Protein AF-0000000082934726 (afdb_homodimer)

Secondary structure (DSSP, 8-state):
---SSS--TTSS--SEE-SS---TT-S-HHHHHHHHHHGGGGGS---TT-HHHHHHHHHHHT--GGGEEEESSHHHHHHHHHHHH--SEEEEEES--THHHHHHHTTTPEEEEEEPPGGGTT---THHHHH--TT--EEEEESS-TTT-PPPPHHHHHHHHHHHHHTT-EEEEE-TTGGGSTTPPPGGGGGGG-TTEEEEEEHHHHTT-TTT--EEEE-S-HHHHHHHHTTSPTT-S-HHHHHHHHHHHT-HHHHHHHHHHHHHHHHHHHHHHHHTT-EE---SSSEEEEE-SS-HHHHHHHTTEE-EEGGGSTT--TTEEEEE---HHHHHHHHHHHIIIIIT-/---SSS--TTSS--SEE-SS---TT-S-HHHHHHHHHHGGGGGS---TT-HHHHHHHHHHHT--GGGEEEESSHHHHHHHHHHHH--SEEEEEES--THHHHHHHTTTPEEEEEEPPGGGTT---THHHHH--TT--EEEEESS-TTT-PPPPHHHHHHHHHHHHHTT-EEEEE-TTGGGSTTPPPGGGGGGG-TTEEEEEEHHHHTT-TTT--EEEE-S-HHHHHHHHTTSPTT-S-HHHHHHHHHHHT-HHHHHHHHHHHHHHHHHHHHHHHHTT-EE---SSSEEEEE-SS-HHHHHHHTTEE-EEGGGSTT--TTEEEEE---HHHHHHHHHHHIIIIIT-

Structure (mmCIF, N/CA/C/O backbone):
data_AF-0000000082934726-model_v1
#
loop_
_entity.id
_entity.type
_entity.pdbx_description
1 polymer 'Aminotransferase class I/II-fold pyridoxal phosphate-dependent enzyme'
#
loop_
_atom_site.group_PDB
_atom_site.id
_atom_site.type_symbol
_atom_site.label_atom_id
_atom_site.label_alt_id
_atom_site.label_comp_id
_atom_site.label_asym_id
_atom_site.label_entity_id
_atom_site.label_seq_id
_atom_site.pdbx_PDB_ins_code
_atom_site.Cartn_x
_atom_site.Cartn_y
_atom_site.Cartn_z
_atom_site.occupancy
_atom_site.B_iso_or_equiv
_atom_site.auth_seq_id
_atom_site.auth_comp_id
_atom_site.auth_asym_id
_atom_site.auth_atom_id
_atom_site.pdbx_PDB_model_num
ATOM 1 N N . MET A 1 1 ? 7.469 5.402 25.594 1 45.16 1 MET A N 1
ATOM 2 C CA . MET A 1 1 ? 8.18 6.199 24.594 1 45.16 1 MET A CA 1
ATOM 3 C C . MET A 1 1 ? 7.207 6.852 23.625 1 45.16 1 MET A C 1
ATOM 5 O O . MET A 1 1 ? 6.246 6.223 23.188 1 45.16 1 MET A O 1
ATOM 9 N N . LYS A 1 2 ? 7.367 8.078 23.609 1 59.31 2 LYS A N 1
ATOM 10 C CA . LYS A 1 2 ? 6.496 8.945 22.812 1 59.31 2 LYS A CA 1
ATOM 11 C C . LYS A 1 2 ? 6.582 8.594 21.328 1 59.31 2 LYS A C 1
ATOM 13 O O . LYS A 1 2 ? 7.676 8.438 20.797 1 59.31 2 LYS A O 1
ATOM 18 N N . GLY A 1 3 ? 5.492 8.258 20.781 1 71.12 3 GLY A N 1
ATOM 19 C CA . GLY A 1 3 ? 5.461 7.84 19.391 1 71.12 3 GLY A CA 1
ATOM 20 C C . GLY A 1 3 ? 5.828 8.953 18.422 1 71.12 3 GLY A C 1
ATOM 21 O O . GLY A 1 3 ? 5.738 10.133 18.766 1 71.12 3 GLY A O 1
ATOM 22 N N . ILE A 1 4 ? 6.262 8.609 17.328 1 79.44 4 ILE A N 1
ATOM 23 C CA . ILE A 1 4 ? 6.668 9.539 16.266 1 79.44 4 ILE A CA 1
ATOM 24 C C . ILE A 1 4 ? 5.438 10.227 15.688 1 79.44 4 ILE A C 1
ATOM 26 O O . ILE A 1 4 ? 5.5 11.398 15.297 1 79.44 4 ILE A O 1
ATOM 30 N N . HIS A 1 5 ? 4.34 9.508 15.742 1 83.75 5 HIS A N 1
ATOM 31 C CA . HIS A 1 5 ? 3.105 10.039 15.172 1 83.75 5 HIS A CA 1
ATOM 32 C C . HIS A 1 5 ? 1.991 10.086 16.219 1 83.75 5 HIS A C 1
ATOM 34 O O . HIS A 1 5 ? 2.113 9.484 17.281 1 83.75 5 HIS A O 1
ATOM 40 N N . GLY A 1 6 ? 0.987 10.836 15.906 1 81.19 6 GLY A N 1
ATOM 41 C CA . GLY A 1 6 ? -0.242 10.766 16.688 1 81.19 6 GLY A CA 1
ATOM 42 C C . GLY A 1 6 ? -1.067 9.531 16.375 1 81.19 6 GLY A C 1
ATOM 43 O O . GLY A 1 6 ? -0.723 8.75 15.492 1 81.19 6 GLY A O 1
ATOM 44 N N . GLY A 1 7 ? -2.059 9.305 17.219 1 78.38 7 GLY A N 1
ATOM 45 C CA . GLY A 1 7 ? -3.033 8.273 16.906 1 78.38 7 GLY A CA 1
ATOM 46 C C . GLY A 1 7 ? -2.701 6.93 17.547 1 78.38 7 GLY A C 1
ATOM 47 O O . GLY A 1 7 ? -3.271 5.902 17.172 1 78.38 7 GLY A O 1
ATOM 48 N N . ASP A 1 8 ? -1.789 6.984 18.406 1 77.69 8 ASP A N 1
ATOM 49 C CA . ASP A 1 8 ? -1.444 5.703 19 1 77.69 8 ASP A CA 1
ATOM 50 C C . ASP A 1 8 ? -2.447 5.316 20.094 1 77.69 8 ASP A C 1
ATOM 52 O O . ASP A 1 8 ? -2.102 5.262 21.266 1 77.69 8 ASP A O 1
ATOM 56 N N . VAL A 1 9 ? -3.623 4.965 19.672 1 79.31 9 VAL A N 1
ATOM 57 C CA . VAL A 1 9 ? -4.703 4.559 20.562 1 79.31 9 VAL A CA 1
ATOM 58 C C . VAL A 1 9 ? -4.562 3.078 20.906 1 79.31 9 VAL A C 1
ATOM 60 O O . VAL A 1 9 ? -5.32 2.549 21.719 1 79.31 9 VAL A O 1
ATOM 63 N N . TYR A 1 10 ? -3.67 2.436 20.344 1 78.94 10 TYR A N 1
ATOM 64 C CA . TYR A 1 10 ? -3.502 0.997 20.5 1 78.94 10 TYR A CA 1
ATOM 65 C C . TYR A 1 10 ? -2.635 0.684 21.719 1 78.94 10 TYR A C 1
ATOM 67 O O . TYR A 1 10 ? -2.684 -0.425 22.25 1 78.94 10 TYR A O 1
ATOM 75 N N . ARG A 1 11 ? -1.867 1.609 22.25 1 83.88 11 ARG A N 1
ATOM 76 C CA . ARG A 1 11 ? -0.968 1.387 23.391 1 83.88 11 ARG A CA 1
ATOM 77 C C . ARG A 1 11 ? -1.325 2.295 24.562 1 83.88 11 ARG A C 1
ATOM 79 O O . ARG A 1 11 ? -0.567 2.395 25.531 1 83.88 11 ARG A O 1
ATOM 86 N N . ASN A 1 12 ? -2.465 3.076 24.359 1 80.31 12 ASN A N 1
ATOM 87 C CA . ASN A 1 12 ? -2.924 3.99 25.391 1 80.31 12 ASN A CA 1
ATOM 88 C C . ASN A 1 12 ? -4.41 3.809 25.688 1 80.31 12 ASN A C 1
ATOM 90 O O . ASN A 1 12 ? -5.172 3.402 24.812 1 80.31 12 ASN A O 1
ATOM 94 N N . SER A 1 13 ? -4.793 3.979 26.938 1 84.81 13 SER A N 1
ATOM 95 C CA . SER A 1 13 ? -6.211 4.043 27.281 1 84.81 13 SER A CA 1
ATOM 96 C C . SER A 1 13 ? -6.801 5.406 26.938 1 84.81 13 SER A C 1
ATOM 98 O O . SER A 1 13 ? -6.684 6.352 27.719 1 84.81 13 SER A O 1
ATOM 100 N N . VAL A 1 14 ? -7.328 5.531 25.781 1 88.56 14 VAL A N 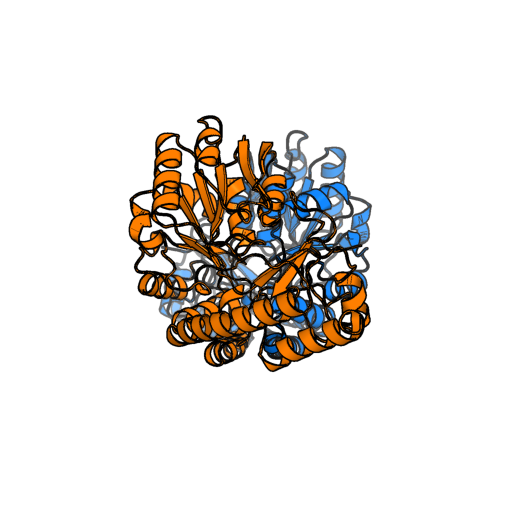1
ATOM 101 C CA . VAL A 1 14 ? -7.75 6.816 25.25 1 88.56 14 VAL A CA 1
ATOM 102 C C . VAL A 1 14 ? -9.266 6.816 25.031 1 88.56 14 VAL A C 1
ATOM 104 O O . VAL A 1 14 ? -9.812 5.867 24.469 1 88.56 14 VAL A O 1
ATOM 107 N N . ASN A 1 15 ? -9.852 7.828 25.594 1 91.56 15 ASN A N 1
ATOM 108 C CA . ASN A 1 15 ? -11.281 7.977 25.328 1 91.56 15 ASN A CA 1
ATOM 109 C C . ASN A 1 15 ? -11.547 9.094 24.312 1 91.56 15 ASN A C 1
ATOM 111 O O . ASN A 1 15 ? -12.609 9.125 23.688 1 91.56 15 ASN A O 1
ATOM 115 N N . MET A 1 16 ? -10.633 10.086 24.203 1 95.25 16 MET A N 1
ATOM 116 C CA . MET A 1 16 ? -10.688 11.156 23.203 1 95.25 16 MET A CA 1
ATOM 117 C C . MET A 1 16 ? -9.32 11.367 22.562 1 95.25 16 MET A C 1
ATOM 119 O O . MET A 1 16 ? -8.32 11.547 23.266 1 95.25 16 MET A O 1
ATOM 123 N N . ASP A 1 17 ? -9.273 11.336 21.266 1 95.62 17 ASP A N 1
ATOM 124 C CA . ASP A 1 17 ? -7.996 11.453 20.562 1 95.62 17 ASP A CA 1
ATOM 125 C C . ASP A 1 17 ? -7.926 12.75 19.766 1 95.62 17 ASP A C 1
ATOM 127 O O . ASP A 1 17 ? -8.422 12.82 18.641 1 95.62 17 ASP A O 1
ATOM 131 N N . PHE A 1 18 ? -7.23 13.75 20.328 1 97.69 18 PHE A N 1
ATOM 132 C CA . PHE A 1 18 ? -7.004 15.023 19.656 1 97.69 18 PHE A CA 1
ATOM 133 C C . PHE A 1 18 ? -5.66 15.031 18.938 1 97.69 18 PHE A C 1
ATOM 135 O O . PHE A 1 18 ? -5.219 16.062 18.453 1 97.69 18 PHE A O 1
ATOM 142 N N . SER A 1 19 ? -4.98 13.859 18.906 1 96.19 19 SER A N 1
ATOM 143 C CA . SER A 1 19 ? -3.621 13.812 18.375 1 96.19 19 SER A CA 1
ATOM 144 C C . SER A 1 19 ? -3.629 13.617 16.859 1 96.19 19 SER A C 1
ATOM 146 O O . SER A 1 19 ? -2.607 13.82 16.203 1 96.19 19 SER A O 1
ATOM 148 N N . ILE A 1 20 ? -4.746 13.227 16.266 1 94.69 20 ILE A N 1
ATOM 149 C CA . ILE A 1 20 ? -4.816 13.008 14.828 1 94.69 20 ILE A CA 1
ATOM 150 C C . ILE A 1 20 ? -5.707 14.07 14.188 1 94.69 20 ILE A C 1
ATOM 152 O O . ILE A 1 20 ? -6.723 14.469 14.758 1 94.69 20 ILE A O 1
ATOM 156 N N . ASN A 1 21 ? -5.301 14.523 13.086 1 96.56 21 ASN A N 1
ATOM 157 C CA . ASN A 1 21 ? -5.945 15.633 12.391 1 96.56 21 ASN A CA 1
ATOM 158 C C . ASN A 1 21 ? -6.961 15.141 11.359 1 96.56 21 ASN A C 1
ATOM 160 O O . ASN A 1 21 ? -6.809 15.391 10.164 1 96.56 21 ASN A O 1
ATOM 164 N N . ILE A 1 22 ? -8 14.547 11.852 1 96.5 22 ILE A N 1
ATOM 165 C CA . ILE A 1 22 ? -9.031 13.969 10.992 1 96.5 22 ILE A CA 1
ATOM 166 C C . ILE A 1 22 ? -10.289 14.836 11.047 1 96.5 22 ILE A C 1
ATOM 168 O O . ILE A 1 22 ? -10.523 15.539 12.031 1 96.5 22 ILE A O 1
ATOM 172 N N . ASN A 1 23 ? -11.086 14.812 10.039 1 98.19 23 ASN A N 1
ATOM 173 C CA . ASN A 1 23 ? -12.312 15.594 9.953 1 98.19 23 ASN A CA 1
ATOM 174 C C . ASN A 1 23 ? -13.25 15.305 11.125 1 98.19 23 ASN A C 1
ATOM 176 O O . ASN A 1 23 ? -13.648 14.164 11.336 1 98.19 23 ASN A O 1
ATOM 180 N N . PRO A 1 24 ? -13.641 16.297 11.867 1 97.69 24 PRO A N 1
ATOM 181 C CA . PRO A 1 24 ? -14.484 16.078 13.047 1 97.69 24 PRO A CA 1
ATOM 182 C C . PRO A 1 24 ? -15.906 15.648 12.68 1 97.69 24 PRO A C 1
ATOM 184 O O . PRO A 1 24 ? -16.641 15.141 13.523 1 97.69 24 PRO A O 1
ATOM 187 N N . LEU A 1 25 ? -16.266 15.883 11.461 1 97.5 25 LEU A N 1
ATOM 188 C CA . LEU A 1 25 ? -17.609 15.516 11.039 1 97.5 25 LEU A CA 1
ATOM 189 C C . LEU A 1 25 ? -17.703 14.023 10.75 1 97.5 25 LEU A C 1
ATOM 191 O O . LEU A 1 25 ? -18.797 13.492 10.578 1 97.5 25 LEU A O 1
ATOM 195 N N . GLY A 1 26 ? -16.609 13.398 10.703 1 96.94 26 GLY A N 1
ATOM 196 C CA . GLY A 1 26 ? -16.594 11.953 10.492 1 96.94 26 GLY A CA 1
ATOM 197 C C . GLY A 1 26 ? -16.734 11.562 9.039 1 96.94 26 GLY A C 1
ATOM 198 O O . GLY A 1 26 ? -16.656 12.406 8.148 1 96.94 26 GLY A O 1
ATOM 199 N N . MET A 1 27 ? -16.828 10.305 8.859 1 97.25 27 MET A N 1
ATOM 200 C CA . MET A 1 27 ? -16.969 9.719 7.523 1 97.25 27 MET A CA 1
ATOM 201 C C . MET A 1 27 ? -18.359 9.992 6.949 1 97.25 27 MET A C 1
ATOM 203 O O . MET A 1 27 ? -19.359 9.766 7.617 1 97.25 27 MET A O 1
ATOM 207 N N . PRO A 1 28 ? -18.406 10.492 5.688 1 97.19 28 PRO A N 1
ATOM 208 C CA . PRO A 1 28 ? -19.719 10.656 5.066 1 97.19 28 PRO A CA 1
ATOM 209 C C . PRO A 1 28 ? -20.5 9.344 4.973 1 97.19 28 PRO A C 1
ATOM 211 O O . PRO A 1 28 ? -19.906 8.289 4.719 1 97.19 28 PRO A O 1
ATOM 214 N N . GLU A 1 29 ? -21.812 9.43 5.113 1 96.88 29 GLU A N 1
ATOM 215 C CA . GLU A 1 29 ? -22.672 8.25 5.094 1 96.88 29 GLU A CA 1
ATOM 216 C C . GLU A 1 29 ? -22.547 7.492 3.777 1 96.88 29 GLU A C 1
ATOM 218 O O . GLU A 1 29 ? -22.547 6.258 3.76 1 96.88 29 GLU A O 1
ATOM 223 N N . GLU A 1 30 ? -22.438 8.25 2.682 1 97.56 30 GLU A N 1
ATOM 224 C CA . GLU A 1 30 ? -22.328 7.633 1.363 1 97.56 30 GLU A CA 1
ATOM 225 C C . GLU A 1 30 ? -21.031 6.832 1.234 1 97.56 30 GLU A C 1
ATOM 227 O O . GLU A 1 30 ? -21 5.801 0.561 1 97.56 30 GLU A O 1
ATOM 232 N N . VAL A 1 31 ? -20 7.301 1.862 1 97.88 31 VAL A N 1
ATOM 233 C CA . VAL A 1 31 ? -18.719 6.621 1.832 1 97.88 31 VAL A CA 1
ATOM 234 C C . VAL A 1 31 ? -18.781 5.348 2.674 1 97.88 31 VAL A C 1
ATOM 236 O O . VAL A 1 31 ? -18.297 4.293 2.256 1 97.88 31 VAL A O 1
ATOM 239 N N . GLU A 1 32 ? -19.391 5.465 3.855 1 98 32 GLU A N 1
ATOM 240 C CA . GLU A 1 32 ? -19.578 4.285 4.691 1 98 32 GLU A CA 1
ATOM 241 C C . GLU A 1 32 ? -20.359 3.203 3.949 1 98 32 GLU A C 1
ATOM 243 O O . GLU A 1 32 ? -20 2.027 3.986 1 98 32 GLU A O 1
ATOM 248 N N . ALA A 1 33 ? -21.438 3.574 3.273 1 98.06 33 ALA A N 1
ATOM 249 C CA . ALA A 1 33 ? -22.25 2.639 2.498 1 98.06 33 ALA A CA 1
ATOM 250 C C . ALA A 1 33 ? -21.422 1.982 1.394 1 98.06 33 ALA A C 1
ATOM 252 O O . ALA A 1 33 ? -21.531 0.778 1.155 1 98.06 33 ALA A O 1
ATOM 253 N N . ALA A 1 34 ? -20.625 2.779 0.719 1 98.06 34 ALA A N 1
ATOM 254 C CA . ALA A 1 34 ? -19.781 2.27 -0.349 1 98.06 34 ALA A CA 1
ATOM 255 C C . ALA A 1 34 ? -18.781 1.238 0.186 1 98.06 34 ALA A C 1
ATOM 257 O O . ALA A 1 34 ? -18.5 0.243 -0.481 1 98.06 34 ALA A O 1
ATOM 258 N N . LEU A 1 35 ? -18.281 1.489 1.375 1 98.5 35 LEU A N 1
ATOM 259 C CA . LEU A 1 35 ? -17.312 0.574 1.986 1 98.5 35 LEU A CA 1
ATOM 260 C C . LEU A 1 35 ? -17.984 -0.751 2.342 1 98.5 35 LEU A C 1
ATOM 262 O O . LEU A 1 35 ? -17.406 -1.818 2.137 1 98.5 35 LEU A O 1
ATOM 266 N N . HIS A 1 36 ? -19.156 -0.687 2.879 1 98.5 36 HIS A N 1
ATOM 267 C CA . HIS A 1 36 ? -19.891 -1.916 3.162 1 98.5 36 HIS A CA 1
ATOM 268 C C . HIS A 1 36 ? -20.156 -2.711 1.887 1 98.5 36 HIS A C 1
ATOM 270 O O . HIS A 1 36 ? -20 -3.934 1.87 1 98.5 36 HIS A O 1
ATOM 276 N N . LYS A 1 37 ? -20.5 -2.027 0.846 1 97.62 37 LYS A N 1
ATOM 277 C CA . LYS A 1 37 ? -20.75 -2.682 -0.434 1 97.62 37 LYS A CA 1
ATOM 278 C C . LYS A 1 37 ? -19.469 -3.287 -1.005 1 97.62 37 LYS A C 1
ATOM 280 O O . LYS A 1 37 ? -19.516 -4.34 -1.643 1 97.62 37 LYS A O 1
ATOM 285 N N . ALA A 1 38 ? -18.375 -2.654 -0.777 1 97.88 38 ALA A N 1
ATOM 286 C CA . ALA A 1 38 ? -17.078 -3.068 -1.323 1 97.88 38 ALA A CA 1
ATOM 287 C C . ALA A 1 38 ? -16.656 -4.414 -0.753 1 97.88 38 ALA A C 1
ATOM 289 O O . ALA A 1 38 ? -15.82 -5.109 -1.346 1 97.88 38 ALA A O 1
ATOM 290 N N . VAL A 1 39 ? -17.172 -4.793 0.414 1 97.81 39 VAL A N 1
ATOM 291 C CA . VAL A 1 39 ? -16.812 -6.059 1.046 1 97.81 39 VAL A CA 1
ATOM 292 C C . VAL A 1 39 ? -17.094 -7.215 0.083 1 97.81 39 VAL A C 1
ATOM 294 O O . VAL A 1 39 ? -16.281 -8.148 -0.021 1 97.81 39 VAL A O 1
ATOM 297 N N . LYS A 1 40 ? -18.094 -7.145 -0.683 1 93.44 40 LYS A N 1
ATOM 298 C CA . LYS A 1 40 ? -18.484 -8.211 -1.602 1 93.44 40 LYS A CA 1
ATOM 299 C C . LYS A 1 40 ? -17.547 -8.258 -2.811 1 93.44 40 LYS A C 1
ATOM 301 O O . LYS A 1 40 ? -17.391 -9.312 -3.432 1 93.44 40 LYS A O 1
ATOM 306 N N . SER A 1 41 ? -16.938 -7.156 -3.082 1 93.19 41 SER A N 1
ATOM 307 C CA . SER A 1 41 ? -16.109 -7.047 -4.277 1 93.19 41 SER A CA 1
ATOM 308 C C . SER A 1 41 ? -14.656 -7.398 -3.979 1 93.19 41 SER A C 1
ATOM 310 O O . SER A 1 41 ? -13.836 -7.492 -4.891 1 93.19 41 SER A O 1
ATOM 312 N N . CYS A 1 42 ? -14.344 -7.602 -2.725 1 94.69 42 CYS A N 1
ATOM 313 C CA . CYS A 1 42 ? -12.945 -7.766 -2.363 1 94.69 42 CYS A CA 1
ATOM 314 C C . CYS A 1 42 ? -12.422 -9.125 -2.812 1 94.69 42 CYS A C 1
ATOM 316 O O . CYS A 1 42 ? -11.211 -9.367 -2.803 1 94.69 42 CYS A O 1
ATOM 318 N N . SER A 1 43 ? -13.266 -10.016 -3.316 1 93.5 43 SER A N 1
ATOM 319 C CA . SER A 1 43 ? -12.852 -11.305 -3.861 1 93.5 43 SER A CA 1
ATOM 320 C C . SER A 1 43 ? -12.297 -11.156 -5.273 1 93.5 43 SER A C 1
ATOM 322 O O . SER A 1 43 ? -11.805 -12.125 -5.863 1 93.5 43 SER A O 1
ATOM 324 N N . GLN A 1 44 ? -12.344 -10.008 -5.773 1 91.38 44 GLN A N 1
ATOM 325 C CA . GLN A 1 44 ? -11.734 -9.672 -7.055 1 91.38 44 GLN A CA 1
ATOM 326 C C . GLN A 1 44 ? -10.531 -8.758 -6.867 1 91.38 44 GLN A C 1
ATOM 328 O O . GLN A 1 44 ? -10.477 -7.977 -5.914 1 91.38 44 GLN A O 1
ATOM 333 N N . TYR A 1 45 ? -9.586 -8.906 -7.801 1 93.38 45 TYR A N 1
ATOM 334 C CA . TYR A 1 45 ? -8.492 -7.941 -7.801 1 93.38 45 TYR A CA 1
ATOM 335 C C . TYR A 1 45 ? -9.008 -6.539 -8.102 1 93.38 45 TYR A C 1
ATOM 337 O O . TYR A 1 45 ? -9.914 -6.367 -8.922 1 93.38 45 TYR A O 1
ATOM 345 N N . PRO A 1 46 ? -8.414 -5.555 -7.434 1 96.12 46 PRO A N 1
ATOM 346 C CA . PRO A 1 46 ? -8.766 -4.184 -7.809 1 96.12 46 PRO A CA 1
ATOM 347 C C . PRO A 1 46 ? -8.414 -3.865 -9.266 1 96.12 46 PRO A C 1
ATOM 349 O O . PRO A 1 46 ? -7.59 -4.551 -9.867 1 96.12 46 PRO A O 1
ATOM 352 N N . ASP A 1 47 ? -9.125 -2.926 -9.812 1 95.5 47 ASP A N 1
ATOM 353 C CA . ASP A 1 47 ? -8.703 -2.418 -11.109 1 95.5 47 ASP A CA 1
ATOM 354 C C . ASP A 1 47 ? -7.293 -1.831 -11.039 1 95.5 47 ASP A C 1
ATOM 356 O O . ASP A 1 47 ? -7.078 -0.8 -10.398 1 95.5 47 ASP A O 1
ATOM 360 N N . ILE A 1 48 ? -6.41 -2.463 -11.672 1 93.94 48 ILE A N 1
ATOM 361 C CA . ILE A 1 48 ? -5.004 -2.088 -11.586 1 93.94 48 ILE A CA 1
ATOM 362 C C . ILE A 1 48 ? -4.82 -0.657 -12.086 1 93.94 48 ILE A C 1
ATOM 364 O O . ILE A 1 48 ? -3.879 0.033 -11.688 1 93.94 48 ILE A O 1
ATOM 368 N N . LYS A 1 49 ? -5.762 -0.128 -12.898 1 94.38 49 LYS A N 1
ATOM 369 C CA . LYS A 1 49 ? -5.668 1.217 -13.461 1 94.38 49 LYS A CA 1
ATOM 370 C C . LYS A 1 49 ? -6.562 2.193 -12.695 1 94.38 49 LYS A C 1
ATOM 372 O O . LYS A 1 49 ? -6.523 3.4 -12.945 1 94.38 49 LYS A O 1
ATOM 377 N N . ALA A 1 50 ? -7.379 1.697 -11.805 1 96.81 50 ALA A N 1
ATOM 378 C CA . ALA A 1 50 ? -8.344 2.512 -11.07 1 96.81 50 ALA A CA 1
ATOM 379 C C . ALA A 1 50 ? -9.07 3.475 -12.008 1 96.81 50 ALA A C 1
ATOM 381 O O . ALA A 1 50 ? -9.188 4.668 -11.711 1 96.81 50 ALA A O 1
ATOM 382 N N . GLU A 1 51 ? -9.523 2.955 -13.07 1 97 51 GLU A N 1
ATOM 383 C CA . GLU A 1 51 ? -10.008 3.787 -14.164 1 97 51 GLU A CA 1
ATOM 384 C C . GLU A 1 51 ? -11.211 4.617 -13.734 1 97 51 GLU A C 1
ATOM 386 O O . GLU A 1 51 ? -11.273 5.82 -14.008 1 97 51 GLU A O 1
ATOM 391 N N . LYS A 1 52 ? -12.227 3.975 -13.102 1 97.38 52 LYS A N 1
ATOM 392 C CA . LYS A 1 52 ? -13.43 4.684 -12.695 1 97.38 52 LYS A CA 1
ATOM 393 C C . LYS A 1 52 ? -13.102 5.82 -11.734 1 97.38 52 LYS A C 1
ATOM 395 O O . LYS A 1 52 ? -13.602 6.938 -11.883 1 97.38 52 LYS A O 1
ATOM 400 N N . LEU A 1 53 ? -12.289 5.559 -10.789 1 98.19 53 LEU A N 1
ATOM 401 C CA . LEU A 1 53 ? -11.891 6.566 -9.812 1 98.19 53 LEU A CA 1
ATOM 402 C C . LEU A 1 53 ? -11.094 7.684 -10.484 1 98.19 53 LEU A C 1
ATOM 404 O O . LEU A 1 53 ? -11.312 8.859 -10.195 1 98.19 53 LEU A O 1
ATOM 408 N N . LYS A 1 54 ? -10.156 7.301 -11.336 1 98.38 54 LYS A N 1
ATOM 409 C CA . LYS A 1 54 ? -9.328 8.266 -12.039 1 98.38 54 LYS A CA 1
ATOM 410 C C . LYS A 1 54 ? -10.18 9.234 -12.859 1 98.38 54 LYS A C 1
ATOM 412 O O . LYS A 1 54 ? -9.969 10.445 -12.812 1 98.38 54 LYS A O 1
ATOM 417 N N . LYS A 1 55 ? -11.133 8.703 -13.586 1 98.25 55 LYS A N 1
ATOM 418 C CA . LYS A 1 55 ? -12.023 9.523 -14.398 1 98.25 55 LYS A CA 1
ATOM 419 C C . LYS A 1 55 ? -12.852 10.469 -13.531 1 98.25 55 LYS A C 1
ATOM 421 O O . LYS A 1 55 ? -12.984 11.648 -13.852 1 98.25 55 LYS A O 1
ATOM 426 N N . ALA A 1 56 ? -13.398 9.945 -12.484 1 98.12 56 ALA A N 1
ATOM 427 C CA . ALA A 1 56 ? -14.234 10.75 -11.594 1 98.12 56 ALA A CA 1
ATOM 428 C C . ALA A 1 56 ? -13.43 11.883 -10.969 1 98.12 56 ALA A C 1
ATOM 430 O O . ALA A 1 56 ? -13.875 13.031 -10.953 1 98.12 56 ALA A O 1
ATOM 431 N N . LEU A 1 57 ? -12.242 11.578 -10.477 1 97.94 57 LEU A N 1
ATOM 432 C CA . LEU A 1 57 ? -11.422 12.586 -9.812 1 97.94 57 LEU A CA 1
ATOM 433 C C . LEU A 1 57 ? -10.93 13.625 -10.812 1 97.94 57 LEU A C 1
ATOM 435 O O . LEU A 1 57 ? -10.898 14.82 -10.508 1 97.94 57 LEU A O 1
ATOM 439 N N . SER A 1 58 ? -10.492 13.133 -11.953 1 98.06 58 SER A N 1
ATOM 440 C CA . SER A 1 58 ? -10.07 14.039 -13.023 1 98.06 58 SER A CA 1
ATOM 441 C C . SER A 1 58 ? -11.156 15.07 -13.32 1 98.06 58 SER A C 1
ATOM 443 O O . SER A 1 58 ? -10.859 16.266 -13.469 1 98.06 58 SER A O 1
ATOM 445 N N . SER A 1 59 ? -12.367 14.641 -13.398 1 97.12 59 SER A N 1
ATOM 446 C CA . SER A 1 59 ? -13.492 15.516 -13.703 1 97.12 59 SER A CA 1
ATOM 447 C C . SER A 1 59 ? -13.695 16.562 -12.609 1 97.12 59 SER A C 1
ATOM 449 O O . SER A 1 59 ? -13.891 17.734 -12.906 1 97.12 59 SER A O 1
ATOM 451 N N . VAL A 1 60 ? -13.586 16.188 -11.438 1 94.75 60 VAL A N 1
ATOM 452 C CA . VAL A 1 60 ? -13.844 17.078 -10.305 1 94.75 60 VAL A CA 1
ATOM 453 C C . VAL A 1 60 ? -12.711 18.094 -10.164 1 94.75 60 VAL A C 1
ATOM 455 O O . VAL A 1 60 ? -12.953 19.266 -9.891 1 94.75 60 VAL A O 1
ATOM 458 N N . LEU A 1 61 ? -11.477 17.641 -10.344 1 95 61 LEU A N 1
ATOM 459 C CA . LEU A 1 61 ? -10.312 18.5 -10.18 1 95 61 LEU A CA 1
ATOM 460 C C . LEU A 1 61 ? -10.078 19.328 -11.438 1 95 61 LEU A C 1
ATOM 462 O O . LEU A 1 61 ? -9.312 20.297 -11.422 1 95 61 LEU A O 1
ATOM 466 N N . LYS A 1 62 ? -10.727 18.938 -12.508 1 94.88 62 LYS A N 1
ATOM 467 C CA . LYS A 1 62 ? -10.539 19.562 -13.812 1 94.88 62 LYS A CA 1
ATOM 468 C C . LYS A 1 62 ? -9.086 19.469 -14.266 1 94.88 62 LYS A C 1
ATOM 470 O O . LYS A 1 62 ? -8.484 20.469 -14.664 1 94.88 62 LYS A O 1
ATOM 475 N N . VAL A 1 63 ? -8.5 18.281 -14.125 1 96.75 63 VAL A N 1
ATOM 476 C CA . VAL A 1 63 ? -7.168 17.969 -14.625 1 96.75 63 VAL A CA 1
ATOM 477 C C . VAL A 1 63 ? -7.223 16.734 -15.516 1 96.75 63 VAL A C 1
ATOM 479 O O . VAL A 1 63 ? -8.18 15.961 -15.453 1 96.75 63 VAL A O 1
ATOM 482 N N . GLN A 1 64 ? -6.23 16.562 -16.375 1 97.69 64 GLN A N 1
ATOM 483 C CA . GLN A 1 64 ? -6.172 15.383 -17.234 1 97.69 64 GLN A CA 1
ATOM 484 C C . GLN A 1 64 ? -6.035 14.109 -16.406 1 97.69 64 GLN A C 1
ATOM 486 O O . GLN A 1 64 ? -5.309 14.078 -15.414 1 97.69 64 GLN A O 1
ATOM 491 N N . GLU A 1 65 ? -6.715 13.078 -16.844 1 98.12 65 GLU A N 1
ATOM 492 C CA . GLU A 1 65 ? -6.594 11.773 -16.203 1 98.12 65 GLU A CA 1
ATOM 493 C C . GLU A 1 65 ? -5.137 11.328 -16.109 1 98.12 65 GLU A C 1
ATOM 495 O O . GLU A 1 65 ? -4.715 10.742 -15.117 1 98.12 65 GLU A O 1
ATOM 500 N N . ALA A 1 66 ? -4.41 11.633 -17.141 1 97.88 66 ALA A N 1
ATOM 501 C CA . ALA A 1 66 ? -3.023 11.188 -17.281 1 97.88 66 ALA A CA 1
ATOM 502 C C . ALA A 1 66 ? -2.137 11.844 -16.219 1 97.88 66 ALA A C 1
ATOM 504 O O . ALA A 1 66 ? -1.01 11.406 -15.984 1 97.88 66 ALA A O 1
ATOM 505 N N . TYR A 1 67 ? -2.625 12.922 -15.523 1 98.5 67 TYR A N 1
ATOM 506 C CA . TYR A 1 67 ? -1.85 13.641 -14.523 1 98.5 67 TYR A CA 1
ATOM 507 C C . TYR A 1 67 ? -1.964 12.977 -13.156 1 98.5 67 TYR A C 1
ATOM 509 O O . TYR A 1 67 ? -1.243 13.336 -12.219 1 98.5 67 TYR A O 1
ATOM 517 N N . LEU A 1 68 ? -2.828 11.961 -13.109 1 98.69 68 LEU A N 1
ATOM 518 C CA . LEU A 1 68 ? -3.203 11.445 -11.797 1 98.69 68 LEU A CA 1
ATOM 519 C C . LEU A 1 68 ? -2.512 10.117 -11.516 1 98.69 68 LEU A C 1
ATOM 521 O O . LEU A 1 68 ? -2.439 9.25 -12.391 1 98.69 68 LEU A O 1
ATOM 525 N N . LEU A 1 69 ? -1.98 9.945 -10.328 1 98.56 69 LEU A N 1
ATOM 526 C CA . LEU A 1 69 ? -1.518 8.688 -9.75 1 98.56 69 LEU A CA 1
ATOM 527 C C . LEU A 1 69 ? -2.074 8.492 -8.344 1 98.56 69 LEU A C 1
ATOM 529 O O . LEU A 1 69 ? -2.121 9.438 -7.559 1 98.56 69 LEU A O 1
ATOM 533 N N . PHE A 1 70 ? -2.537 7.32 -8.078 1 98.75 70 PHE A N 1
ATOM 534 C CA . PHE A 1 70 ? -3.082 7.031 -6.758 1 98.75 70 PHE A CA 1
ATOM 535 C C . PHE A 1 70 ? -2.074 6.262 -5.91 1 98.75 70 PHE A C 1
ATOM 537 O O . PHE A 1 70 ? -1.229 5.539 -6.449 1 98.75 70 PHE A O 1
ATOM 544 N N . GLY A 1 71 ? -2.137 6.465 -4.613 1 98.69 71 GLY A N 1
ATOM 545 C CA . GLY A 1 71 ? -1.271 5.762 -3.68 1 98.69 71 GLY A CA 1
ATOM 546 C C . GLY A 1 71 ? -2.012 5.219 -2.473 1 98.69 71 GLY A C 1
ATOM 547 O O . GLY A 1 71 ? -3.053 5.754 -2.084 1 98.69 71 GLY A O 1
ATOM 548 N N . ASN A 1 72 ? -1.478 4.102 -1.912 1 98.5 72 ASN A N 1
ATOM 549 C CA . ASN A 1 72 ? -1.915 3.605 -0.612 1 98.5 72 ASN A CA 1
ATOM 550 C C . ASN A 1 72 ? -1.615 4.605 0.5 1 98.5 72 ASN A C 1
ATOM 552 O O . ASN A 1 72 ? -0.807 4.332 1.389 1 98.5 72 ASN A O 1
ATOM 556 N N . GLY A 1 73 ? -2.363 5.719 0.469 1 97.56 73 GLY A N 1
ATOM 557 C CA . GLY A 1 73 ? -2.053 6.91 1.246 1 97.56 73 GLY A CA 1
ATOM 558 C C . GLY A 1 73 ? -1.021 7.801 0.584 1 97.56 73 GLY A C 1
ATOM 559 O O . GLY A 1 73 ? -0.325 7.375 -0.339 1 97.56 73 GLY A O 1
ATOM 560 N N . ALA A 1 74 ? -0.981 9.055 1.075 1 98 74 ALA A N 1
ATOM 561 C CA . ALA A 1 74 ? 0.049 9.969 0.593 1 98 74 ALA A CA 1
ATOM 562 C C . ALA A 1 74 ? 1.445 9.438 0.9 1 98 74 ALA A C 1
ATOM 564 O O . ALA A 1 74 ? 2.387 9.664 0.137 1 98 74 ALA A O 1
ATOM 565 N N . SER A 1 75 ? 1.571 8.688 1.969 1 97.69 75 SER A N 1
ATOM 566 C CA . SER A 1 75 ? 2.852 8.148 2.418 1 97.69 75 SER A CA 1
ATOM 567 C C . SER A 1 75 ? 3.51 7.305 1.333 1 97.69 75 SER A C 1
ATOM 569 O O . SER A 1 75 ? 4.727 7.371 1.139 1 97.69 75 SER A O 1
ATOM 571 N N . GLU A 1 76 ? 2.707 6.504 0.644 1 98.69 76 GLU A N 1
ATOM 572 C CA . GLU A 1 76 ? 3.271 5.68 -0.419 1 98.69 76 GLU A CA 1
ATOM 573 C C . GLU A 1 76 ? 3.781 6.539 -1.573 1 98.69 76 GLU A C 1
ATOM 575 O O . GLU A 1 76 ? 4.789 6.211 -2.201 1 98.69 76 GLU A O 1
ATOM 580 N N . LEU A 1 77 ? 3.072 7.605 -1.85 1 98.88 77 LEU A N 1
ATOM 581 C CA . LEU A 1 77 ? 3.449 8.492 -2.943 1 98.88 77 LEU A CA 1
ATOM 582 C C . LEU A 1 77 ? 4.766 9.203 -2.641 1 98.88 77 LEU A C 1
ATOM 584 O O . LEU A 1 77 ? 5.605 9.359 -3.527 1 98.88 77 LEU A O 1
ATOM 588 N N . PHE A 1 78 ? 4.992 9.656 -1.374 1 98.81 78 PHE A N 1
ATOM 589 C CA . PHE A 1 78 ? 6.262 10.273 -0.997 1 98.81 78 PHE A CA 1
ATOM 590 C C . PHE A 1 78 ? 7.422 9.32 -1.257 1 98.81 78 PHE A C 1
ATOM 592 O O . PHE A 1 78 ? 8.445 9.719 -1.811 1 98.81 78 PHE A O 1
ATOM 599 N N . LEU A 1 79 ? 7.227 8.094 -0.881 1 98.69 79 LEU A N 1
ATOM 600 C CA . LEU A 1 79 ? 8.266 7.09 -1.096 1 98.69 79 LEU A CA 1
ATOM 601 C C . LEU A 1 79 ? 8.508 6.867 -2.586 1 98.69 79 LEU A C 1
ATOM 603 O O . LEU A 1 79 ? 9.656 6.801 -3.029 1 98.69 79 LEU A O 1
ATOM 607 N N . GLY A 1 80 ? 7.414 6.688 -3.346 1 98.81 80 GLY A N 1
ATOM 608 C CA . GLY A 1 80 ? 7.543 6.547 -4.789 1 98.81 80 GLY A CA 1
ATOM 609 C C . GLY A 1 80 ? 8.289 7.699 -5.434 1 98.81 80 GLY A C 1
ATOM 610 O O . GLY A 1 80 ? 9.109 7.492 -6.332 1 98.81 80 GLY A O 1
ATOM 611 N N . ILE A 1 81 ? 8.008 8.914 -4.961 1 98.94 81 ILE A N 1
ATOM 612 C CA . ILE A 1 81 ? 8.609 10.125 -5.508 1 98.94 81 ILE A CA 1
ATOM 613 C C . ILE A 1 81 ? 10.117 10.102 -5.277 1 98.94 81 ILE A C 1
ATOM 615 O O . ILE A 1 81 ? 10.898 10.336 -6.207 1 98.94 81 ILE A O 1
ATOM 619 N N . VAL A 1 82 ? 10.555 9.812 -4.078 1 98.81 82 VAL A N 1
ATOM 620 C CA . VAL A 1 82 ? 11.977 9.914 -3.773 1 98.81 82 VAL A CA 1
ATOM 621 C C . VAL A 1 82 ? 12.742 8.805 -4.488 1 98.81 82 VAL A C 1
ATOM 623 O O . VAL A 1 82 ? 13.891 9 -4.902 1 98.81 82 VAL A O 1
ATOM 626 N N . HIS A 1 83 ? 12.156 7.637 -4.684 1 98.75 83 HIS A N 1
ATOM 627 C CA . HIS A 1 83 ? 12.812 6.559 -5.418 1 98.75 83 HIS A CA 1
ATOM 628 C C . HIS A 1 83 ? 12.914 6.887 -6.902 1 98.75 83 HIS A C 1
ATOM 630 O O . HIS A 1 83 ? 13.852 6.449 -7.578 1 98.75 83 HIS A O 1
ATOM 636 N N . ALA A 1 84 ? 11.93 7.602 -7.391 1 98.56 84 ALA A N 1
ATOM 637 C CA . ALA A 1 84 ? 11.938 7.969 -8.805 1 98.56 84 ALA A CA 1
ATOM 638 C C . ALA A 1 84 ? 12.969 9.062 -9.086 1 98.56 84 ALA A C 1
ATOM 640 O O . ALA A 1 84 ? 13.711 8.984 -10.062 1 98.56 84 ALA A O 1
ATOM 641 N N . ILE A 1 85 ? 12.977 10.086 -8.188 1 98.5 85 ILE A N 1
ATOM 642 C CA . ILE A 1 85 ? 13.82 11.25 -8.406 1 98.5 85 ILE A CA 1
ATOM 643 C C . ILE A 1 85 ? 15.242 10.953 -7.926 1 98.5 85 ILE A C 1
ATOM 645 O O . ILE A 1 85 ? 16.219 11.406 -8.531 1 98.5 85 ILE A O 1
ATOM 649 N N . LYS A 1 86 ? 15.391 10.211 -6.82 1 97.75 86 LYS A N 1
ATOM 650 C CA . LYS A 1 86 ? 16.672 9.906 -6.184 1 97.75 86 LYS A CA 1
ATOM 651 C C . LYS A 1 86 ? 17.469 11.18 -5.918 1 97.75 86 LYS A C 1
ATOM 653 O O . LYS A 1 86 ? 18.625 11.289 -6.34 1 97.75 86 LYS A O 1
ATOM 658 N N . PRO A 1 87 ? 16.844 12.039 -5.121 1 98.69 87 PRO A N 1
ATOM 659 C CA . PRO A 1 87 ? 17.516 13.32 -4.891 1 98.69 87 PRO A CA 1
ATOM 660 C C . PRO A 1 87 ? 18.797 13.172 -4.074 1 98.69 87 PRO A C 1
ATOM 662 O O . PRO A 1 87 ? 18.828 12.43 -3.088 1 98.69 87 PRO A O 1
ATOM 665 N N . LYS A 1 88 ? 19.859 13.859 -4.523 1 98.31 88 LYS A N 1
ATOM 666 C CA . LYS A 1 88 ? 21.094 13.883 -3.75 1 98.31 88 LYS A CA 1
ATOM 667 C C . LYS A 1 88 ? 20.984 14.859 -2.58 1 98.31 88 LYS A C 1
ATOM 669 O O . LYS A 1 88 ? 21.484 14.578 -1.487 1 98.31 88 LYS A O 1
ATOM 674 N N . LYS A 1 89 ? 20.359 15.984 -2.84 1 98.75 89 LYS A N 1
ATOM 675 C CA . LYS A 1 89 ? 20.188 17.031 -1.84 1 98.75 89 LYS A CA 1
ATOM 676 C C . LYS A 1 89 ? 18.734 17.484 -1.771 1 98.75 89 LYS A C 1
ATOM 678 O O . LYS A 1 89 ? 18.156 17.906 -2.779 1 98.75 89 LYS A O 1
ATOM 683 N N . THR A 1 90 ? 18.094 17.344 -0.586 1 98.88 90 THR A N 1
ATOM 684 C CA . THR A 1 90 ? 16.703 17.703 -0.393 1 98.88 90 THR A CA 1
ATOM 685 C C . THR A 1 90 ? 16.547 18.781 0.681 1 98.88 90 THR A C 1
ATOM 687 O O . THR A 1 90 ? 17.219 18.719 1.718 1 98.88 90 THR A O 1
ATOM 690 N N . LEU A 1 91 ? 15.75 19.797 0.379 1 98.88 91 LEU A N 1
ATOM 691 C CA . LEU A 1 91 ? 15.469 20.875 1.313 1 98.88 91 LEU A CA 1
ATOM 692 C C . LEU A 1 91 ? 14.117 20.672 1.989 1 98.88 91 LEU A C 1
ATOM 694 O O . LEU A 1 91 ? 13.125 20.375 1.322 1 98.88 91 LEU A O 1
ATOM 698 N N . ILE A 1 92 ? 14.047 20.781 3.328 1 98.75 92 ILE A N 1
ATOM 699 C CA . ILE A 1 92 ? 12.82 20.688 4.117 1 98.75 92 ILE A CA 1
ATOM 700 C C . ILE A 1 92 ? 12.758 21.844 5.109 1 98.75 92 ILE A C 1
ATOM 702 O O . ILE A 1 92 ? 13.641 21.984 5.961 1 98.75 92 ILE A O 1
ATOM 706 N N . PRO A 1 93 ? 11.789 22.703 5.004 1 98.62 93 PRO A N 1
ATOM 707 C CA . PRO A 1 93 ? 11.555 23.609 6.129 1 98.62 93 PRO A CA 1
ATOM 708 C C . PRO A 1 93 ? 11.086 22.891 7.387 1 98.62 93 PRO A C 1
ATOM 710 O O . PRO A 1 93 ? 10.32 21.922 7.293 1 98.62 93 PRO A O 1
ATOM 713 N N . ILE A 1 94 ? 11.531 23.297 8.523 1 98.44 94 ILE A N 1
ATOM 714 C CA . ILE A 1 94 ? 11.117 22.656 9.766 1 98.44 94 ILE A CA 1
ATOM 715 C C . ILE A 1 94 ? 10.594 23.719 10.742 1 98.44 94 ILE A C 1
ATOM 717 O O . ILE A 1 94 ? 11.055 24.859 10.734 1 98.44 94 ILE A O 1
ATOM 721 N N . PRO A 1 95 ? 9.594 23.438 11.617 1 98.25 95 PRO A N 1
ATOM 722 C CA . PRO A 1 95 ? 9.031 22.078 11.742 1 98.25 95 PRO A CA 1
ATOM 723 C C . PRO A 1 95 ? 8.125 21.719 10.57 1 98.25 95 PRO A C 1
ATOM 725 O O . PRO A 1 95 ? 7.469 22.578 9.992 1 98.25 95 PRO A O 1
ATOM 728 N N . SER A 1 96 ? 8.133 20.453 10.18 1 97.81 96 SER A N 1
ATOM 729 C CA . SER A 1 96 ? 7.258 19.891 9.148 1 97.81 96 SER A CA 1
ATOM 730 C C . SER A 1 96 ? 6.984 18.406 9.406 1 97.81 96 SER A C 1
ATOM 732 O O . SER A 1 96 ? 7.543 17.812 10.336 1 97.81 96 SER A O 1
ATOM 734 N N . PHE A 1 97 ? 6.176 17.922 8.695 1 97.31 97 PHE A N 1
ATOM 735 C CA . PHE A 1 97 ? 5.742 16.531 8.805 1 97.31 97 PHE A CA 1
ATOM 736 C C . PHE A 1 97 ? 6.93 15.578 8.719 1 97.31 97 PHE A C 1
ATOM 738 O O . PHE A 1 97 ? 7.758 15.695 7.809 1 97.31 97 PHE A O 1
ATOM 745 N N . TYR A 1 98 ? 7.039 14.602 9.586 1 96.94 98 TYR A N 1
ATOM 746 C CA . TYR A 1 98 ? 8.156 13.672 9.711 1 96.94 98 TYR A CA 1
ATOM 747 C C . TYR A 1 98 ? 8.219 12.734 8.516 1 96.94 98 TYR A C 1
ATOM 749 O O . TYR A 1 98 ? 9.289 12.242 8.164 1 96.94 98 TYR A O 1
ATOM 757 N N . GLY A 1 99 ? 7.07 12.453 7.91 1 97.06 99 GLY A N 1
ATOM 758 C CA . GLY A 1 99 ? 6.992 11.492 6.824 1 97.06 99 GLY A CA 1
ATOM 759 C C . GLY A 1 99 ? 7.914 11.82 5.668 1 97.06 99 GLY A C 1
ATOM 760 O O . GLY A 1 99 ? 8.344 10.922 4.938 1 97.06 99 GLY A O 1
ATOM 761 N N . TYR A 1 100 ? 8.297 13.125 5.48 1 98.38 100 TYR A N 1
ATOM 762 C CA . TYR A 1 100 ? 9.234 13.508 4.43 1 98.38 100 TYR A CA 1
ATOM 763 C C . TYR A 1 100 ? 10.625 12.945 4.703 1 98.38 100 TYR A C 1
ATOM 765 O O . TYR A 1 100 ? 11.25 12.359 3.818 1 98.38 100 TYR A O 1
ATOM 773 N N . GLU A 1 101 ? 11.039 13.141 5.977 1 97.44 101 GLU A N 1
ATOM 774 C CA . GLU A 1 101 ? 12.336 12.602 6.387 1 97.44 101 GLU A CA 1
ATOM 775 C C . GLU A 1 101 ? 12.344 11.078 6.285 1 97.44 101 GLU A C 1
ATOM 777 O O . GLU A 1 101 ? 13.328 10.492 5.82 1 97.44 101 GLU A O 1
ATOM 782 N N . TYR A 1 102 ? 11.266 10.508 6.719 1 96.75 102 TYR A N 1
ATOM 783 C CA . TYR A 1 102 ? 11.141 9.055 6.645 1 96.75 102 TYR A CA 1
ATOM 784 C C . TYR A 1 102 ? 11.336 8.562 5.219 1 96.75 102 TYR A C 1
ATOM 786 O O . TYR A 1 102 ? 12.117 7.637 4.977 1 96.75 102 TYR A O 1
ATOM 794 N N . ALA A 1 103 ? 10.625 9.156 4.277 1 98.06 103 ALA A N 1
ATOM 795 C CA . ALA A 1 103 ? 10.734 8.758 2.877 1 98.06 103 ALA A CA 1
ATOM 796 C C . ALA A 1 103 ? 12.164 8.922 2.367 1 98.06 103 ALA A C 1
ATOM 798 O O . ALA A 1 103 ? 12.672 8.062 1.644 1 98.06 103 ALA A O 1
ATOM 799 N N . LEU A 1 104 ? 12.797 9.977 2.789 1 98.38 104 LEU A N 1
ATOM 800 C CA . LEU A 1 104 ? 14.125 10.297 2.277 1 98.38 104 LEU A CA 1
ATOM 801 C C . LEU A 1 104 ? 15.172 9.344 2.846 1 98.38 104 LEU A C 1
ATOM 803 O O . LEU A 1 104 ? 16.25 9.195 2.273 1 98.38 104 LEU A O 1
ATOM 807 N N . GLU A 1 105 ? 14.867 8.758 4.008 1 96.31 105 GLU A N 1
ATOM 808 C CA . GLU A 1 105 ? 15.758 7.75 4.578 1 96.31 105 GLU A CA 1
ATOM 809 C C . GLU A 1 105 ? 15.875 6.535 3.662 1 96.31 105 GLU A C 1
ATOM 811 O O . GLU A 1 105 ? 16.875 5.805 3.713 1 96.31 105 GLU A O 1
ATOM 816 N N . ALA A 1 106 ? 14.844 6.328 2.875 1 97.19 106 ALA A N 1
ATOM 817 C CA . ALA A 1 106 ? 14.82 5.172 1.979 1 97.19 106 ALA A CA 1
ATOM 818 C C . ALA A 1 106 ? 15.828 5.336 0.847 1 97.19 106 ALA A C 1
ATOM 820 O O . ALA A 1 106 ? 16.188 4.359 0.187 1 97.19 106 ALA A O 1
ATOM 821 N N . VAL A 1 107 ? 16.047 6.68 0.74 1 95.12 107 VAL A N 1
ATOM 822 C CA . VAL A 1 107 ? 17.016 6.992 -0.306 1 95.12 107 VAL A CA 1
ATOM 823 C C . VAL A 1 107 ? 18.188 7.758 0.291 1 95.12 107 VAL A C 1
ATOM 825 O O . VAL A 1 107 ? 18.109 8.25 1.418 1 95.12 107 VAL A O 1
ATOM 828 N N . ASP A 1 108 ? 19.406 7.578 0.149 1 90.44 108 ASP A N 1
ATOM 829 C CA . ASP A 1 108 ? 20.625 8.195 0.685 1 90.44 108 ASP A CA 1
ATOM 830 C C . ASP A 1 108 ? 20.703 9.672 0.294 1 90.44 108 ASP A C 1
ATOM 832 O O . ASP A 1 108 ? 21.719 10.125 -0.22 1 90.44 108 ASP A O 1
ATOM 836 N N . SER A 1 109 ? 19.531 10.414 0.543 1 97.5 109 SER A N 1
ATOM 837 C CA . SER A 1 109 ? 19.5 11.844 0.249 1 97.5 109 SER A CA 1
ATOM 838 C C . SER A 1 109 ? 20.078 12.656 1.402 1 97.5 109 SER A C 1
ATOM 840 O O . SER A 1 109 ? 19.828 12.352 2.57 1 97.5 109 SER A O 1
ATOM 842 N N . ASN A 1 110 ? 20.922 13.633 1.088 1 98.38 110 ASN A N 1
ATOM 843 C CA . ASN A 1 110 ? 21.344 14.625 2.076 1 98.38 110 ASN A CA 1
ATOM 844 C C . ASN A 1 110 ? 20.234 15.641 2.344 1 98.38 110 ASN A C 1
ATOM 846 O O . ASN A 1 110 ? 19.797 16.359 1.436 1 98.38 110 ASN A O 1
ATOM 850 N N . ILE A 1 111 ? 19.766 15.711 3.562 1 98.5 111 ILE A N 1
ATOM 851 C CA . ILE A 1 111 ? 18.656 16.594 3.891 1 98.5 111 ILE A CA 1
ATOM 852 C C . ILE A 1 111 ? 19.188 17.891 4.484 1 98.5 111 ILE A C 1
ATOM 854 O O . ILE A 1 111 ? 19.969 17.875 5.445 1 98.5 111 ILE A O 1
ATOM 858 N N . ILE A 1 112 ? 18.812 18.984 3.871 1 98.25 112 ILE A N 1
ATOM 859 C CA . ILE A 1 112 ? 19.078 20.328 4.387 1 98.25 112 ILE A CA 1
ATOM 860 C C . ILE A 1 112 ? 17.812 20.891 5.016 1 98.25 112 ILE A C 1
ATOM 862 O O . ILE A 1 112 ? 16.734 20.859 4.41 1 98.25 112 ILE A O 1
ATOM 866 N N . TYR A 1 113 ? 18.016 21.422 6.23 1 98.31 113 TYR A N 1
ATOM 867 C CA . TYR A 1 113 ? 16.859 21.953 6.949 1 98.31 113 TYR A CA 1
ATOM 868 C C . TYR A 1 113 ? 16.875 23.469 6.977 1 98.31 113 TYR A C 1
ATOM 870 O O . TYR A 1 113 ? 17.953 24.078 7.094 1 98.31 113 TYR A O 1
ATOM 878 N N . PHE A 1 114 ? 15.742 24.047 6.836 1 98.38 114 PHE A N 1
ATOM 879 C CA . PHE A 1 114 ? 15.547 25.484 7.023 1 98.38 114 PHE A CA 1
ATOM 880 C C . PHE A 1 114 ? 14.648 25.75 8.219 1 98.38 114 PHE A C 1
ATOM 882 O O . PHE A 1 114 ? 13.453 25.453 8.188 1 98.38 114 PHE A O 1
ATOM 889 N N . GLN A 1 115 ? 15.141 26.391 9.211 1 98.12 115 GLN A N 1
ATOM 890 C CA . GLN A 1 115 ? 14.406 26.625 10.453 1 98.12 115 GLN A CA 1
ATOM 891 C C . GLN A 1 11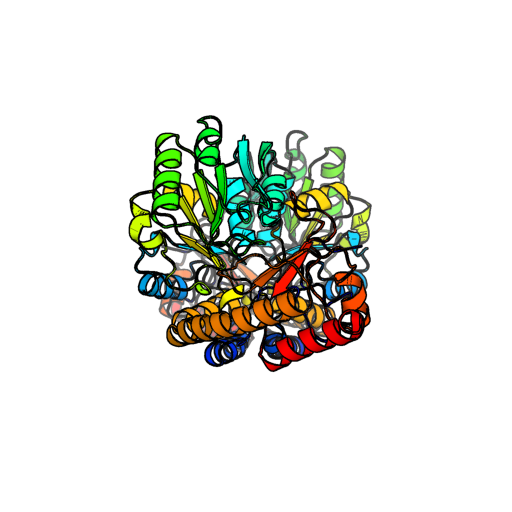5 ? 13.406 27.766 10.297 1 98.12 115 GLN A C 1
ATOM 893 O O . GLN A 1 115 ? 13.797 28.906 10.047 1 98.12 115 GLN A O 1
ATOM 898 N N . LEU A 1 116 ? 12.156 27.406 10.438 1 97.62 116 LEU A N 1
ATOM 899 C CA . LEU A 1 116 ?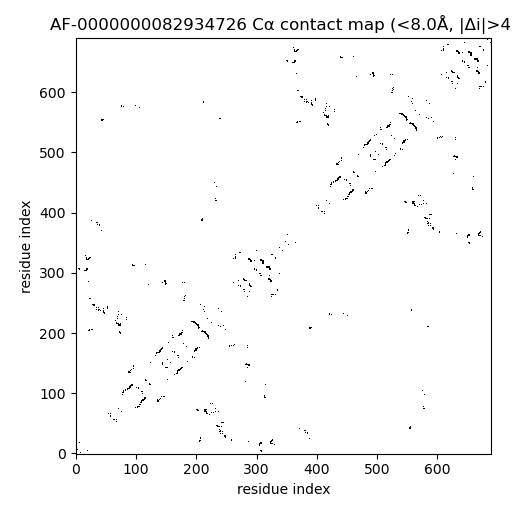 11.125 28.438 10.461 1 97.62 116 LEU A CA 1
ATOM 900 C C . LEU A 1 116 ? 11.133 29.188 11.797 1 97.62 116 LEU A C 1
ATOM 902 O O . LEU A 1 116 ? 11.398 28.578 12.836 1 97.62 116 LEU A O 1
ATOM 906 N N . LYS A 1 117 ? 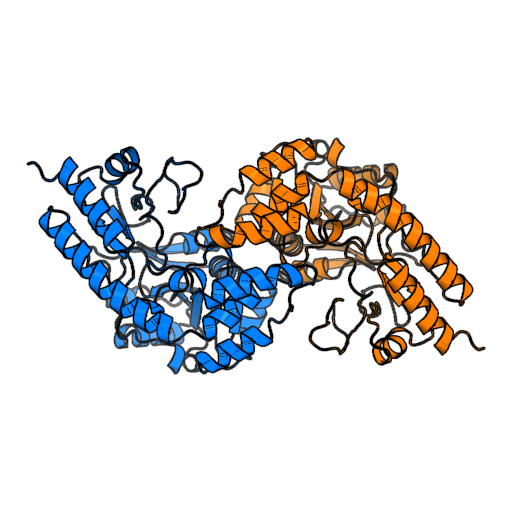10.711 30.422 11.734 1 96 117 LYS A N 1
ATOM 907 C CA . LYS A 1 117 ? 10.836 31.266 12.914 1 96 117 LYS A CA 1
ATOM 908 C C . LYS A 1 117 ? 9.5 31.375 13.648 1 96 117 LYS A C 1
ATOM 910 O O . LYS A 1 117 ? 8.469 31.641 13.039 1 96 117 LYS A O 1
ATOM 915 N N . GLU A 1 118 ? 9.57 31.188 14.938 1 95.75 118 GLU A N 1
ATOM 916 C CA . GLU A 1 118 ? 8.375 31.266 15.781 1 95.75 118 GLU A CA 1
ATOM 917 C C . GLU A 1 118 ? 7.75 32.656 15.734 1 95.75 118 GLU A C 1
ATOM 919 O O . GLU A 1 118 ? 6.527 32.781 15.711 1 95.75 118 GLU A O 1
ATOM 924 N N . ASP A 1 119 ? 8.594 33.688 15.75 1 94.44 119 ASP A N 1
ATOM 925 C CA . ASP A 1 119 ? 8.117 35.062 15.812 1 94.44 119 ASP A CA 1
ATOM 926 C C . ASP A 1 119 ? 7.418 35.438 14.508 1 94.44 119 ASP A C 1
ATOM 928 O O . ASP A 1 119 ? 6.758 36.5 14.445 1 94.44 119 ASP A O 1
ATOM 932 N N . LYS A 1 120 ? 7.555 34.625 13.555 1 94.06 120 LYS A N 1
ATOM 933 C CA . LYS A 1 120 ? 6.816 34.812 12.312 1 94.06 120 LYS A CA 1
ATOM 934 C C . LYS A 1 120 ? 5.738 33.75 12.156 1 94.06 120 LYS A C 1
ATOM 936 O O . LYS A 1 120 ? 5.359 33.406 11.031 1 94.06 120 LYS A O 1
ATOM 941 N N . SER A 1 121 ? 5.371 33.094 13.25 1 94.44 121 SER A N 1
ATOM 942 C CA . SER A 1 121 ? 4.359 32.062 13.32 1 94.44 121 SER A CA 1
ATOM 943 C C . SER A 1 121 ? 4.715 30.875 12.414 1 94.44 121 SER A C 1
ATOM 945 O O . SER A 1 121 ? 3.838 30.266 11.797 1 94.44 121 SER A O 1
ATOM 947 N N . PHE A 1 122 ? 6.016 30.734 12.18 1 96.25 122 PHE A N 1
ATOM 948 C CA . PHE A 1 122 ? 6.547 29.609 11.43 1 96.25 122 PHE A CA 1
ATOM 949 C C . PHE A 1 122 ? 6.129 29.688 9.969 1 96.25 122 PHE A C 1
ATOM 951 O O . PHE A 1 122 ? 5.902 28.656 9.328 1 96.25 122 PHE A O 1
ATOM 958 N N . LEU A 1 123 ? 5.91 30.828 9.453 1 95 123 LEU A N 1
ATOM 959 C CA . LEU A 1 123 ? 5.625 31.047 8.039 1 95 123 LEU A CA 1
ATOM 960 C C . LEU A 1 123 ? 6.91 31.281 7.258 1 95 123 LEU A C 1
ATOM 962 O O . LEU A 1 123 ? 7.801 32 7.727 1 95 123 LEU A O 1
ATOM 966 N N . LEU A 1 124 ? 6.914 30.734 6.078 1 95.19 124 LEU A N 1
ATOM 967 C CA . LEU A 1 124 ? 8.039 31 5.18 1 95.19 124 LEU A CA 1
ATOM 968 C C . LEU A 1 124 ? 8.047 32.469 4.734 1 95.19 124 LEU A C 1
ATOM 970 O O . LEU A 1 124 ? 6.996 33.031 4.492 1 95.19 124 LEU A O 1
ATOM 974 N N . ASP A 1 125 ? 9.195 33 4.672 1 94.25 125 ASP A N 1
ATOM 975 C CA . ASP A 1 125 ? 9.336 34.375 4.176 1 94.25 125 ASP A CA 1
ATOM 976 C C . ASP A 1 125 ? 10.383 34.438 3.074 1 94.25 125 ASP A C 1
ATOM 978 O O . ASP A 1 125 ? 10.805 33.438 2.529 1 94.25 125 ASP A O 1
ATOM 982 N N . GLU A 1 126 ? 10.789 35.625 2.688 1 95.19 126 GLU A N 1
ATOM 983 C CA . GLU A 1 126 ? 11.625 35.844 1.51 1 95.19 126 GLU A CA 1
ATOM 984 C C . GLU A 1 126 ? 13.023 35.281 1.713 1 95.19 126 GLU A C 1
ATOM 986 O O . GLU A 1 126 ? 13.711 34.938 0.744 1 95.19 126 GLU A O 1
ATOM 991 N N . SER A 1 127 ? 13.422 35.156 2.914 1 96 127 SER A N 1
ATOM 992 C CA . SER A 1 127 ? 14.742 34.594 3.178 1 96 127 SER A CA 1
ATOM 993 C C . SER A 1 127 ? 14.852 33.156 2.68 1 96 127 SER A C 1
ATOM 995 O O . SER A 1 127 ? 15.945 32.656 2.412 1 96 127 SER A O 1
ATOM 997 N N . PHE A 1 128 ? 13.742 32.531 2.58 1 97.56 128 PHE A N 1
ATOM 998 C CA . PHE A 1 128 ? 13.711 31.156 2.111 1 97.56 128 PHE A CA 1
ATOM 999 C C . PHE A 1 128 ? 14.156 31.062 0.659 1 97.56 128 PHE A C 1
ATOM 1001 O O . PHE A 1 128 ? 14.75 30.062 0.249 1 97.56 128 PHE A O 1
ATOM 1008 N N . PHE A 1 129 ? 13.914 32.125 -0.142 1 97.69 129 PHE A N 1
ATOM 1009 C CA . PHE A 1 129 ? 14.281 32.125 -1.552 1 97.69 129 PHE A CA 1
ATOM 1010 C C . PHE A 1 129 ? 15.797 32.031 -1.715 1 97.69 129 PHE A C 1
ATOM 1012 O O . PHE A 1 129 ? 16.281 31.5 -2.705 1 97.69 129 PHE A O 1
ATOM 1019 N N . GLU A 1 130 ? 16.469 32.5 -0.694 1 96.62 130 GLU A N 1
ATOM 1020 C CA . GLU A 1 130 ? 17.938 32.562 -0.757 1 96.62 130 GLU A CA 1
ATOM 1021 C C . GLU A 1 130 ? 18.547 31.172 -0.602 1 96.62 130 GLU A C 1
ATOM 1023 O O . GLU A 1 130 ? 19.656 30.922 -1.069 1 96.62 130 GLU A O 1
ATOM 1028 N N . ILE A 1 131 ? 17.859 30.281 0 1 96.94 131 ILE A N 1
ATOM 1029 C CA . ILE A 1 131 ? 18.406 28.969 0.283 1 96.94 131 ILE A CA 1
ATOM 1030 C C . ILE A 1 131 ? 18.078 28.016 -0.864 1 96.94 131 ILE A C 1
ATOM 1032 O O . ILE A 1 131 ? 18.641 26.922 -0.957 1 96.94 131 ILE A O 1
ATOM 1036 N N . LEU A 1 132 ? 17.219 28.438 -1.742 1 98.19 132 LEU A N 1
ATOM 1037 C CA . LEU A 1 132 ? 16.875 27.641 -2.924 1 98.19 132 LEU A CA 1
ATOM 1038 C C . LEU A 1 132 ? 17.969 27.766 -3.984 1 98.19 132 LEU A C 1
ATOM 1040 O O . LEU A 1 132 ? 17.781 28.453 -4.988 1 98.19 132 LEU A O 1
ATOM 1044 N N . THR A 1 133 ? 19 27.016 -3.824 1 97.81 133 THR A N 1
ATOM 1045 C CA . THR A 1 133 ? 20.125 27.047 -4.75 1 97.81 133 THR A CA 1
ATOM 1046 C C . THR A 1 133 ? 20.031 25.922 -5.766 1 97.81 133 THR A C 1
ATOM 1048 O O . THR A 1 133 ? 19.266 24.969 -5.574 1 97.81 133 THR A O 1
ATOM 1051 N N . GLU A 1 134 ? 20.828 25.953 -6.816 1 97.25 134 GLU A N 1
ATOM 1052 C CA . GLU A 1 134 ? 20.734 25.016 -7.941 1 97.25 134 GLU A CA 1
ATOM 1053 C C . GLU A 1 134 ? 21.203 23.625 -7.547 1 97.25 134 GLU A C 1
ATOM 1055 O O . GLU A 1 134 ? 20.938 22.656 -8.258 1 97.25 134 GLU A O 1
ATOM 1060 N N . ASP A 1 135 ? 21.875 23.547 -6.461 1 97.88 135 ASP A N 1
ATOM 1061 C CA . ASP A 1 135 ? 22.375 22.234 -6.043 1 97.88 135 ASP A CA 1
ATOM 1062 C C . ASP A 1 135 ? 21.297 21.453 -5.281 1 97.88 135 ASP A C 1
ATOM 1064 O O . ASP A 1 135 ? 21.484 20.281 -4.961 1 97.88 135 ASP A O 1
ATOM 1068 N N . ILE A 1 136 ? 20.172 22.094 -4.98 1 98.69 136 ILE A N 1
ATOM 1069 C CA . ILE A 1 136 ? 19.031 21.406 -4.375 1 98.69 136 ILE A CA 1
ATOM 1070 C C . ILE A 1 136 ? 18.25 20.656 -5.449 1 98.69 136 ILE A C 1
ATOM 1072 O O . ILE A 1 136 ? 17.859 21.234 -6.461 1 98.69 136 ILE A O 1
ATOM 1076 N N . ASP A 1 137 ? 18.031 19.328 -5.207 1 98.81 137 ASP A N 1
ATOM 1077 C CA . ASP A 1 137 ? 17.328 18.516 -6.18 1 98.81 137 ASP A CA 1
ATOM 1078 C C . ASP A 1 137 ? 15.82 18.5 -5.91 1 98.81 137 ASP A C 1
ATOM 1080 O O . ASP A 1 137 ? 15.016 18.391 -6.836 1 98.81 137 ASP A O 1
ATOM 1084 N N . LEU A 1 138 ? 15.469 18.562 -4.648 1 98.94 138 LEU A N 1
ATOM 1085 C CA . LEU A 1 138 ? 14.086 18.344 -4.246 1 98.94 138 LEU A CA 1
ATOM 1086 C C . LEU A 1 138 ? 13.727 19.203 -3.039 1 98.94 138 LEU A C 1
ATOM 1088 O O . LEU A 1 138 ? 14.531 19.359 -2.113 1 98.94 138 LEU A O 1
ATOM 1092 N N . LEU A 1 139 ? 12.602 19.859 -3.076 1 98.94 139 LEU A N 1
ATOM 1093 C CA . LEU A 1 139 ? 12 20.594 -1.973 1 98.94 139 LEU A CA 1
ATOM 1094 C C . LEU A 1 139 ? 10.695 19.938 -1.527 1 98.94 139 LEU A C 1
ATOM 1096 O O . LEU A 1 139 ? 9.789 19.734 -2.34 1 98.94 139 LEU A O 1
ATOM 1100 N N . PHE A 1 140 ? 10.578 19.531 -0.24 1 98.88 140 PHE A N 1
ATOM 1101 C CA . PHE A 1 140 ? 9.297 19.156 0.356 1 98.88 140 PHE A CA 1
ATOM 1102 C C . PHE A 1 140 ? 8.664 20.359 1.049 1 98.88 140 PHE A C 1
ATOM 1104 O O . PHE A 1 140 ? 9.312 21.031 1.851 1 98.88 140 PHE A O 1
ATOM 1111 N N . LEU A 1 141 ? 7.438 20.594 0.708 1 97.62 141 LEU A N 1
ATOM 1112 C CA . LEU A 1 141 ? 6.691 21.703 1.287 1 97.62 141 LEU A CA 1
ATOM 1113 C C . LEU A 1 141 ? 5.238 21.312 1.53 1 97.62 141 LEU A C 1
ATOM 1115 O O . LEU A 1 141 ? 4.609 20.672 0.677 1 97.62 141 LEU A O 1
ATOM 1119 N N . ALA A 1 142 ? 4.777 21.625 2.68 1 97.25 142 ALA A N 1
ATOM 1120 C CA . ALA A 1 142 ? 3.355 21.406 2.947 1 97.25 142 ALA A CA 1
ATOM 1121 C C . ALA A 1 142 ? 2.6 22.734 3 1 97.25 142 ALA A C 1
ATOM 1123 O O . ALA A 1 142 ? 3.107 23.719 3.531 1 97.25 142 ALA A O 1
ATOM 1124 N N . ASN A 1 143 ? 1.446 22.766 2.457 1 95.94 143 ASN A N 1
ATOM 1125 C CA . ASN A 1 143 ? 0.572 23.938 2.459 1 95.94 143 ASN A CA 1
ATOM 1126 C C . ASN A 1 143 ? -0.896 23.531 2.588 1 95.94 143 ASN A C 1
ATOM 1128 O O . ASN A 1 143 ? -1.526 23.141 1.604 1 95.94 143 ASN A O 1
ATOM 1132 N N . PRO A 1 144 ? -1.566 23.656 3.77 1 96.25 144 PRO A N 1
ATOM 1133 C CA . PRO A 1 144 ? -0.975 24.219 4.984 1 96.25 144 PRO A CA 1
ATOM 1134 C C . PRO A 1 144 ? 0.056 23.297 5.625 1 96.25 144 PRO A C 1
ATOM 1136 O O . PRO A 1 144 ? 0.053 22.094 5.367 1 96.25 144 PRO A O 1
ATOM 1139 N N . ASN A 1 145 ? 0.909 23.922 6.398 1 97.44 145 ASN A N 1
ATOM 1140 C CA . ASN A 1 145 ? 2.018 23.188 6.996 1 97.44 145 ASN A CA 1
ATOM 1141 C C . ASN A 1 145 ? 1.567 22.391 8.227 1 97.44 145 ASN A C 1
ATOM 1143 O O . ASN A 1 145 ? 0.785 22.891 9.031 1 97.44 145 ASN A O 1
ATOM 1147 N N . ASN A 1 146 ? 1.901 21.172 8.367 1 97.25 146 ASN A N 1
ATOM 1148 C CA . ASN A 1 146 ? 1.815 20.375 9.586 1 97.25 146 ASN A CA 1
ATOM 1149 C C . ASN A 1 146 ? 3.15 20.344 10.32 1 97.25 146 ASN A C 1
ATOM 1151 O O . ASN A 1 146 ? 4.148 19.844 9.789 1 97.25 146 ASN A O 1
ATOM 1155 N N . PRO A 1 147 ? 3.232 20.953 11.438 1 97.94 147 PRO A N 1
ATOM 1156 C CA . PRO A 1 147 ? 2.15 21.016 12.422 1 97.94 147 PRO A CA 1
ATOM 1157 C C . PRO A 1 147 ? 1.634 22.438 12.625 1 97.94 147 PRO A C 1
ATOM 1159 O O . PRO A 1 147 ? 0.844 22.688 13.539 1 97.94 147 PRO A O 1
ATOM 1162 N N . THR A 1 148 ? 2.021 23.391 11.82 1 97.81 148 THR A N 1
ATOM 1163 C CA . THR A 1 148 ? 1.822 24.781 12.195 1 97.81 148 THR A CA 1
ATOM 1164 C C . THR A 1 148 ? 0.45 25.281 11.742 1 97.81 148 THR A C 1
ATOM 1166 O O . THR A 1 148 ? -0.052 26.281 12.25 1 97.81 148 THR A O 1
ATOM 1169 N N . GLY A 1 149 ? -0.069 24.594 10.758 1 96.75 149 GLY A N 1
ATOM 1170 C CA . GLY A 1 149 ? -1.402 24.922 10.281 1 96.75 149 GLY A CA 1
ATOM 1171 C C . GLY A 1 149 ? -1.434 26.156 9.398 1 96.75 149 GLY A C 1
ATOM 1172 O O . GLY A 1 149 ? -2.508 26.625 9.023 1 96.75 149 GLY A O 1
ATOM 1173 N N . LYS A 1 150 ? -0.31 26.641 8.984 1 94.56 150 LYS A N 1
ATOM 1174 C CA . LYS A 1 150 ? -0.239 27.906 8.258 1 94.56 150 LYS A CA 1
ATOM 1175 C C . LYS A 1 150 ? -0.334 27.672 6.75 1 94.56 150 LYS A C 1
ATOM 1177 O O . LYS A 1 150 ? 0.308 26.766 6.215 1 94.56 150 LYS A O 1
ATOM 1182 N N . LEU A 1 151 ? -1.104 28.5 6.141 1 94 151 LEU A N 1
ATOM 1183 C CA . LEU A 1 151 ? -1.277 28.531 4.695 1 94 151 LEU A CA 1
ATOM 1184 C C . LEU A 1 151 ? -0.416 29.625 4.07 1 94 151 LEU A C 1
ATOM 1186 O O . LEU A 1 151 ? -0.335 30.734 4.598 1 94 151 LEU A O 1
ATOM 1190 N N . MET A 1 152 ? 0.257 29.312 3.002 1 93 152 MET A N 1
ATOM 1191 C CA . MET A 1 152 ? 1.041 30.312 2.279 1 93 152 MET A CA 1
ATOM 1192 C C . MET A 1 152 ? 0.154 31.125 1.348 1 93 152 MET A C 1
ATOM 1194 O O . MET A 1 152 ? -0.84 30.625 0.825 1 93 152 MET A O 1
ATOM 1198 N N . ALA A 1 153 ? 0.562 32.375 1.136 1 92.44 153 ALA A N 1
ATOM 1199 C CA . ALA A 1 153 ? -0.152 33.219 0.19 1 92.44 153 ALA A CA 1
ATOM 1200 C C . ALA A 1 153 ? 0.071 32.781 -1.246 1 92.44 153 ALA A C 1
ATOM 1202 O O . ALA A 1 153 ? 1.132 32.219 -1.573 1 92.44 153 ALA A O 1
ATOM 1203 N N . ARG A 1 154 ? -0.923 33.062 -2.049 1 93.06 154 ARG A N 1
ATOM 1204 C CA . ARG A 1 154 ? -0.871 32.656 -3.457 1 93.06 154 ARG A CA 1
ATOM 1205 C C . ARG A 1 154 ? 0.376 33.219 -4.133 1 93.06 154 ARG A C 1
ATOM 1207 O O . ARG A 1 154 ? 1.1 32.5 -4.816 1 93.06 154 ARG A O 1
ATOM 1214 N N . GLU A 1 155 ? 0.596 34.469 -3.91 1 94.5 155 GLU A N 1
ATOM 1215 C CA . GLU A 1 155 ? 1.718 35.125 -4.559 1 94.5 155 GLU A CA 1
ATOM 1216 C C . GLU A 1 155 ? 3.051 34.531 -4.105 1 94.5 155 GLU A C 1
ATOM 1218 O O . GLU A 1 155 ? 3.986 34.438 -4.902 1 94.5 155 GLU A O 1
ATOM 1223 N N . TYR A 1 156 ? 3.1 34.219 -2.902 1 95.62 156 TYR A N 1
ATOM 1224 C CA . TYR A 1 156 ? 4.328 33.625 -2.375 1 95.62 156 TYR A CA 1
ATOM 1225 C C . TYR A 1 156 ? 4.609 32.281 -3.01 1 95.62 156 TYR A C 1
ATOM 1227 O O . TYR A 1 156 ? 5.73 32 -3.443 1 95.62 156 TYR A O 1
ATOM 1235 N N . ILE A 1 157 ? 3.639 31.422 -3.068 1 95.56 157 ILE A N 1
ATOM 1236 C CA . ILE A 1 157 ? 3.787 30.078 -3.635 1 95.56 157 ILE A CA 1
ATOM 1237 C C . ILE A 1 157 ? 4.188 30.188 -5.105 1 95.56 157 ILE A C 1
ATOM 1239 O O . ILE A 1 157 ? 5.051 29.438 -5.574 1 95.56 157 ILE A O 1
ATOM 1243 N N . LYS A 1 158 ? 3.545 31.062 -5.82 1 96.44 158 LYS A N 1
ATOM 1244 C CA . LYS A 1 158 ? 3.846 31.234 -7.238 1 96.44 158 LYS A CA 1
ATOM 1245 C C . LYS A 1 158 ? 5.297 31.656 -7.445 1 96.44 158 LYS A C 1
ATOM 1247 O O . LYS A 1 158 ? 5.992 31.109 -8.305 1 96.44 158 LYS A O 1
ATOM 1252 N N . LYS A 1 159 ? 5.68 32.656 -6.648 1 97.81 159 LYS A N 1
ATOM 1253 C CA . LYS A 1 159 ? 7.066 33.094 -6.727 1 97.81 159 LYS A CA 1
ATOM 1254 C C . LYS A 1 159 ? 8.031 31.953 -6.391 1 97.81 159 LYS A C 1
ATOM 1256 O O . LYS A 1 159 ? 9.047 31.766 -7.07 1 97.81 159 LYS A O 1
ATOM 1261 N N . LEU A 1 160 ? 7.734 31.219 -5.375 1 98.19 160 LEU A N 1
ATOM 1262 C CA . LEU A 1 160 ? 8.539 30.078 -4.957 1 98.19 160 LEU A CA 1
ATOM 1263 C C . LEU A 1 160 ? 8.656 29.062 -6.078 1 98.19 160 LEU A C 1
ATOM 1265 O O . LEU A 1 160 ? 9.758 28.594 -6.383 1 98.19 160 LEU A O 1
ATOM 1269 N N . LEU A 1 161 ? 7.539 28.688 -6.691 1 98.12 161 LEU A N 1
ATOM 1270 C CA . LEU A 1 161 ? 7.512 27.688 -7.754 1 98.12 161 LEU A CA 1
ATOM 1271 C C . LEU A 1 161 ? 8.273 28.188 -8.977 1 98.12 161 LEU A C 1
ATOM 1273 O O . LEU A 1 161 ? 8.938 27.391 -9.656 1 98.12 161 LEU A O 1
ATOM 1277 N N . ASP A 1 162 ? 8.133 29.484 -9.273 1 98.44 162 ASP A N 1
ATOM 1278 C CA . ASP A 1 162 ? 8.875 30.062 -10.391 1 98.44 162 ASP A CA 1
ATOM 1279 C C . ASP A 1 162 ? 10.383 29.953 -10.164 1 98.44 162 ASP A C 1
ATOM 1281 O O . ASP A 1 162 ? 11.125 29.594 -11.07 1 98.44 162 ASP A O 1
ATOM 1285 N N . ILE A 1 163 ? 10.828 30.266 -8.969 1 98.69 163 ILE A N 1
ATOM 1286 C CA . ILE A 1 163 ? 12.234 30.172 -8.617 1 98.69 163 ILE A CA 1
ATOM 1287 C C . ILE A 1 163 ? 12.711 28.719 -8.758 1 98.69 163 ILE A C 1
ATOM 1289 O O . ILE A 1 163 ? 13.758 28.453 -9.344 1 98.69 163 ILE A O 1
ATOM 1293 N N . CYS A 1 164 ? 11.945 27.781 -8.242 1 98.75 164 CYS A N 1
ATOM 1294 C CA . CYS A 1 164 ? 12.305 26.375 -8.297 1 98.75 164 CYS A CA 1
ATOM 1295 C C . CYS A 1 164 ? 12.344 25.875 -9.742 1 98.75 164 CYS A C 1
ATOM 1297 O O . CYS A 1 164 ? 13.219 25.094 -10.109 1 98.75 164 CYS A O 1
ATOM 1299 N N . LYS A 1 165 ? 11.352 26.328 -10.531 1 98.5 165 LYS A N 1
ATOM 1300 C CA . LYS A 1 165 ? 11.328 25.984 -11.945 1 98.5 165 LYS A CA 1
ATOM 1301 C C . LYS A 1 165 ? 12.594 26.453 -12.648 1 98.5 165 LYS A C 1
ATOM 1303 O O . LYS A 1 165 ? 13.234 25.688 -13.367 1 98.5 165 LYS A O 1
ATOM 1308 N N . ASP A 1 166 ? 12.945 27.672 -12.422 1 98.25 166 ASP A N 1
ATOM 1309 C CA . ASP A 1 166 ? 14.125 28.266 -13.047 1 98.25 166 ASP A CA 1
ATOM 1310 C C . ASP A 1 166 ? 15.398 27.516 -12.641 1 98.25 166 ASP A C 1
ATOM 1312 O O . ASP A 1 166 ? 16.312 27.375 -13.445 1 98.25 166 ASP A O 1
ATOM 1316 N N . ARG A 1 167 ? 15.398 27.047 -11.477 1 98.5 167 ARG A N 1
ATOM 1317 C CA . ARG A 1 167 ? 16.609 26.438 -10.938 1 98.5 167 ARG A CA 1
ATOM 1318 C C . ARG A 1 167 ? 16.531 24.922 -11.016 1 98.5 167 ARG A C 1
ATOM 1320 O O . ARG A 1 167 ? 17.391 24.219 -10.477 1 98.5 167 ARG A O 1
ATOM 1327 N N . LYS A 1 168 ? 15.484 24.375 -11.609 1 98.19 168 LYS A N 1
ATOM 1328 C CA . LYS A 1 168 ? 15.281 22.969 -11.883 1 98.19 168 LYS A CA 1
ATOM 1329 C C . LYS A 1 168 ? 15.195 22.156 -10.586 1 98.19 168 LYS A C 1
ATOM 1331 O O . LYS A 1 168 ? 15.781 21.078 -10.477 1 98.19 168 LYS A O 1
ATOM 1336 N N . ILE A 1 169 ? 14.617 22.75 -9.562 1 98.88 169 ILE A N 1
ATOM 1337 C CA . ILE A 1 169 ? 14.344 22.094 -8.297 1 98.88 169 ILE A CA 1
ATOM 1338 C C . ILE A 1 169 ? 12.969 21.422 -8.344 1 98.88 169 ILE A C 1
ATOM 1340 O O . ILE A 1 169 ? 11.969 22.078 -8.648 1 98.88 169 ILE A O 1
ATOM 1344 N N . TRP A 1 170 ? 12.906 20.094 -8.148 1 98.94 170 TRP A N 1
ATOM 1345 C CA . TRP A 1 170 ? 11.617 19.438 -7.973 1 98.94 170 TRP A CA 1
ATOM 1346 C C . TRP A 1 170 ? 10.922 19.922 -6.703 1 98.94 170 TRP A C 1
ATOM 1348 O O . TRP A 1 170 ? 11.578 20.141 -5.676 1 98.94 170 TRP A O 1
ATOM 1358 N N . VAL A 1 171 ? 9.633 20.141 -6.75 1 98.94 171 VAL A N 1
ATOM 1359 C CA . VAL A 1 171 ? 8.867 20.562 -5.586 1 98.94 171 VAL A CA 1
ATOM 1360 C C . VAL A 1 171 ? 7.762 19.547 -5.301 1 98.94 171 VAL A C 1
ATOM 1362 O O . VAL A 1 171 ? 6.906 19.297 -6.152 1 98.94 171 VAL A O 1
ATOM 1365 N N . VAL A 1 172 ? 7.824 18.906 -4.184 1 98.94 172 VAL A N 1
ATOM 1366 C CA . VAL A 1 172 ? 6.66 18.203 -3.66 1 98.94 172 VAL A CA 1
ATOM 1367 C C . VAL A 1 172 ? 5.824 19.141 -2.795 1 98.94 172 VAL A C 1
ATOM 1369 O O . VAL A 1 172 ? 6.273 19.578 -1.733 1 98.94 172 VAL A O 1
ATOM 1372 N N . LEU A 1 173 ? 4.727 19.469 -3.25 1 98.5 173 LEU A N 1
ATOM 1373 C CA . LEU A 1 173 ? 3.789 20.281 -2.488 1 98.5 173 LEU A CA 1
ATOM 1374 C C . LEU A 1 173 ? 2.699 19.422 -1.862 1 98.5 173 LEU A C 1
ATOM 1376 O O . LEU A 1 173 ? 1.812 18.922 -2.562 1 98.5 173 LEU A O 1
ATOM 1380 N N . ASP A 1 174 ? 2.803 19.219 -0.571 1 98.19 174 ASP A N 1
ATOM 1381 C CA . ASP A 1 174 ? 1.851 18.438 0.214 1 98.19 174 ASP A CA 1
ATOM 1382 C C . ASP A 1 174 ? 0.633 19.266 0.595 1 98.19 174 ASP A C 1
ATOM 1384 O O . ASP A 1 174 ? 0.715 20.125 1.476 1 98.19 174 ASP A O 1
ATOM 1388 N N . GLU A 1 175 ? -0.477 18.969 -0.041 1 97.44 175 GLU A N 1
ATOM 1389 C CA . GLU A 1 175 ? -1.724 19.688 0.2 1 97.44 175 GLU A CA 1
ATOM 1390 C C . GLU A 1 175 ? -2.764 18.781 0.855 1 97.44 175 GLU A C 1
ATOM 1392 O O . GLU A 1 175 ? -3.961 18.906 0.585 1 97.44 175 GLU A O 1
ATOM 1397 N N . CYS A 1 176 ? -2.316 17.891 1.713 1 97.06 176 CYS A N 1
ATOM 1398 C CA . CYS A 1 176 ? -3.201 16.891 2.318 1 97.06 176 CYS A CA 1
ATOM 1399 C C . CYS A 1 176 ? -4.246 17.562 3.199 1 97.06 176 CYS A C 1
ATOM 1401 O O . CYS A 1 176 ? -5.281 16.969 3.506 1 97.06 176 CYS A O 1
ATOM 1403 N N . PHE A 1 177 ? -4.016 18.844 3.617 1 97.19 177 PHE A N 1
ATOM 1404 C CA . PHE A 1 177 ? -4.957 19.5 4.512 1 97.19 177 PHE A CA 1
ATOM 1405 C C . PHE A 1 177 ? -5.586 20.719 3.826 1 97.19 177 PHE A C 1
ATOM 1407 O O . PHE A 1 177 ? -6.297 21.5 4.461 1 97.19 177 PHE A O 1
ATOM 1414 N N . ILE A 1 178 ? -5.383 20.875 2.543 1 95.88 178 ILE A N 1
ATOM 1415 C CA . ILE A 1 178 ? -5.738 22.094 1.84 1 95.88 178 ILE A CA 1
ATOM 1416 C C . ILE A 1 178 ? -7.258 22.266 1.839 1 95.88 178 ILE A C 1
ATOM 1418 O O . ILE A 1 178 ? -7.762 23.391 1.889 1 95.88 178 ILE A O 1
ATOM 1422 N N . GLU A 1 179 ? -7.973 21.172 1.854 1 94.56 179 GLU A N 1
ATOM 1423 C CA . GLU A 1 179 ? -9.43 21.219 1.721 1 94.56 179 GLU A CA 1
ATOM 1424 C C . GLU A 1 179 ? -10.086 21.703 3.01 1 94.56 179 GLU A C 1
ATOM 1426 O O . GLU A 1 179 ? -11.266 22.062 3.018 1 94.56 179 GLU A O 1
ATOM 1431 N N . PHE A 1 180 ? -9.344 21.75 4.086 1 96.69 180 PHE A N 1
ATOM 1432 C CA . PHE A 1 180 ? -9.859 22.266 5.348 1 96.69 180 PHE A CA 1
ATOM 1433 C C . PHE A 1 180 ? -9.836 23.781 5.371 1 96.69 180 PHE A C 1
ATOM 1435 O O . PHE A 1 180 ? -10.461 24.406 6.23 1 96.69 180 PHE A O 1
ATOM 1442 N N . CYS A 1 181 ? -9.008 24.375 4.52 1 94.75 181 CYS A N 1
ATOM 1443 C CA . CYS A 1 181 ? -8.703 25.797 4.598 1 94.75 181 CYS A CA 1
ATOM 1444 C C . CYS A 1 181 ? -9.75 26.625 3.869 1 94.75 181 CYS A C 1
ATOM 1446 O O . CYS A 1 181 ? -10.203 26.25 2.789 1 94.75 181 CYS A O 1
ATOM 1448 N N . GLU A 1 182 ? -9.984 27.734 4.539 1 87.5 182 GLU A N 1
ATOM 1449 C CA . GLU A 1 182 ? -10.891 28.688 3.904 1 87.5 182 GLU A CA 1
ATOM 1450 C C . GLU A 1 182 ? -10.234 29.344 2.697 1 87.5 182 GLU A C 1
ATOM 1452 O O . GLU A 1 182 ? -9.055 29.719 2.748 1 87.5 182 GLU A O 1
ATOM 1457 N N . ASN A 1 183 ? -10.938 29.594 1.614 1 75.94 183 ASN A N 1
ATOM 1458 C CA . ASN A 1 183 ? -10.508 30.359 0.442 1 75.94 1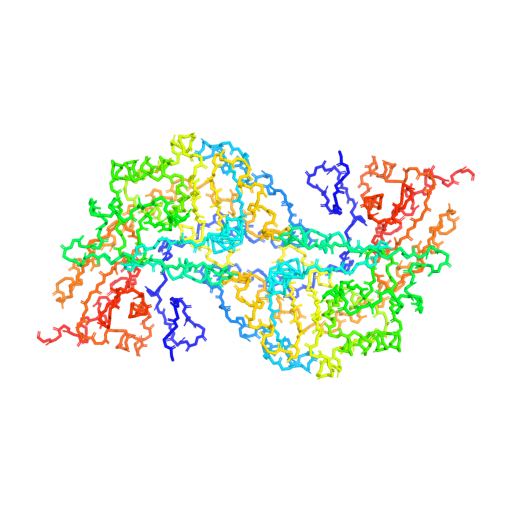83 ASN A CA 1
ATOM 1459 C C . ASN A 1 183 ? -9.141 29.875 -0.056 1 75.94 183 ASN A C 1
ATOM 1461 O O . ASN A 1 183 ? -8.297 30.688 -0.439 1 75.94 183 ASN A O 1
ATOM 1465 N N . ALA A 1 184 ? -8.922 28.672 0.174 1 74.19 184 ALA A N 1
ATOM 1466 C CA . ALA A 1 184 ? -7.602 28.172 -0.203 1 74.19 184 ALA A CA 1
ATOM 1467 C C . ALA A 1 184 ? -7.402 28.234 -1.715 1 74.19 184 ALA A C 1
ATOM 1469 O O . ALA A 1 184 ? -8.305 27.891 -2.48 1 74.19 184 ALA A O 1
ATOM 1470 N N . PHE A 1 185 ? -6.34 28.938 -2.002 1 77.31 185 PHE A N 1
ATOM 1471 C CA . PHE A 1 185 ? -5.855 28.875 -3.375 1 77.31 185 PHE A CA 1
ATOM 1472 C C . PHE A 1 185 ? -5.074 27.594 -3.619 1 77.31 185 PHE A C 1
ATOM 1474 O O . PHE A 1 185 ? -4.188 27.25 -2.836 1 77.31 185 PHE A O 1
ATOM 1481 N N . SER A 1 186 ? -5.633 26.859 -4.629 1 83.88 186 SER A N 1
ATOM 1482 C CA . SER A 1 186 ? -4.844 25.688 -5.004 1 83.88 186 SER A CA 1
ATOM 1483 C C . SER A 1 186 ? -4.098 25.922 -6.312 1 83.88 186 SER A C 1
ATOM 1485 O O . SER A 1 186 ? -4.676 26.422 -7.281 1 83.88 186 SER A O 1
ATOM 1487 N N . ILE A 1 187 ? -2.834 25.609 -6.32 1 90.56 187 ILE A N 1
ATOM 1488 C CA . ILE A 1 187 ? -1.959 25.75 -7.477 1 90.56 187 ILE A CA 1
ATOM 1489 C C . ILE A 1 187 ? -2.373 24.766 -8.562 1 90.56 187 ILE A C 1
ATOM 1491 O O . ILE A 1 187 ? -1.869 24.828 -9.688 1 90.56 187 ILE A O 1
ATOM 1495 N N . LEU A 1 188 ? -3.355 23.953 -8.242 1 91.5 188 LEU A N 1
ATOM 1496 C CA . LEU A 1 188 ? -3.846 22.938 -9.164 1 91.5 188 LEU A CA 1
ATOM 1497 C C . LEU A 1 188 ? -4.309 23.562 -10.477 1 91.5 188 LEU A C 1
ATOM 1499 O O . LEU A 1 188 ? -4.156 22.969 -11.547 1 91.5 188 LEU A O 1
ATOM 1503 N N . THR A 1 189 ? -4.824 24.766 -10.438 1 90.06 189 THR A N 1
ATOM 1504 C CA . THR A 1 189 ? -5.359 25.453 -11.609 1 90.06 189 THR A CA 1
ATOM 1505 C C . THR A 1 189 ? -4.234 25.844 -12.562 1 90.06 189 THR A C 1
ATOM 1507 O O . THR A 1 189 ? -4.48 26.141 -13.734 1 90.06 189 THR A O 1
ATOM 1510 N N . GLU A 1 190 ? -3.023 25.812 -12.039 1 94.5 190 GLU A N 1
ATOM 1511 C CA . GLU A 1 190 ? -1.872 26.203 -12.852 1 94.5 190 GLU A CA 1
ATOM 1512 C C . GLU A 1 190 ? -0.877 25.062 -12.984 1 94.5 190 GLU A C 1
ATOM 1514 O O . GLU A 1 190 ? 0.312 25.281 -13.211 1 94.5 190 GLU A O 1
ATOM 1519 N N . ILE A 1 191 ? -1.332 23.922 -12.836 1 96.81 191 ILE A N 1
ATOM 1520 C CA . ILE A 1 191 ? -0.471 22.734 -12.766 1 96.81 191 ILE A CA 1
ATOM 1521 C C . ILE A 1 191 ? 0.358 22.641 -14.047 1 96.81 191 ILE A C 1
ATOM 1523 O O . ILE A 1 191 ? 1.512 22.203 -14.008 1 96.81 191 ILE A O 1
ATOM 1527 N N . ASP A 1 192 ? -0.117 23.062 -15.227 1 97.38 192 ASP A N 1
ATOM 1528 C CA . ASP A 1 192 ? 0.543 22.922 -16.516 1 97.38 192 ASP A CA 1
ATOM 1529 C C . ASP A 1 192 ? 1.721 23.891 -16.641 1 97.38 192 ASP A C 1
ATOM 1531 O O . ASP A 1 192 ? 2.57 23.734 -17.516 1 97.38 192 ASP A O 1
ATOM 1535 N N . SER A 1 193 ? 1.772 24.875 -15.75 1 97.12 193 SER A N 1
ATOM 1536 C CA . SER A 1 193 ? 2.848 25.859 -15.797 1 97.12 193 SER A CA 1
ATOM 1537 C C . SER A 1 193 ? 4.094 25.344 -15.086 1 97.12 193 SER A C 1
ATOM 1539 O O . SER A 1 193 ? 5.172 25.938 -15.211 1 97.12 193 SER A O 1
ATOM 1541 N N . TYR A 1 194 ? 3.99 24.234 -14.398 1 98.19 194 TYR A N 1
ATOM 1542 C CA . TYR A 1 194 ? 5.082 23.781 -13.547 1 98.19 194 TYR A CA 1
ATOM 1543 C C . TYR A 1 194 ? 5.336 22.297 -13.742 1 98.19 194 TYR A C 1
ATOM 1545 O O . TYR A 1 194 ? 4.855 21.469 -12.953 1 98.19 194 TYR A O 1
ATOM 1553 N N . GLU A 1 195 ? 6.191 21.906 -14.602 1 98 195 GLU A N 1
ATOM 1554 C CA . GLU A 1 195 ? 6.508 20.516 -14.906 1 98 195 GLU A CA 1
ATOM 1555 C C . GLU A 1 195 ? 7.316 19.875 -13.789 1 98 195 GLU A C 1
ATOM 1557 O O . GLU A 1 195 ? 7.434 18.656 -13.719 1 98 195 GLU A O 1
ATOM 1562 N N . ASN A 1 196 ? 7.91 20.719 -12.906 1 98.62 196 ASN A N 1
ATOM 1563 C CA . ASN A 1 196 ? 8.734 20.234 -11.805 1 98.62 196 ASN A CA 1
ATOM 1564 C C . ASN A 1 196 ? 7.934 20.141 -10.508 1 98.62 196 ASN A C 1
ATOM 1566 O O . ASN A 1 196 ? 8.508 19.953 -9.438 1 98.62 196 ASN A O 1
ATOM 1570 N N . LEU A 1 197 ? 6.582 20.297 -10.586 1 98.75 197 LEU A N 1
ATOM 1571 C CA . LEU A 1 197 ? 5.723 20.297 -9.406 1 98.75 197 LEU A CA 1
ATOM 1572 C C . LEU A 1 197 ? 5.004 18.969 -9.242 1 98.75 197 LEU A C 1
ATOM 1574 O O . LEU A 1 197 ? 4.371 18.484 -10.188 1 98.75 197 LEU A O 1
ATOM 1578 N N . LEU A 1 198 ? 5.121 18.359 -8.109 1 98.88 198 LEU A N 1
ATOM 1579 C CA . LEU A 1 198 ? 4.375 17.188 -7.66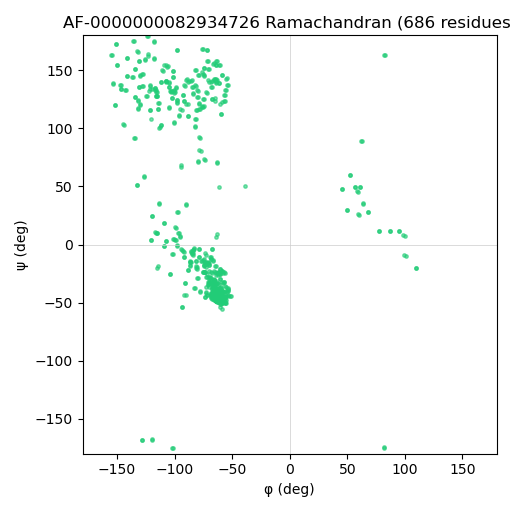8 1 98.88 198 LEU A CA 1
ATOM 1580 C C . LEU A 1 198 ? 3.424 17.531 -6.531 1 98.88 198 LEU A C 1
ATOM 1582 O O . LEU A 1 198 ? 3.855 17.719 -5.391 1 98.88 198 LEU A O 1
ATOM 1586 N N . LEU A 1 199 ? 2.152 17.656 -6.867 1 98.62 199 LEU A N 1
ATOM 1587 C CA . LEU A 1 199 ? 1.135 18.016 -5.879 1 98.62 199 LEU A CA 1
ATOM 1588 C C . LEU A 1 199 ? 0.52 16.75 -5.266 1 98.62 199 LEU A C 1
ATOM 1590 O O . LEU A 1 199 ? 0.008 15.891 -5.984 1 98.62 199 LEU A O 1
ATOM 1594 N N . VAL A 1 200 ? 0.571 16.609 -3.951 1 98.62 200 VAL A N 1
ATOM 1595 C CA . VAL A 1 200 ? 0.073 15.414 -3.277 1 98.62 200 VAL A CA 1
ATOM 1596 C C . VAL A 1 200 ? -1.108 15.781 -2.381 1 98.62 200 VAL A C 1
ATOM 1598 O O . VAL A 1 200 ? -1.04 16.75 -1.619 1 98.62 200 VAL A O 1
ATOM 1601 N N . ARG A 1 201 ? -2.191 15.055 -2.479 1 97.81 201 ARG A N 1
ATOM 1602 C CA . ARG A 1 201 ? -3.371 15.203 -1.635 1 97.81 201 ARG A CA 1
ATOM 1603 C C . ARG A 1 201 ? -3.834 13.852 -1.094 1 97.81 201 ARG A C 1
ATOM 1605 O O . ARG A 1 201 ? -3.285 12.812 -1.459 1 97.81 201 ARG A O 1
ATOM 1612 N N . ALA A 1 202 ? -4.672 13.883 -0.129 1 96 202 ALA A N 1
ATOM 1613 C CA . ALA A 1 202 ? -5.137 12.648 0.503 1 96 202 ALA A CA 1
ATOM 1614 C C . ALA A 1 202 ? -6.648 12.688 0.723 1 96 202 ALA A C 1
ATOM 1616 O O . ALA A 1 202 ? -7.207 13.734 1.062 1 96 202 ALA A O 1
ATOM 1617 N N . PHE A 1 203 ? -7.289 11.531 0.577 1 96.31 203 PHE A N 1
ATOM 1618 C CA . PHE A 1 203 ? -8.695 11.359 0.924 1 96.31 203 PHE A CA 1
ATOM 1619 C C . PHE A 1 203 ? -8.859 11.141 2.424 1 96.31 203 PHE A C 1
ATOM 1621 O O . PHE A 1 203 ? -9.938 11.367 2.975 1 96.31 203 PHE A O 1
ATOM 1628 N N . THR A 1 204 ? -7.805 10.75 3.088 1 93.56 204 THR A N 1
ATOM 1629 C CA . THR A 1 204 ? -7.816 10.117 4.402 1 93.56 204 THR A CA 1
ATOM 1630 C C . THR A 1 204 ? -8.18 11.125 5.484 1 93.56 204 THR A C 1
ATOM 1632 O O . THR A 1 204 ? -8.773 10.766 6.504 1 93.56 204 THR A O 1
ATOM 1635 N N . LYS A 1 205 ? -7.867 12.438 5.234 1 96.31 205 LYS A N 1
ATOM 1636 C CA . LYS A 1 205 ? -8.062 13.438 6.277 1 96.31 205 LYS A CA 1
ATOM 1637 C C . LYS A 1 205 ? -9.422 14.109 6.152 1 96.31 205 LYS A C 1
ATOM 1639 O O . LYS A 1 205 ? -10.242 14.047 7.074 1 96.31 205 LYS A O 1
ATOM 1644 N N . ILE A 1 206 ? -9.68 14.609 5.004 1 97.31 206 ILE A N 1
ATOM 1645 C CA . ILE A 1 206 ? -10.859 15.438 4.777 1 97.31 206 ILE A CA 1
ATOM 1646 C C . ILE A 1 206 ? -12.117 14.578 4.863 1 97.31 206 ILE A C 1
ATOM 1648 O O . ILE A 1 206 ? -13.18 15.055 5.285 1 97.31 206 ILE A O 1
ATOM 1652 N N . TYR A 1 207 ? -12.023 13.281 4.543 1 98 207 TYR A N 1
ATOM 1653 C CA . TYR A 1 207 ? -13.203 12.422 4.555 1 98 207 TYR A CA 1
ATOM 1654 C C . TYR A 1 207 ? -13.172 11.469 5.742 1 98 207 TYR A C 1
ATOM 1656 O O . TYR A 1 207 ? -14 10.562 5.84 1 98 207 TYR A O 1
ATOM 1664 N N . ALA A 1 208 ? -12.188 11.578 6.57 1 97.81 208 ALA A N 1
ATOM 1665 C CA . ALA A 1 208 ? -12.07 10.844 7.828 1 97.81 208 ALA A CA 1
ATOM 1666 C C . ALA A 1 208 ? -12.031 9.336 7.582 1 97.81 208 ALA A C 1
ATOM 1668 O O . ALA A 1 208 ? -12.75 8.578 8.234 1 97.81 208 ALA A O 1
ATOM 1669 N N . ILE A 1 209 ? -11.172 8.938 6.664 1 98 209 ILE A N 1
ATOM 1670 C CA . ILE A 1 209 ? -11.039 7.516 6.375 1 98 209 ILE A CA 1
ATOM 1671 C C . ILE A 1 209 ? -9.562 7.125 6.34 1 98 209 ILE A C 1
ATOM 1673 O O . ILE A 1 209 ? -9.109 6.48 5.395 1 98 209 ILE A O 1
ATOM 1677 N N . PRO A 1 210 ? -8.797 7.48 7.387 1 97.31 210 PRO A N 1
ATOM 1678 C CA . PRO A 1 210 ? -7.367 7.168 7.363 1 97.31 210 PRO A CA 1
ATOM 1679 C C . PRO A 1 210 ? -7.094 5.668 7.262 1 97.31 210 PRO A C 1
ATOM 1681 O O . PRO A 1 210 ? -6.051 5.258 6.746 1 97.31 210 PRO A O 1
ATOM 1684 N N . GLY A 1 211 ? -7.992 4.816 7.699 1 97.75 211 GLY A N 1
ATOM 1685 C CA . GLY A 1 211 ? -7.816 3.375 7.688 1 97.75 211 GLY A CA 1
ATOM 1686 C C . GLY A 1 211 ? -7.949 2.768 6.305 1 97.75 211 GLY A C 1
ATOM 1687 O O . GLY A 1 211 ? -7.574 1.613 6.09 1 97.75 211 GLY A O 1
ATOM 1688 N N . VAL A 1 212 ? -8.523 3.459 5.355 1 98.38 212 VAL A N 1
ATOM 1689 C CA . VAL A 1 212 ? -8.758 2.973 4 1 98.38 212 VAL A CA 1
ATOM 1690 C C . VAL A 1 212 ? -7.477 3.088 3.182 1 98.38 212 VAL A C 1
ATOM 1692 O O . VAL A 1 212 ? -7.227 2.27 2.293 1 98.38 212 VAL A O 1
ATOM 1695 N N . ARG A 1 213 ? -6.621 4.098 3.549 1 98.19 213 ARG A N 1
ATOM 1696 C CA . ARG A 1 213 ? -5.34 4.387 2.916 1 98.19 213 ARG A CA 1
ATOM 1697 C C . ARG A 1 213 ? -5.527 4.781 1.454 1 98.19 213 ARG A C 1
ATOM 1699 O O . ARG A 1 213 ? -5.391 3.943 0.559 1 98.19 213 ARG A O 1
ATOM 1706 N N . LEU A 1 214 ? -5.719 6.031 1.177 1 98.69 214 LEU A N 1
ATOM 1707 C CA . LEU A 1 214 ? -5.906 6.492 -0.194 1 98.69 214 LEU A CA 1
ATOM 1708 C C . LEU A 1 214 ? -5.43 7.934 -0.353 1 98.69 214 LEU A C 1
ATOM 1710 O O . LEU A 1 214 ? -5.863 8.82 0.386 1 98.69 214 LEU A O 1
ATOM 1714 N N . GLY A 1 215 ? -4.5 8.172 -1.192 1 98.56 215 GLY A N 1
ATOM 1715 C CA . GLY A 1 215 ? -4.02 9.477 -1.609 1 98.56 215 GLY A CA 1
ATOM 1716 C C . GLY A 1 215 ? -3.799 9.586 -3.107 1 98.56 215 GLY A C 1
ATOM 1717 O O . GLY A 1 215 ? -4.012 8.617 -3.84 1 98.56 215 GLY A O 1
ATOM 1718 N N . TYR A 1 216 ? -3.465 10.781 -3.568 1 98.69 216 TYR A N 1
ATOM 1719 C CA . TYR A 1 216 ? -3.195 10.922 -4.996 1 98.69 216 TYR A CA 1
ATOM 1720 C C . TYR A 1 216 ? -2.174 12.023 -5.246 1 98.69 216 TYR A C 1
ATOM 1722 O O . TYR A 1 216 ? -1.962 12.891 -4.395 1 98.69 216 TYR A O 1
ATOM 1730 N N . LEU A 1 217 ? -1.517 11.891 -6.332 1 98.69 217 LEU A N 1
ATOM 1731 C CA . LEU A 1 217 ? -0.512 12.805 -6.859 1 98.69 217 LEU A CA 1
ATOM 1732 C C . LEU A 1 217 ? -0.967 13.406 -8.18 1 98.69 217 LEU A C 1
ATOM 1734 O O . LEU A 1 217 ? -1.522 12.711 -9.031 1 98.69 217 LEU A O 1
ATOM 1738 N N . VAL A 1 218 ? -0.849 14.727 -8.375 1 98.75 218 VAL A N 1
ATOM 1739 C CA . VAL A 1 218 ? -1.114 15.406 -9.641 1 98.75 218 VAL A CA 1
ATOM 1740 C C . VAL A 1 218 ? 0.175 16.031 -10.172 1 98.75 218 VAL A C 1
ATOM 1742 O O . VAL A 1 218 ? 0.866 16.75 -9.453 1 98.75 218 VAL A O 1
ATOM 1745 N N . CYS A 1 219 ? 0.512 15.773 -11.328 1 98.75 219 CYS A N 1
ATOM 1746 C CA . CYS A 1 219 ? 1.694 16.312 -11.992 1 98.75 219 CYS A CA 1
ATOM 1747 C C . CYS A 1 219 ? 1.495 16.359 -13.5 1 98.75 219 CYS A C 1
ATOM 1749 O O . CYS A 1 219 ? 0.93 15.438 -14.094 1 98.75 219 CYS A O 1
ATOM 1751 N N . SER A 1 220 ? 1.921 17.422 -14.133 1 98.56 220 SER A N 1
ATOM 1752 C CA . SER A 1 220 ? 1.738 17.562 -15.57 1 98.56 220 SER A CA 1
ATOM 1753 C C . SER A 1 220 ? 2.867 16.891 -16.344 1 98.56 220 SER A C 1
ATOM 1755 O O . SER A 1 220 ? 2.77 16.719 -17.562 1 98.56 220 SER A O 1
ATOM 1757 N N . ASN A 1 221 ? 3.973 16.562 -15.68 1 98.62 221 ASN A N 1
ATOM 1758 C CA . ASN A 1 221 ? 5.121 15.914 -16.312 1 98.62 221 ASN A CA 1
ATOM 1759 C C . ASN A 1 221 ? 4.922 14.406 -16.422 1 98.62 221 ASN A C 1
ATOM 1761 O O . ASN A 1 221 ? 5.164 13.664 -15.469 1 98.62 221 ASN A O 1
ATOM 1765 N N . LYS A 1 222 ? 4.582 13.914 -17.578 1 97.75 222 LYS A N 1
ATOM 1766 C CA . LYS A 1 222 ? 4.254 12.508 -17.812 1 97.75 222 LYS A CA 1
ATOM 1767 C C . LYS A 1 222 ? 5.469 11.617 -17.578 1 97.75 222 LYS A C 1
ATOM 1769 O O . LYS A 1 222 ? 5.332 10.484 -17.109 1 97.75 222 LYS A O 1
ATOM 1774 N N . GLY A 1 223 ? 6.629 12.086 -17.938 1 98.25 223 GLY A N 1
ATOM 1775 C CA . GLY A 1 223 ? 7.852 11.32 -17.75 1 98.25 223 GLY A CA 1
ATOM 1776 C C . GLY A 1 223 ? 8.109 10.953 -16.312 1 98.25 223 GLY A C 1
ATOM 1777 O O . GLY A 1 223 ? 8.367 9.789 -15.992 1 98.25 223 GLY A O 1
ATOM 1778 N N . ILE A 1 224 ? 8.031 11.984 -15.398 1 98.62 224 ILE A N 1
ATOM 1779 C CA . ILE A 1 224 ? 8.281 11.719 -13.984 1 98.62 224 ILE A CA 1
ATOM 1780 C C . ILE A 1 224 ? 7.152 10.859 -13.414 1 98.62 224 ILE A C 1
ATOM 1782 O O . ILE A 1 224 ? 7.387 10.016 -12.539 1 98.62 224 ILE A O 1
ATOM 1786 N N . LEU A 1 225 ? 5.918 11.031 -13.898 1 98.62 225 LEU A N 1
ATOM 1787 C CA . LEU A 1 225 ? 4.797 10.227 -13.43 1 98.62 225 LEU A CA 1
ATOM 1788 C C . LEU A 1 225 ? 5.016 8.75 -13.742 1 98.62 225 LEU A C 1
ATOM 1790 O O . LEU A 1 225 ? 4.742 7.887 -12.906 1 98.62 225 LEU A O 1
ATOM 1794 N N . GLU A 1 226 ? 5.477 8.484 -14.93 1 98.12 226 GLU A N 1
ATOM 1795 C CA . GLU A 1 226 ? 5.766 7.102 -15.305 1 98.12 226 GLU A CA 1
ATOM 1796 C C . GLU A 1 226 ? 6.863 6.508 -14.43 1 98.12 226 GLU A C 1
ATOM 1798 O O . GLU A 1 226 ? 6.793 5.34 -14.039 1 98.12 226 GLU A O 1
ATOM 1803 N N . LYS A 1 227 ? 7.855 7.312 -14.156 1 98.38 227 LYS A N 1
ATOM 1804 C CA . LYS A 1 227 ? 8.938 6.855 -13.281 1 98.38 227 LYS A CA 1
ATOM 1805 C C . LYS A 1 227 ? 8.422 6.566 -11.875 1 98.38 227 LYS A C 1
ATOM 1807 O O . LYS A 1 227 ? 8.812 5.578 -11.25 1 98.38 227 LYS A O 1
ATOM 1812 N N . ILE A 1 228 ? 7.543 7.438 -11.375 1 98.81 228 ILE A N 1
ATOM 1813 C CA . ILE A 1 228 ? 6.977 7.238 -10.047 1 98.81 228 ILE A CA 1
ATOM 1814 C C . ILE A 1 228 ? 6.086 6 -10.039 1 98.81 228 ILE A C 1
ATOM 1816 O O . ILE A 1 228 ? 6.137 5.195 -9.109 1 98.81 228 ILE A O 1
ATOM 1820 N N . LYS A 1 229 ? 5.273 5.852 -11.039 1 98.31 229 LYS A N 1
ATOM 1821 C CA . LYS A 1 229 ? 4.391 4.699 -11.164 1 98.31 229 LYS A CA 1
ATOM 1822 C C . LYS A 1 229 ? 5.172 3.393 -11.062 1 98.31 229 LYS A C 1
ATOM 1824 O O . LYS A 1 229 ? 4.719 2.438 -10.422 1 98.31 229 LYS A O 1
ATOM 1829 N N . LYS A 1 230 ? 6.328 3.34 -11.641 1 97.5 230 LYS A N 1
ATOM 1830 C CA . LYS A 1 230 ? 7.168 2.148 -11.641 1 97.5 230 LYS A CA 1
ATOM 1831 C C . LYS A 1 230 ? 7.711 1.856 -10.242 1 97.5 230 LYS A C 1
ATOM 1833 O O . LYS A 1 230 ? 8.234 0.77 -9.984 1 97.5 230 LYS A O 1
ATOM 1838 N N . GLN A 1 231 ? 7.562 2.82 -9.336 1 98.62 231 GLN A N 1
ATOM 1839 C CA . GLN A 1 231 ? 8.023 2.64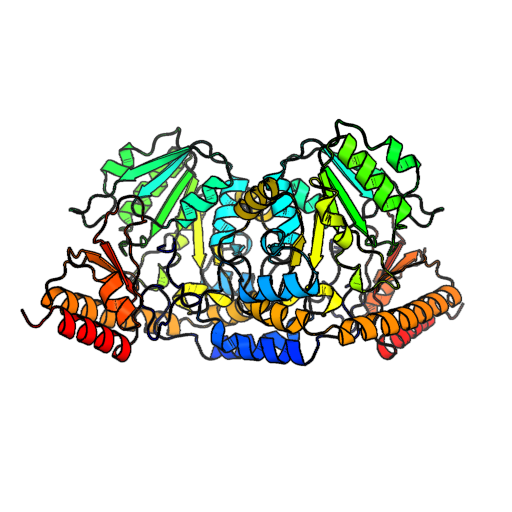5 -7.965 1 98.62 231 GLN A CA 1
ATOM 1840 C C . GLN A 1 231 ? 6.867 2.24 -7.051 1 98.62 231 GLN A C 1
ATOM 1842 O O . GLN A 1 231 ? 7.047 2.115 -5.836 1 98.62 231 GLN A O 1
ATOM 1847 N N . LEU A 1 232 ? 5.68 2.125 -7.562 1 98.5 232 LEU A N 1
ATOM 1848 C CA . LEU A 1 232 ? 4.512 1.666 -6.816 1 98.5 232 LEU A CA 1
ATOM 1849 C C . LEU A 1 232 ? 4.207 0.205 -7.129 1 98.5 232 LEU A C 1
ATOM 1851 O O . LEU A 1 232 ? 4.418 -0.251 -8.258 1 98.5 232 LEU A O 1
ATOM 1855 N N . PRO A 1 233 ? 3.754 -0.509 -6.09 1 97.62 233 PRO A N 1
ATOM 1856 C CA . PRO A 1 233 ? 3.406 -1.906 -6.355 1 97.62 233 PRO A CA 1
ATOM 1857 C C . PRO A 1 233 ? 2.242 -2.047 -7.336 1 97.62 233 PRO A C 1
ATOM 1859 O O . PRO A 1 233 ? 1.427 -1.129 -7.465 1 97.62 233 PRO A O 1
ATOM 1862 N N . GLU A 1 234 ? 2.268 -3.221 -7.98 1 94.19 234 GLU A N 1
ATOM 1863 C CA . GLU A 1 234 ? 1.064 -3.568 -8.734 1 94.19 234 GLU A CA 1
ATOM 1864 C C . GLU A 1 234 ? -0.148 -3.682 -7.812 1 94.19 234 GLU A C 1
ATOM 1866 O O . GLU A 1 234 ? -0.037 -4.176 -6.688 1 94.19 234 GLU A O 1
ATOM 1871 N N . TRP A 1 235 ? -1.323 -3.193 -8.203 1 95.81 235 TRP A N 1
ATOM 1872 C CA . TRP A 1 235 ? -2.547 -3.209 -7.406 1 95.81 235 TRP A CA 1
ATOM 1873 C C . TRP A 1 235 ? -2.334 -2.504 -6.07 1 95.81 235 TRP A C 1
ATOM 1875 O O . TRP A 1 235 ? -2.676 -3.045 -5.016 1 95.81 235 TRP A O 1
ATOM 1885 N N . ASN A 1 236 ? -1.778 -1.307 -6.176 1 97.56 236 ASN A N 1
ATOM 1886 C CA . ASN A 1 236 ? -1.337 -0.651 -4.949 1 97.56 236 ASN A CA 1
ATOM 1887 C C . ASN A 1 236 ? -2.514 -0.07 -4.168 1 97.56 236 ASN A C 1
ATOM 1889 O O . ASN A 1 236 ? -2.375 0.27 -2.992 1 97.56 236 ASN A O 1
ATOM 1893 N N . ILE A 1 237 ? -3.688 0.055 -4.758 1 97.88 237 ILE A N 1
ATOM 1894 C CA . ILE A 1 237 ? -4.836 0.546 -4.008 1 97.88 237 ILE A CA 1
ATOM 1895 C C . ILE A 1 237 ? -5.91 -0.535 -3.943 1 97.88 237 ILE A C 1
ATOM 1897 O O . ILE A 1 237 ? -6.23 -1.162 -4.957 1 97.88 237 ILE A O 1
ATOM 1901 N N . SER A 1 238 ? -6.453 -0.74 -2.814 1 98.25 238 SER A N 1
ATOM 1902 C CA . SER A 1 238 ? -7.406 -1.812 -2.543 1 98.25 238 SER A CA 1
ATOM 1903 C C . SER A 1 238 ? -8.75 -1.533 -3.205 1 98.25 238 SER A C 1
ATOM 1905 O O . SER A 1 238 ? -9 -0.424 -3.684 1 98.25 238 SER A O 1
ATOM 1907 N N . THR A 1 239 ? -9.594 -2.561 -3.236 1 98 239 THR A N 1
ATOM 1908 C CA . THR A 1 239 ? -10.969 -2.389 -3.695 1 98 239 THR A CA 1
ATOM 1909 C C . THR A 1 239 ? -11.703 -1.377 -2.824 1 98 239 THR A C 1
ATOM 1911 O O . THR A 1 239 ? -12.492 -0.575 -3.328 1 98 239 THR A O 1
ATOM 1914 N N . PHE A 1 240 ? -11.422 -1.379 -1.504 1 98.5 240 PHE A N 1
ATOM 1915 C CA . PHE A 1 240 ? -12.031 -0.436 -0.576 1 98.5 240 PHE A CA 1
ATOM 1916 C C . PHE A 1 240 ? -11.625 0.995 -0.911 1 98.5 240 PHE A C 1
ATOM 1918 O O . PHE A 1 240 ? -12.469 1.896 -0.927 1 98.5 240 PHE A O 1
ATOM 1925 N N . ALA A 1 241 ? -10.352 1.187 -1.151 1 98.56 241 ALA A N 1
ATOM 1926 C CA . ALA A 1 241 ? -9.844 2.514 -1.484 1 98.56 241 ALA A CA 1
ATOM 1927 C C . ALA A 1 241 ? -10.5 3.055 -2.748 1 98.56 241 ALA A C 1
ATOM 1929 O O . ALA A 1 241 ? -10.898 4.223 -2.795 1 98.56 241 ALA A O 1
ATOM 1930 N N . GLN A 1 242 ? -10.617 2.211 -3.754 1 98.31 242 GLN A N 1
ATOM 1931 C CA . GLN A 1 242 ? -11.195 2.652 -5.016 1 98.31 242 GLN A CA 1
ATOM 1932 C C . GLN A 1 242 ? -12.672 3.002 -4.855 1 98.31 242 GLN A C 1
ATOM 1934 O O . GLN A 1 242 ? -13.117 4.055 -5.312 1 98.31 242 GLN A O 1
ATOM 1939 N N . GLU A 1 243 ? -13.445 2.15 -4.16 1 98.06 243 GLU A N 1
ATOM 1940 C CA . GLU A 1 243 ? -14.867 2.389 -3.963 1 98.06 243 GLU A CA 1
ATOM 1941 C C . GLU A 1 243 ? -15.109 3.592 -3.053 1 98.06 243 GLU A C 1
ATOM 1943 O O . GLU A 1 243 ? -16 4.398 -3.305 1 98.06 243 GLU A O 1
ATOM 1948 N N . ALA A 1 244 ? -14.32 3.689 -1.992 1 98.31 244 ALA A N 1
ATOM 1949 C CA . ALA A 1 244 ? -14.422 4.852 -1.111 1 98.31 244 ALA A CA 1
ATOM 1950 C C . ALA A 1 244 ? -14.086 6.137 -1.859 1 98.31 244 ALA A C 1
ATOM 1952 O O . ALA A 1 244 ? -14.789 7.141 -1.724 1 98.31 244 ALA A O 1
ATOM 1953 N N . GLY A 1 245 ? -12.977 6.086 -2.619 1 98.38 245 GLY A N 1
ATOM 1954 C CA . GLY A 1 245 ? -12.586 7.254 -3.396 1 98.38 245 GLY A CA 1
ATOM 1955 C C . GLY A 1 245 ? -13.68 7.738 -4.328 1 98.38 245 GLY A C 1
ATOM 1956 O O . GLY A 1 245 ? -13.938 8.938 -4.422 1 98.38 245 GLY A O 1
ATOM 1957 N N . LEU A 1 246 ? -14.32 6.828 -5.016 1 98 246 LEU A N 1
ATOM 1958 C CA . LEU A 1 246 ? -15.406 7.16 -5.938 1 98 246 LEU A CA 1
ATOM 1959 C C . LEU A 1 246 ? -16.547 7.848 -5.203 1 98 246 LEU A C 1
ATOM 1961 O O . LEU A 1 246 ? -17.125 8.812 -5.707 1 98 246 LEU A O 1
ATOM 1965 N N . ALA A 1 247 ? -16.875 7.316 -4.023 1 98 247 ALA A N 1
ATOM 1966 C CA . ALA A 1 247 ? -17.938 7.914 -3.221 1 98 247 ALA A CA 1
ATOM 1967 C C . ALA A 1 247 ? -17.531 9.297 -2.713 1 98 247 ALA A C 1
ATOM 1969 O O . ALA A 1 247 ? -18.344 10.211 -2.664 1 98 247 ALA A O 1
ATOM 1970 N N . CYS A 1 248 ? -16.281 9.469 -2.346 1 97.75 248 CYS A N 1
ATOM 1971 C CA . CYS A 1 248 ? -15.758 10.711 -1.801 1 97.75 248 CYS A CA 1
ATOM 1972 C C . CYS A 1 248 ? -15.805 11.828 -2.84 1 97.75 248 CYS A C 1
ATOM 1974 O O . CYS A 1 248 ? -16.203 12.953 -2.529 1 97.75 248 CYS A O 1
ATOM 1976 N N . VAL A 1 249 ? -15.414 11.531 -4.055 1 95.75 249 VAL A N 1
ATOM 1977 C CA . VAL A 1 249 ? -15.297 12.523 -5.117 1 95.75 249 VAL A CA 1
ATOM 1978 C C . VAL A 1 249 ? -16.656 13.18 -5.355 1 95.75 249 VAL A C 1
ATOM 1980 O O . VAL A 1 249 ? -16.734 14.336 -5.762 1 95.75 249 VAL A O 1
ATOM 1983 N N . ASN A 1 250 ? -17.703 12.562 -5.012 1 90.12 250 ASN A N 1
ATOM 1984 C CA . ASN A 1 250 ? -19.062 13.039 -5.258 1 90.12 250 ASN A CA 1
ATOM 1985 C C . ASN A 1 250 ? -19.641 13.734 -4.031 1 90.12 250 ASN A C 1
ATOM 1987 O O . ASN A 1 250 ? -20.859 13.766 -3.85 1 90.12 250 ASN A O 1
ATOM 1991 N N . GLN A 1 251 ? -18.75 14.352 -3.152 1 91.06 251 GLN A N 1
ATOM 1992 C CA . GLN A 1 251 ? -19.234 14.961 -1.918 1 91.06 251 GLN A CA 1
ATOM 1993 C C . GLN A 1 251 ? -18.781 16.406 -1.796 1 91.06 251 GLN A C 1
ATOM 1995 O O . GLN A 1 251 ? -18.203 16.797 -0.777 1 91.06 251 GLN A O 1
ATOM 2000 N N . PRO A 1 252 ? -19.109 17.281 -2.729 1 88.31 252 PRO A N 1
ATOM 2001 C CA . PRO A 1 252 ? -18.656 18.672 -2.605 1 88.31 252 PRO A CA 1
ATOM 2002 C C . PRO A 1 252 ? -19.297 19.406 -1.432 1 88.31 252 PRO A C 1
ATOM 2004 O O . PRO A 1 252 ? -18.656 20.234 -0.788 1 88.31 252 PRO A O 1
ATOM 2007 N N . SER A 1 253 ? -20.531 19.141 -1.141 1 94.56 253 SER A N 1
ATOM 2008 C CA . SER A 1 253 ? -21.219 19.812 -0.042 1 94.56 253 SER A CA 1
ATOM 2009 C C . SER A 1 253 ? -20.609 19.438 1.303 1 94.56 253 SER A C 1
ATOM 2011 O O . SER A 1 253 ? -20.594 20.25 2.229 1 94.56 253 SER A O 1
ATOM 2013 N N . PHE A 1 254 ? -20.125 18.25 1.388 1 96.31 254 PHE A N 1
ATOM 2014 C CA . PHE A 1 254 ? -19.484 17.797 2.621 1 96.31 254 PHE A CA 1
ATOM 2015 C C . PHE A 1 254 ? -18.25 18.625 2.928 1 96.31 254 PHE A C 1
ATOM 2017 O O . PHE A 1 254 ? -18.016 19 4.078 1 96.31 254 PHE A O 1
ATOM 2024 N N . ILE A 1 255 ? -17.453 18.953 1.934 1 94.81 255 ILE A N 1
ATOM 2025 C CA . ILE A 1 255 ? -16.234 19.734 2.098 1 94.81 255 ILE A CA 1
ATOM 2026 C C . ILE A 1 255 ? -16.594 21.141 2.568 1 94.81 255 ILE A C 1
ATOM 2028 O O . ILE A 1 255 ? -15.984 21.656 3.514 1 94.81 255 ILE A O 1
ATOM 2032 N N . ALA A 1 256 ? -17.578 21.719 1.926 1 94.75 256 ALA A N 1
ATOM 2033 C CA . ALA A 1 256 ? -17.984 23.062 2.299 1 94.75 256 ALA A CA 1
ATOM 2034 C C . ALA A 1 256 ? -18.453 23.109 3.752 1 94.75 256 ALA A C 1
ATOM 2036 O O . ALA A 1 256 ? -18.109 24.031 4.492 1 94.75 256 ALA A O 1
ATOM 2037 N N . LYS A 1 257 ? -19.234 22.125 4.133 1 97.19 257 LYS A N 1
ATOM 2038 C CA . LYS A 1 257 ? -19.703 22.031 5.516 1 97.19 257 LYS A CA 1
ATOM 2039 C C . LYS A 1 257 ? -18.531 21.875 6.48 1 97.19 257 LYS A C 1
ATOM 2041 O O . LYS A 1 257 ? -18.547 22.453 7.57 1 97.19 257 LYS A O 1
ATOM 2046 N N . THR A 1 258 ? -17.594 21.078 6.066 1 97.56 258 THR A N 1
ATOM 2047 C CA . THR A 1 258 ? -16.406 20.844 6.887 1 97.56 258 THR A CA 1
ATOM 2048 C C . THR A 1 258 ? -15.648 22.141 7.117 1 97.56 258 THR A C 1
ATOM 2050 O O . THR A 1 258 ? -15.258 22.453 8.25 1 97.56 258 THR A O 1
ATOM 2053 N N . VAL A 1 259 ? -15.422 22.922 6.062 1 96.88 259 VAL A N 1
ATOM 2054 C CA . VAL A 1 259 ? -14.656 24.172 6.148 1 96.88 259 VAL A CA 1
ATOM 2055 C C . VAL A 1 259 ? -15.328 25.109 7.141 1 96.88 259 VAL A C 1
ATOM 2057 O O . VAL A 1 259 ? -14.664 25.672 8.016 1 96.88 259 VAL A O 1
ATOM 2060 N N . ASP A 1 260 ? -16.594 25.266 7.031 1 97.38 260 ASP A N 1
ATOM 2061 C CA . ASP A 1 260 ? -17.359 26.156 7.906 1 97.38 260 ASP A CA 1
ATOM 2062 C C . ASP A 1 260 ? -17.297 25.672 9.359 1 97.38 260 ASP A C 1
ATOM 2064 O O . ASP A 1 260 ? -17.078 26.469 10.273 1 97.38 260 ASP A O 1
ATOM 2068 N N . TYR A 1 261 ? -17.516 24.391 9.523 1 98.44 261 TYR A N 1
ATOM 2069 C CA . TYR A 1 261 ? -17.531 23.812 10.859 1 98.44 261 TYR A CA 1
ATOM 2070 C C . TYR A 1 261 ? -16.172 23.938 11.531 1 98.44 261 TYR A C 1
ATOM 2072 O O . TYR A 1 261 ? -16.078 24.359 12.688 1 98.44 261 TYR A O 1
ATOM 2080 N N . VAL A 1 262 ? -15.125 23.594 10.805 1 98.31 262 VAL A N 1
ATOM 2081 C CA . VAL A 1 262 ? -13.766 23.594 11.328 1 98.31 262 VAL A CA 1
ATOM 2082 C C . VAL A 1 262 ? -13.352 25.031 11.672 1 98.31 262 VAL A C 1
ATOM 2084 O O . VAL A 1 262 ? -12.711 25.266 12.695 1 98.31 262 VAL A O 1
ATOM 2087 N N . LYS A 1 263 ? -13.719 25.938 10.805 1 97.38 263 LYS A N 1
ATOM 2088 C CA . LYS A 1 263 ? -13.422 27.344 11.07 1 97.38 263 LYS A CA 1
ATOM 2089 C C . LYS A 1 263 ? -14 27.781 12.414 1 97.38 263 LYS A C 1
ATOM 2091 O O . LYS A 1 263 ? -13.289 28.359 13.242 1 97.38 263 LYS A O 1
ATOM 2096 N N . LYS A 1 264 ? -15.203 27.5 12.617 1 98.19 264 LYS A N 1
ATOM 2097 C CA . LYS A 1 264 ? -15.914 27.906 13.828 1 98.19 264 LYS A CA 1
ATOM 2098 C C . LYS A 1 264 ? -15.312 27.25 15.062 1 98.19 264 LYS A C 1
ATOM 2100 O O . LYS A 1 264 ? -15.047 27.906 16.062 1 98.19 264 LYS A O 1
ATOM 2105 N N . GLU A 1 265 ? -15.109 25.938 14.992 1 98.56 265 GLU A N 1
ATOM 2106 C CA . GLU A 1 265 ? -14.609 25.188 16.141 1 98.56 265 GLU A CA 1
ATOM 2107 C C . GLU A 1 265 ? -13.148 25.516 16.422 1 98.56 265 GLU A C 1
ATOM 2109 O O . GLU A 1 265 ? -12.719 25.516 17.578 1 98.56 265 GLU A O 1
ATOM 2114 N N . ARG A 1 266 ? -12.375 25.766 15.383 1 98.44 266 ARG A N 1
ATOM 2115 C CA . ARG A 1 266 ? -10.992 26.188 15.555 1 98.44 266 ARG A CA 1
ATOM 2116 C C . ARG A 1 266 ? -10.914 27.5 16.312 1 98.44 266 ARG A C 1
ATOM 2118 O O . ARG A 1 266 ? -10.117 27.641 17.25 1 98.44 266 ARG A O 1
ATOM 2125 N N . GLN A 1 267 ? -11.742 28.438 15.945 1 97.94 267 GLN A N 1
ATOM 2126 C CA . GLN A 1 267 ? -11.789 29.734 16.609 1 97.94 267 GLN A CA 1
ATOM 2127 C C . GLN A 1 267 ? -12.203 29.578 18.062 1 97.94 267 GLN A C 1
ATOM 2129 O O . GLN A 1 267 ? -11.641 30.234 18.953 1 97.94 267 GLN A O 1
ATOM 2134 N N . PHE A 1 268 ? -13.172 28.75 18.297 1 98.56 268 PHE A N 1
ATOM 2135 C CA . PHE A 1 268 ? -13.617 28.469 19.656 1 98.56 268 PHE A CA 1
ATOM 2136 C C . PHE A 1 268 ? -12.461 27.953 20.516 1 98.56 268 PHE A C 1
ATOM 2138 O O . PHE A 1 268 ? -12.227 28.438 21.625 1 98.56 268 PHE A O 1
ATOM 2145 N N . LEU A 1 269 ? -11.727 26.953 20 1 98.62 269 LEU A N 1
ATOM 2146 C CA . LEU A 1 269 ? -10.625 26.344 20.734 1 98.62 269 LEU A CA 1
ATOM 2147 C C . LEU A 1 269 ? -9.516 27.359 20.984 1 98.62 269 LEU A C 1
ATOM 2149 O O . LEU A 1 269 ? -8.984 27.438 22.094 1 98.62 269 LEU A O 1
ATOM 2153 N N . ILE A 1 270 ? -9.164 28.125 19.922 1 98.31 270 ILE A N 1
ATOM 2154 C CA . ILE A 1 270 ? -8.117 29.125 20.062 1 98.31 270 ILE A CA 1
ATOM 2155 C C . ILE A 1 270 ? -8.492 30.125 21.156 1 98.31 270 ILE A C 1
ATOM 2157 O O . ILE A 1 270 ? -7.68 30.438 22.016 1 98.31 270 ILE A O 1
ATOM 2161 N N . TYR A 1 271 ? -9.711 30.562 21.094 1 98 271 TYR A N 1
ATOM 2162 C CA . TYR A 1 271 ? -10.203 31.516 22.078 1 98 271 TYR A CA 1
ATOM 2163 C C . TYR A 1 271 ? -10.109 30.938 23.484 1 98 271 TYR A C 1
ATOM 2165 O O . TYR A 1 271 ? -9.57 31.578 24.391 1 98 271 TYR A O 1
ATOM 2173 N N . GLN A 1 272 ? -10.633 29.75 23.672 1 97.62 272 GLN A N 1
ATOM 2174 C CA . GLN A 1 272 ? -10.672 29.125 24.984 1 97.62 272 GLN A CA 1
ATOM 2175 C C . GLN A 1 272 ? -9.266 28.844 25.516 1 97.62 272 GLN A C 1
ATOM 2177 O O . GLN A 1 272 ? -8.977 29.078 26.688 1 97.62 272 GLN A O 1
ATOM 2182 N N . LEU A 1 273 ? -8.383 28.375 24.688 1 97.06 273 LEU A N 1
ATOM 2183 C CA . LEU A 1 273 ? -7.02 28.062 25.078 1 97.06 273 LEU A CA 1
ATOM 2184 C C . LEU A 1 273 ? -6.266 29.328 25.469 1 97.06 273 LEU A C 1
ATOM 2186 O O . LEU A 1 273 ? -5.508 29.328 26.438 1 97.06 273 LEU A O 1
ATOM 2190 N N . ASN A 1 274 ? -6.465 30.375 24.672 1 96.62 274 ASN A N 1
ATOM 2191 C CA . ASN A 1 274 ? -5.863 31.656 25.016 1 96.62 274 ASN A CA 1
ATOM 2192 C C . ASN A 1 274 ? -6.359 32.188 26.359 1 96.62 274 ASN A C 1
ATOM 2194 O O . ASN A 1 274 ? -5.574 32.719 27.156 1 96.62 274 ASN A O 1
ATOM 2198 N N . GLN A 1 275 ? -7.617 32 26.594 1 95.5 275 GLN A N 1
ATOM 2199 C CA . GLN A 1 275 ? -8.195 32.438 27.875 1 95.5 275 GLN A CA 1
ATOM 2200 C C . GLN A 1 275 ? -7.586 31.672 29.047 1 95.5 275 GLN A C 1
ATOM 2202 O O . GLN A 1 275 ? -7.449 32.219 30.141 1 95.5 275 GLN A O 1
ATOM 2207 N N . LEU A 1 276 ? -7.246 30.5 28.781 1 94.19 276 LEU A N 1
ATOM 2208 C CA . LEU A 1 276 ? -6.66 29.656 29.812 1 94.19 276 LEU A CA 1
ATOM 2209 C C . LEU A 1 276 ? -5.168 29.922 29.953 1 94.19 276 LEU A C 1
ATOM 2211 O O . LEU A 1 276 ? -4.492 29.297 30.781 1 94.19 276 LEU A O 1
ATOM 2215 N N . GLY A 1 277 ? -4.633 30.781 29.094 1 92.81 277 GLY A N 1
ATOM 2216 C CA . GLY A 1 277 ? -3.264 31.234 29.25 1 92.81 277 GLY A CA 1
ATOM 2217 C C . GLY A 1 277 ? -2.281 30.516 28.344 1 92.81 277 GLY A C 1
ATOM 2218 O O . GLY A 1 277 ? -1.066 30.672 28.484 1 92.81 277 GLY A O 1
ATOM 2219 N N . PHE A 1 278 ? -2.738 29.734 27.469 1 95.56 278 PHE A N 1
ATOM 2220 C CA . PHE A 1 278 ? -1.854 29.031 26.547 1 95.56 278 PHE A CA 1
ATOM 2221 C C . PHE A 1 278 ? -1.577 29.875 25.312 1 95.56 278 PHE A C 1
ATOM 2223 O O . PHE A 1 278 ? -2.469 30.562 24.812 1 95.56 278 PHE A O 1
ATOM 2230 N N . LYS A 1 279 ? -0.37 29.812 24.891 1 96.81 279 LYS A N 1
ATOM 2231 C CA . LYS A 1 279 ? -0.014 30.469 23.641 1 96.81 279 LYS A CA 1
ATOM 2232 C C . LYS A 1 279 ? -0.395 29.609 22.438 1 96.81 279 LYS A C 1
ATOM 2234 O O . LYS A 1 279 ? 0.129 28.516 22.266 1 96.81 279 LYS A O 1
ATOM 2239 N N . THR A 1 280 ? -1.283 30.094 21.672 1 97.81 280 THR A N 1
ATOM 2240 C CA . THR A 1 280 ? -1.667 29.391 20.438 1 97.81 280 THR A CA 1
ATOM 2241 C C . THR A 1 280 ? -1.1 30.094 19.219 1 97.81 280 THR A C 1
ATOM 2243 O O . THR A 1 280 ? -0.801 31.297 19.266 1 97.81 280 THR A O 1
ATOM 2246 N N . PHE A 1 281 ? -0.875 29.391 18.156 1 97.44 281 PHE A N 1
ATOM 2247 C CA . PHE A 1 281 ? -0.462 29.938 16.875 1 97.44 281 PHE A CA 1
ATOM 2248 C C . PHE A 1 281 ? -1.62 29.938 15.883 1 97.44 281 PHE A C 1
ATOM 2250 O O . PHE A 1 281 ? -2.445 29.016 15.898 1 97.44 281 PHE A O 1
ATOM 2257 N N . PRO A 1 282 ? -1.733 31.016 15.109 1 95.12 282 PRO A N 1
ATOM 2258 C CA . PRO A 1 282 ? -2.797 31.016 14.102 1 95.12 282 PRO A CA 1
ATOM 2259 C C . PRO A 1 282 ? -2.729 29.797 13.172 1 95.12 282 PRO A C 1
ATOM 2261 O O . PRO A 1 282 ? -1.637 29.375 12.789 1 95.12 282 PRO A O 1
ATOM 2264 N N . SER A 1 283 ? -3.887 29.297 12.812 1 96.44 283 SER A N 1
ATOM 2265 C CA . SER A 1 283 ? -3.975 28.125 11.953 1 96.44 283 SER A CA 1
ATOM 2266 C C . SER A 1 283 ? -5.113 28.25 10.945 1 96.44 283 SER A C 1
ATOM 2268 O O . SER A 1 283 ? -6.121 28.906 11.227 1 96.44 283 SER A O 1
ATOM 2270 N N . GLU A 1 284 ? -4.883 27.719 9.766 1 95.69 284 GLU A N 1
ATOM 2271 C CA . GLU A 1 284 ? -5.938 27.641 8.758 1 95.69 284 GLU A CA 1
ATOM 2272 C C . GLU A 1 284 ? -6.398 26.188 8.555 1 95.69 284 GLU A C 1
ATOM 2274 O O . GLU A 1 284 ? -7.309 25.938 7.766 1 95.69 284 GLU A O 1
ATOM 2279 N N . ALA A 1 285 ? -5.832 25.234 9.219 1 96.88 285 ALA A N 1
ATOM 2280 C CA . ALA A 1 285 ? -6.121 23.812 9.086 1 96.88 285 ALA A CA 1
ATOM 2281 C C . ALA A 1 285 ? -7.016 23.328 10.227 1 96.88 285 ALA A C 1
ATOM 2283 O O . ALA A 1 285 ? -7.543 24.125 11 1 96.88 285 ALA A O 1
ATOM 2284 N N . ASN A 1 286 ? -7.289 22.062 10.305 1 98.38 286 ASN A N 1
ATOM 2285 C CA . ASN A 1 286 ? -8.148 21.5 11.336 1 98.38 286 ASN A CA 1
ATOM 2286 C C . ASN A 1 286 ? -7.352 21.094 12.57 1 98.38 286 ASN A C 1
ATOM 2288 O O . ASN A 1 286 ? -7.66 20.094 13.211 1 98.38 286 ASN A O 1
ATOM 2292 N N . PHE A 1 287 ? -6.336 21.844 12.867 1 98.62 287 PHE A N 1
ATOM 2293 C CA . PHE A 1 287 ? -5.535 21.641 14.07 1 98.62 287 PHE A CA 1
ATOM 2294 C C . PHE A 1 287 ? -4.848 22.938 14.484 1 98.62 287 PHE A C 1
ATOM 2296 O O . PHE A 1 287 ? -4.746 23.875 13.695 1 98.62 287 PHE A O 1
ATOM 2303 N N . ILE A 1 288 ? -4.41 22.938 15.727 1 98.44 288 ILE A N 1
ATOM 2304 C CA . ILE A 1 288 ? -3.824 24.125 16.328 1 98.44 288 ILE A CA 1
ATOM 2305 C C . ILE A 1 288 ? -2.514 23.766 17.016 1 98.44 288 ILE A C 1
ATOM 2307 O O . ILE A 1 288 ? -2.475 22.844 17.844 1 98.44 288 ILE A O 1
ATOM 2311 N N . LEU A 1 289 ? -1.458 24.453 16.625 1 98.62 289 LEU A N 1
ATOM 2312 C CA . LEU A 1 289 ? -0.208 24.359 17.375 1 98.62 289 LEU A CA 1
ATOM 2313 C C . LEU A 1 289 ? -0.236 25.297 18.578 1 98.62 289 LEU A C 1
ATOM 2315 O O . LEU A 1 289 ? -0.695 26.438 18.484 1 98.62 289 LEU A O 1
ATOM 2319 N N . LEU A 1 290 ? 0.242 24.828 19.734 1 98.06 290 LEU A N 1
ATOM 2320 C CA . LEU A 1 290 ? 0.303 25.656 20.922 1 98.06 290 LEU A CA 1
ATOM 2321 C C . LEU A 1 290 ? 1.574 25.391 21.719 1 98.06 290 LEU A C 1
ATOM 2323 O O . LEU A 1 290 ? 2.262 24.391 21.484 1 98.06 290 LEU A O 1
ATOM 2327 N N . TYR A 1 291 ? 1.906 26.281 22.516 1 97.31 291 TYR A N 1
ATOM 2328 C CA . TYR A 1 291 ? 3.051 26.141 23.422 1 97.31 291 TYR A CA 1
ATOM 2329 C C . TYR A 1 291 ? 2.623 26.281 24.875 1 97.31 291 TYR A C 1
ATOM 2331 O O . TYR A 1 291 ? 1.769 27.109 25.203 1 97.31 291 TYR A O 1
ATOM 2339 N N . SER A 1 292 ? 3.137 25.453 25.656 1 95.94 292 SER A N 1
ATOM 2340 C CA . SER A 1 292 ? 2.943 25.531 27.094 1 95.94 292 SER A CA 1
ATOM 2341 C C . SER A 1 292 ? 4.172 25.031 27.859 1 95.94 292 SER A C 1
ATOM 2343 O O . SER A 1 292 ? 4.766 24.016 27.484 1 95.94 292 SER A O 1
ATOM 2345 N N . GLU A 1 293 ? 4.551 25.719 28.875 1 94.25 293 GLU A N 1
ATOM 2346 C CA . GLU A 1 293 ? 5.594 25.219 29.781 1 94.25 293 GLU A CA 1
ATOM 2347 C C . GLU A 1 293 ? 5.07 24.078 30.656 1 94.25 293 GLU A C 1
ATOM 2349 O O . GLU A 1 293 ? 5.855 23.312 31.203 1 94.25 293 GLU A O 1
ATOM 2354 N N . LYS A 1 294 ? 3.793 24 30.75 1 92.75 294 LYS A N 1
ATOM 2355 C CA . LYS A 1 294 ? 3.16 22.953 31.547 1 92.75 294 LYS A CA 1
ATOM 2356 C C . LYS A 1 294 ? 3.115 21.625 30.781 1 92.75 294 LYS A C 1
ATOM 2358 O O . LYS A 1 294 ? 2.977 21.625 29.562 1 92.75 294 LYS A O 1
ATOM 2363 N N . PRO A 1 295 ? 3.248 20.547 31.531 1 94.75 295 PRO A N 1
ATOM 2364 C CA . PRO A 1 295 ? 3.215 19.234 30.875 1 94.75 295 PRO A CA 1
ATOM 2365 C C . PRO A 1 295 ? 1.811 18.828 30.422 1 94.75 295 PRO A C 1
ATOM 2367 O O . PRO A 1 295 ? 1.242 17.875 30.969 1 94.75 295 PRO A O 1
ATOM 2370 N N . LEU A 1 296 ? 1.33 19.406 29.453 1 95.69 296 LEU A N 1
ATOM 2371 C CA . LEU A 1 296 ? -0.044 19.266 28.984 1 95.69 296 LEU A CA 1
ATOM 2372 C C . LEU A 1 296 ? -0.307 17.844 28.5 1 95.69 296 LEU A C 1
ATOM 2374 O O . LEU A 1 296 ? -1.361 17.266 28.781 1 95.69 296 LEU A O 1
ATOM 2378 N N . TYR A 1 297 ? 0.644 17.25 27.75 1 95.69 297 TYR A N 1
ATOM 2379 C CA . TYR A 1 297 ? 0.482 15.922 27.156 1 95.69 297 TYR A CA 1
ATOM 2380 C C . TYR A 1 297 ? 0.266 14.875 28.25 1 95.69 297 TYR A C 1
ATOM 2382 O O . TYR A 1 297 ? -0.729 14.148 28.219 1 95.69 297 TYR A O 1
ATOM 2390 N N . GLU A 1 298 ? 1.165 14.812 29.219 1 95.06 298 GLU A N 1
ATOM 2391 C CA . GLU A 1 298 ? 1.089 13.828 30.281 1 95.06 298 GLU A CA 1
ATOM 2392 C C . GLU A 1 298 ? -0.175 14.016 31.125 1 95.06 298 GLU A C 1
ATOM 2394 O O . GLU A 1 298 ? -0.828 13.039 31.5 1 95.06 298 GLU A O 1
ATOM 2399 N N . THR A 1 299 ? -0.476 15.234 31.375 1 95.12 299 THR A N 1
ATOM 2400 C CA . THR A 1 299 ? -1.626 15.57 32.219 1 95.12 299 THR A CA 1
ATOM 2401 C C . THR A 1 299 ? -2.922 15.102 31.547 1 95.12 299 THR A C 1
ATOM 2403 O O . THR A 1 299 ? -3.77 14.492 32.188 1 95.12 299 THR A O 1
ATOM 2406 N N . LEU A 1 300 ? -3.068 15.422 30.328 1 96.44 300 LEU A N 1
ATOM 2407 C CA . LEU A 1 300 ? -4.289 15.07 29.609 1 96.44 300 LEU A CA 1
ATOM 2408 C C . LEU A 1 300 ? -4.363 13.57 29.359 1 96.44 300 LEU A C 1
ATOM 2410 O O . LEU A 1 300 ? -5.445 12.977 29.406 1 96.44 300 LEU A O 1
ATOM 2414 N N . LEU A 1 301 ? -3.219 12.945 29.094 1 95.69 301 LEU A N 1
ATOM 2415 C CA . LEU A 1 301 ? -3.188 11.5 28.859 1 95.69 301 LEU A CA 1
ATOM 2416 C C . LEU A 1 301 ? -3.697 10.75 30.094 1 95.69 301 LEU A C 1
ATOM 2418 O O . LEU A 1 301 ? -4.402 9.75 29.953 1 95.69 301 LEU A O 1
ATOM 2422 N N . LYS A 1 302 ? -3.332 11.18 31.266 1 95.12 302 LYS A N 1
ATOM 2423 C CA . LYS A 1 302 ? -3.791 10.586 32.5 1 95.12 302 LYS A CA 1
ATOM 2424 C C . LYS A 1 302 ? -5.312 10.617 32.625 1 95.12 302 LYS A C 1
ATOM 2426 O O . LYS A 1 302 ? -5.91 9.789 33.312 1 95.12 302 LYS A O 1
ATOM 2431 N N . ARG A 1 303 ? -5.879 11.539 31.906 1 95.19 303 ARG A N 1
ATOM 2432 C CA . ARG A 1 303 ? -7.332 11.688 31.922 1 95.19 303 ARG A CA 1
ATOM 2433 C C . ARG A 1 303 ? -7.961 11.016 30.703 1 95.19 303 ARG A C 1
ATOM 2435 O O . ARG A 1 303 ? -9.133 11.234 30.406 1 95.19 303 ARG A O 1
ATOM 2442 N N . GLY A 1 304 ? -7.152 10.367 29.891 1 95.56 304 GLY A N 1
ATOM 2443 C CA . GLY A 1 304 ? -7.641 9.633 28.734 1 95.56 304 GLY A CA 1
ATOM 2444 C C . GLY A 1 304 ? -7.777 10.492 27.5 1 95.56 304 GLY A C 1
ATOM 2445 O O . GLY A 1 304 ? -8.445 10.109 26.531 1 95.56 304 GLY A O 1
ATOM 2446 N N . ILE A 1 305 ? -7.234 11.688 27.562 1 97.19 305 ILE A N 1
ATOM 2447 C CA . ILE A 1 305 ? -7.266 12.586 26.406 1 97.19 305 ILE A CA 1
ATOM 2448 C C . ILE A 1 305 ? -5.891 12.625 25.75 1 97.19 305 ILE A C 1
ATOM 2450 O O . ILE A 1 305 ? -4.914 13.062 26.359 1 97.19 305 ILE A O 1
ATOM 2454 N N . LEU A 1 306 ? -5.848 12.195 24.5 1 96 306 LEU A N 1
ATOM 2455 C CA . LEU A 1 306 ? -4.59 12.141 23.766 1 96 306 LEU A CA 1
ATOM 2456 C C . LEU A 1 306 ? -4.426 13.375 22.875 1 96 306 LEU A C 1
ATOM 2458 O O . LEU A 1 306 ? -5.316 13.703 22.094 1 96 306 LEU A O 1
ATOM 2462 N N . ILE A 1 307 ? -3.387 14.109 23.062 1 97.31 307 ILE A N 1
ATOM 2463 C CA . ILE A 1 307 ? -3.002 15.188 22.156 1 97.31 307 ILE A CA 1
ATOM 2464 C C . ILE A 1 307 ? -1.636 14.883 21.547 1 97.31 307 ILE A C 1
ATOM 2466 O O . ILE A 1 307 ? -1.003 13.883 21.891 1 97.31 307 ILE A O 1
ATOM 2470 N N . ARG A 1 308 ? -1.187 15.68 20.656 1 97.69 308 ARG A N 1
ATOM 2471 C CA . ARG A 1 308 ? 0.1 15.43 20.016 1 97.69 308 ARG A CA 1
ATOM 2472 C C . ARG A 1 308 ? 1.216 16.203 20.719 1 97.69 308 ARG A C 1
ATOM 2474 O O . ARG A 1 308 ? 1.177 17.438 20.781 1 97.69 308 ARG A O 1
ATOM 2481 N N . ASP A 1 309 ? 2.131 15.484 21.281 1 97.38 309 ASP A N 1
ATOM 2482 C CA . ASP A 1 309 ? 3.383 16.078 21.734 1 97.38 309 ASP A CA 1
ATOM 2483 C C . ASP A 1 309 ? 4.32 16.359 20.562 1 97.38 309 ASP A C 1
ATOM 2485 O O . ASP A 1 309 ? 4.762 15.43 19.891 1 97.38 309 ASP A O 1
ATOM 2489 N N . CYS A 1 310 ? 4.641 17.594 20.359 1 97.69 310 CYS A N 1
ATOM 2490 C CA . CYS A 1 310 ? 5.359 17.969 19.141 1 97.69 310 CYS A CA 1
ATOM 2491 C C . CYS A 1 310 ? 6.852 18.109 19.422 1 97.69 310 CYS A C 1
ATOM 2493 O O . CYS A 1 310 ? 7.59 18.656 18.594 1 97.69 310 CYS A O 1
ATOM 2495 N N . GLU A 1 311 ? 7.293 17.609 20.547 1 95.88 311 GLU A N 1
ATOM 2496 C CA . GLU A 1 311 ? 8.703 17.719 20.906 1 95.88 311 GLU A CA 1
ATOM 2497 C C . GLU A 1 311 ? 9.594 17 19.891 1 95.88 311 GLU A C 1
ATOM 2499 O O . GLU A 1 311 ? 10.734 17.406 19.672 1 95.88 311 GLU A O 1
ATOM 2504 N N . ASN A 1 312 ? 9.031 16.062 19.219 1 93.81 312 ASN A N 1
ATOM 2505 C CA . ASN A 1 312 ? 9.852 15.25 18.328 1 93.81 312 ASN A CA 1
ATOM 2506 C C . ASN A 1 312 ? 9.828 15.805 16.906 1 93.81 312 ASN A C 1
ATOM 2508 O O . ASN A 1 312 ? 10.492 15.266 16.016 1 93.81 312 ASN A O 1
ATOM 2512 N N . PHE A 1 313 ? 9.047 16.812 16.656 1 96.44 313 PHE A N 1
ATOM 2513 C CA . PHE A 1 313 ? 9.195 17.516 15.391 1 96.44 313 PHE A CA 1
ATOM 2514 C C . PHE A 1 313 ? 10.523 18.266 15.336 1 96.44 313 PHE A C 1
ATOM 2516 O O . PHE A 1 313 ? 10.828 19.062 16.234 1 96.44 313 PHE A O 1
ATOM 2523 N N . ARG A 1 314 ? 11.281 18 14.32 1 96.38 314 ARG A N 1
ATOM 2524 C CA . ARG A 1 314 ? 12.492 18.797 14.141 1 96.38 314 ARG A CA 1
ATOM 2525 C C . ARG A 1 314 ? 12.172 20.281 14.062 1 96.38 314 ARG A C 1
ATOM 2527 O O . ARG A 1 314 ? 11.25 20.688 13.344 1 96.38 314 ARG A O 1
ATOM 2534 N N . GLY A 1 315 ? 12.844 21.094 14.852 1 96.56 315 GLY A N 1
ATOM 2535 C CA . GLY A 1 315 ? 12.602 22.531 14.852 1 96.56 315 GLY A CA 1
ATOM 2536 C C . GLY A 1 315 ? 11.711 22.984 15.992 1 96.56 315 GLY A C 1
ATOM 2537 O O . GLY A 1 315 ? 11.555 24.188 16.219 1 96.56 315 GLY A O 1
ATOM 2538 N N . LEU A 1 316 ? 11.148 22 16.688 1 97.62 316 LEU A N 1
ATOM 2539 C CA . LEU A 1 316 ? 10.367 22.312 17.891 1 97.62 316 LEU A CA 1
ATOM 2540 C C . LEU A 1 316 ? 10.992 21.688 19.125 1 97.62 316 LEU A C 1
ATOM 2542 O O . LEU A 1 316 ? 11.875 20.828 19.016 1 97.62 316 LEU A O 1
ATOM 2546 N N . SER A 1 317 ? 10.672 22.156 20.281 1 96.12 317 SER A N 1
ATOM 2547 C CA . SER A 1 317 ? 11.211 21.688 21.547 1 96.12 317 SER A CA 1
ATOM 2548 C C . SER A 1 317 ? 10.094 21.25 22.484 1 96.12 317 SER A C 1
ATOM 2550 O O . SER A 1 317 ? 8.914 21.281 22.125 1 96.12 317 SER A O 1
ATOM 2552 N N . LYS A 1 318 ? 10.531 20.828 23.609 1 96.5 318 LYS A N 1
ATOM 2553 C CA . LYS A 1 318 ? 9.562 20.5 24.656 1 96.5 318 LYS A CA 1
ATOM 2554 C C . LYS A 1 318 ? 8.625 21.688 24.922 1 96.5 318 LYS A C 1
ATOM 2556 O O . LYS A 1 318 ? 9.062 22.828 24.938 1 96.5 318 LYS A O 1
ATOM 2561 N N . GLY A 1 319 ? 7.352 21.344 25.062 1 97.25 319 GLY A N 1
ATOM 2562 C CA . GLY A 1 319 ? 6.367 22.375 25.359 1 97.25 319 GLY A CA 1
ATOM 2563 C C . GLY A 1 319 ? 5.438 22.656 24.188 1 97.25 319 GLY A C 1
ATOM 2564 O O . GLY A 1 319 ? 4.383 23.266 24.375 1 97.25 319 GLY A O 1
ATOM 2565 N N . TYR A 1 320 ? 5.863 22.281 23 1 98.12 320 TYR A N 1
ATOM 2566 C CA . TYR A 1 320 ? 4.992 22.438 21.844 1 98.12 320 TYR A CA 1
ATOM 2567 C C . TYR A 1 320 ? 4.035 21.25 21.719 1 98.12 320 TYR A C 1
ATOM 2569 O O . TYR A 1 320 ? 4.441 20.094 21.844 1 98.12 320 TYR A O 1
ATOM 2577 N N . TYR A 1 321 ? 2.756 21.547 21.562 1 98.25 321 TYR A N 1
ATOM 2578 C CA . TYR A 1 321 ? 1.697 20.547 21.391 1 98.25 321 TYR A CA 1
ATOM 2579 C C . TYR A 1 321 ? 0.812 20.906 20.203 1 98.25 321 TYR A C 1
ATOM 2581 O O . TYR A 1 321 ? 0.839 22.047 19.719 1 98.25 321 TYR A O 1
ATOM 2589 N N . ARG A 1 322 ? 0.16 20 19.672 1 98.56 322 ARG A N 1
ATOM 2590 C CA . ARG A 1 322 ? -0.836 20.203 18.641 1 98.56 322 ARG A CA 1
ATOM 2591 C C . ARG A 1 322 ? -2.16 19.547 19 1 98.56 322 ARG A C 1
ATOM 2593 O O . ARG A 1 322 ? -2.182 18.422 19.484 1 98.56 322 ARG A O 1
ATOM 2600 N N . ILE A 1 323 ? -3.189 20.234 18.766 1 98.25 323 ILE A N 1
ATOM 2601 C CA . ILE A 1 323 ? -4.535 19.766 19.078 1 98.25 323 ILE A CA 1
ATOM 2602 C C . ILE A 1 323 ? -5.402 19.812 17.828 1 98.25 323 ILE A C 1
ATOM 2604 O O . ILE A 1 323 ? -5.484 20.844 17.156 1 98.25 323 ILE A O 1
ATOM 2608 N N . ALA A 1 324 ? -6.023 18.719 17.531 1 98.38 324 ALA A N 1
ATOM 2609 C CA . ALA A 1 324 ? -6.961 18.656 16.422 1 98.38 324 ALA A CA 1
ATOM 2610 C C . ALA A 1 324 ? -8.289 19.328 16.781 1 98.38 324 ALA A C 1
ATOM 2612 O O . ALA A 1 324 ? -8.695 19.297 17.953 1 98.38 324 ALA A O 1
ATOM 2613 N N . VAL A 1 325 ? -8.906 19.922 15.82 1 98.62 325 VAL A N 1
ATOM 2614 C CA . VAL A 1 325 ? -10.273 20.406 15.977 1 98.62 325 VAL A CA 1
ATOM 2615 C C . VAL A 1 325 ? -11.242 19.219 15.945 1 98.62 325 VAL A C 1
ATOM 2617 O O . VAL A 1 325 ? -11.188 18.391 15.039 1 98.62 325 VAL A O 1
ATOM 2620 N N . LYS A 1 326 ? -12.07 19.094 16.969 1 98.25 326 LYS A N 1
ATOM 2621 C CA . LYS A 1 326 ? -13.062 18.031 17.062 1 98.25 326 LYS A CA 1
ATOM 2622 C C . LYS A 1 326 ? -14.477 18.594 17.141 1 98.25 326 LYS A C 1
ATOM 2624 O O . LYS A 1 326 ? -14.727 19.703 16.688 1 98.25 326 LYS A O 1
ATOM 2629 N N . THR A 1 327 ? -15.422 17.781 17.453 1 97.94 327 THR A N 1
ATOM 2630 C CA . THR A 1 327 ? -16.781 18.266 17.625 1 97.94 327 THR A CA 1
ATOM 2631 C C . THR A 1 327 ? -16.875 19.25 18.781 1 97.94 327 THR A C 1
ATOM 2633 O O . THR A 1 327 ? -16.031 19.25 19.688 1 97.94 327 THR A O 1
ATOM 2636 N N . ARG A 1 328 ? -17.906 20.078 18.766 1 98.31 328 ARG A N 1
ATOM 2637 C CA . ARG A 1 328 ? -18.109 21.047 19.859 1 98.31 328 ARG A CA 1
ATOM 2638 C C . ARG A 1 328 ? -18.109 20.344 21.203 1 98.31 328 ARG A C 1
ATOM 2640 O O . ARG A 1 328 ? -17.453 20.812 22.156 1 98.31 328 ARG A O 1
ATOM 2647 N N . LYS A 1 329 ? -18.797 19.219 21.281 1 98.06 329 LYS A N 1
ATOM 2648 C CA . LYS A 1 329 ? -18.859 18.469 22.531 1 98.06 329 LYS A CA 1
ATOM 2649 C C . LYS A 1 329 ? -17.484 18.016 22.984 1 98.06 329 LYS A C 1
ATOM 2651 O O . LYS A 1 329 ? -17.125 18.172 24.141 1 98.06 329 LYS A O 1
ATOM 2656 N N . GLU A 1 330 ? -16.703 17.453 22.094 1 98.19 330 GLU A N 1
ATOM 2657 C CA . GLU A 1 330 ? -15.352 17.016 22.406 1 98.19 330 GLU A CA 1
ATOM 2658 C C . GLU A 1 330 ? -14.445 18.203 22.734 1 98.19 330 GLU A C 1
ATOM 2660 O O . GLU A 1 330 ? -13.633 18.125 23.656 1 98.19 330 GLU A O 1
ATOM 2665 N N . ASN A 1 331 ? -14.578 19.281 21.969 1 98.69 331 ASN A N 1
ATOM 2666 C CA . ASN A 1 331 ? -13.789 20.484 22.219 1 98.69 331 ASN A CA 1
ATOM 2667 C C . ASN A 1 331 ? -14.062 21.062 23.609 1 98.69 331 ASN A C 1
ATOM 2669 O O . ASN A 1 331 ? -13.125 21.422 24.328 1 98.69 331 ASN A O 1
ATOM 2673 N N . GLU A 1 332 ? -15.305 21.078 23.953 1 98.44 332 GLU A N 1
ATOM 2674 C CA . GLU A 1 332 ? -15.688 21.578 25.266 1 98.44 332 GLU A CA 1
ATOM 2675 C C . GLU A 1 332 ? -15.125 20.688 26.375 1 98.44 332 GLU A C 1
ATOM 2677 O O . GLU A 1 332 ? -14.695 21.188 27.422 1 98.44 332 GLU A O 1
ATOM 2682 N N . ARG A 1 333 ? -15.172 19.406 26.141 1 97.75 333 ARG A N 1
ATOM 2683 C CA . ARG A 1 333 ? -14.625 18.469 27.125 1 97.75 333 ARG A CA 1
ATOM 2684 C C . ARG A 1 333 ? -13.125 18.656 27.297 1 97.75 333 ARG A C 1
ATOM 2686 O O . ARG A 1 333 ? -12.602 18.562 28.406 1 97.75 333 ARG A O 1
ATOM 2693 N N . LEU A 1 334 ? -12.445 18.906 26.219 1 98.06 334 LEU A N 1
ATOM 2694 C CA . LEU A 1 334 ? -11.016 19.188 26.297 1 98.06 334 LEU A CA 1
ATOM 2695 C C . LEU A 1 334 ? -10.75 20.453 27.109 1 98.06 334 LEU A C 1
ATOM 2697 O O . LEU A 1 334 ? -9.914 20.438 28.016 1 98.06 334 LEU A O 1
ATOM 2701 N N . VAL A 1 335 ? -11.445 21.516 26.797 1 97.56 335 VAL A N 1
ATOM 2702 C CA . VAL A 1 335 ? -11.273 22.797 27.469 1 97.56 335 VAL A CA 1
ATOM 2703 C C . VAL A 1 335 ? -11.562 22.641 28.953 1 97.56 335 VAL A C 1
ATOM 2705 O O . VAL A 1 335 ? -10.828 23.172 29.797 1 97.56 335 VAL A O 1
ATOM 2708 N N . LYS A 1 336 ? -12.602 21.906 29.234 1 97.31 336 LYS A N 1
ATOM 2709 C CA . LYS A 1 336 ? -12.961 21.656 30.625 1 97.31 336 LYS A CA 1
ATOM 2710 C C . LYS A 1 336 ? -11.852 20.906 31.359 1 97.31 336 LYS A C 1
ATOM 2712 O O . LYS A 1 336 ? -11.492 21.25 32.469 1 97.31 336 LYS A O 1
ATOM 2717 N N . ALA A 1 337 ? -11.367 19.859 30.734 1 96.88 337 ALA A N 1
ATOM 2718 C CA . ALA A 1 337 ? -10.297 19.078 31.344 1 96.88 337 ALA A CA 1
ATOM 2719 C C . ALA A 1 337 ? -9.07 19.938 31.625 1 96.88 337 ALA A C 1
ATOM 2721 O O . ALA A 1 337 ? -8.445 19.812 32.688 1 96.88 337 ALA A O 1
ATOM 2722 N N . ILE A 1 338 ? -8.734 20.812 30.734 1 96.62 338 ILE A N 1
ATOM 2723 C CA . ILE A 1 338 ? -7.586 21.703 30.891 1 96.62 338 ILE A CA 1
ATOM 2724 C C . ILE A 1 338 ? -7.852 22.703 32 1 96.62 338 ILE A C 1
ATOM 2726 O O . ILE A 1 338 ? -6.988 22.938 32.844 1 96.62 338 ILE A O 1
ATOM 2730 N N . SER A 1 339 ? -9.016 23.234 31.969 1 95.69 339 SER A N 1
ATOM 2731 C CA . SER A 1 339 ? -9.398 24.219 32.969 1 95.69 339 SER A CA 1
ATOM 2732 C C . SER A 1 339 ? -9.367 23.625 34.375 1 95.69 339 SER A C 1
ATOM 2734 O O . SER A 1 339 ? -8.969 24.297 35.344 1 95.69 339 SER A O 1
ATOM 2736 N N . GLU A 1 340 ? -9.766 22.406 34.5 1 95.5 340 GLU A N 1
ATOM 2737 C CA . GLU A 1 340 ? -9.789 21.734 35.781 1 95.5 340 GLU A CA 1
ATOM 2738 C C . GLU A 1 340 ? -8.383 21.547 36.312 1 95.5 340 GLU A C 1
ATOM 2740 O O . GLU A 1 340 ? -8.172 21.531 37.531 1 95.5 340 GLU A O 1
ATOM 2745 N N . VAL A 1 341 ? -7.496 21.391 35.5 1 91.69 341 VAL A N 1
ATOM 2746 C CA . VAL A 1 341 ? -6.125 21.125 35.906 1 91.69 341 VAL A CA 1
ATOM 2747 C C . VAL A 1 341 ? -5.363 22.438 36.062 1 91.69 341 VAL A C 1
ATOM 2749 O O . VAL A 1 341 ? -4.613 22.625 37.031 1 91.69 341 VAL A O 1
ATOM 2752 N N . TYR A 1 342 ? -5.52 23.328 35.188 1 86.62 342 TYR A N 1
ATOM 2753 C CA . TYR A 1 342 ? -4.656 24.5 35.125 1 86.62 342 TYR A CA 1
ATOM 2754 C C . TYR A 1 342 ? -5.453 25.766 35.406 1 86.62 342 TYR A C 1
ATOM 2756 O O . TYR A 1 342 ? -4.875 26.844 35.562 1 86.62 342 TYR A O 1
ATOM 2764 N N . GLY A 1 343 ? -6.742 25.828 35.281 1 73 343 GLY A N 1
ATOM 2765 C CA . GLY A 1 343 ? -7.574 27 35.469 1 73 343 GLY A CA 1
ATOM 2766 C C . GLY A 1 343 ? -7.574 27.5 36.906 1 73 343 GLY A C 1
ATOM 2767 O O . GLY A 1 343 ? -7.82 28.688 37.156 1 73 343 GLY A O 1
ATOM 2768 N N . LYS A 1 344 ? -7.664 26.625 37.938 1 59.66 344 LYS A N 1
ATOM 2769 C CA . LYS A 1 344 ? -7.855 27.109 39.312 1 59.66 344 LYS A CA 1
ATOM 2770 C C . LYS A 1 344 ? -6.668 27.953 39.75 1 59.66 344 LYS A C 1
ATOM 2772 O O . LYS A 1 344 ? -6.652 28.453 40.875 1 59.66 344 LYS A O 1
ATOM 2777 N N . GLU A 1 345 ? -5.57 28.438 38.938 1 44.34 345 GLU A N 1
ATOM 2778 C CA . GLU A 1 345 ? -4.816 29.406 39.719 1 44.34 345 GLU A CA 1
ATOM 2779 C C . GLU A 1 345 ? -5.43 30.797 39.625 1 44.34 345 GLU A C 1
ATOM 2781 O O . GLU A 1 345 ? -5.973 31.172 38.562 1 44.34 345 GLU A O 1
ATOM 2786 N N . MET B 1 1 ? -5.484 -5.301 -26.484 1 44.81 1 MET B N 1
ATOM 2787 C CA . MET B 1 1 ? -4.168 -5.781 -26.062 1 44.81 1 MET B CA 1
ATOM 2788 C C . MET B 1 1 ? -4.266 -6.602 -24.781 1 44.81 1 MET B C 1
ATOM 2790 O O . MET B 1 1 ? -5 -6.238 -23.875 1 44.81 1 MET B O 1
ATOM 2794 N N . LYS B 1 2 ? -3.771 -7.754 -24.953 1 59.44 2 LYS B N 1
ATOM 2795 C CA . LYS B 1 2 ? -3.791 -8.758 -23.875 1 59.44 2 LYS B CA 1
ATOM 2796 C C . LYS B 1 2 ? -3.061 -8.25 -22.641 1 59.44 2 LYS B C 1
ATOM 2798 O O . LYS B 1 2 ? -1.956 -7.711 -22.734 1 59.44 2 LYS B O 1
ATOM 2803 N N . GLY B 1 3 ? -3.756 -8.234 -21.578 1 71.56 3 GLY B N 1
ATOM 2804 C CA . GLY B 1 3 ? -3.199 -7.684 -20.359 1 71.56 3 GLY B CA 1
ATOM 2805 C C . GLY B 1 3 ? -2.041 -8.5 -19.812 1 71.56 3 GLY B C 1
ATOM 2806 O O . GLY B 1 3 ? -1.905 -9.68 -20.125 1 71.56 3 GLY B O 1
ATOM 2807 N N . ILE B 1 4 ? -1.208 -7.906 -19.078 1 79.12 4 ILE B N 1
ATOM 2808 C CA . ILE B 1 4 ? -0.034 -8.516 -18.453 1 79.12 4 ILE B CA 1
ATOM 2809 C C . ILE B 1 4 ? -0.47 -9.508 -17.391 1 79.12 4 ILE B C 1
ATOM 2811 O O . ILE B 1 4 ? 0.182 -10.531 -17.172 1 79.12 4 ILE B O 1
ATOM 2815 N N . HIS B 1 5 ? -1.604 -9.219 -16.797 1 83.94 5 HIS B N 1
ATOM 2816 C CA . HIS B 1 5 ? -2.104 -10.062 -15.719 1 83.94 5 HIS B CA 1
ATOM 2817 C C . HIS B 1 5 ? -3.506 -10.578 -16.031 1 83.94 5 HIS B C 1
ATOM 2819 O O . HIS B 1 5 ? -4.172 -10.07 -16.938 1 83.94 5 HIS B O 1
ATOM 2825 N N . GLY B 1 6 ? -3.891 -11.594 -15.328 1 81.12 6 GLY B N 1
ATOM 2826 C CA . GLY B 1 6 ? -5.281 -12.016 -15.336 1 81.12 6 GLY B CA 1
ATOM 2827 C C . GLY B 1 6 ? -6.188 -11.109 -14.523 1 81.12 6 GLY B C 1
ATOM 2828 O O . GLY B 1 6 ? -5.715 -10.18 -13.867 1 81.12 6 GLY B O 1
ATOM 2829 N N . GLY B 1 7 ? -7.473 -11.305 -14.703 1 77.88 7 GLY B N 1
ATOM 2830 C CA . GLY B 1 7 ? -8.422 -10.641 -13.828 1 77.88 7 GLY B CA 1
ATOM 2831 C C . GLY B 1 7 ? -8.945 -9.336 -14.406 1 77.88 7 GLY B C 1
ATOM 2832 O O . GLY B 1 7 ? -9.547 -8.531 -13.688 1 77.88 7 GLY B O 1
ATOM 2833 N N . ASP B 1 8 ? -8.664 -9.164 -15.617 1 77.12 8 ASP B N 1
ATOM 2834 C CA . ASP B 1 8 ? -9.148 -7.906 -16.188 1 77.12 8 ASP B CA 1
ATOM 2835 C C . ASP B 1 8 ? -10.625 -7.992 -16.547 1 77.12 8 ASP B C 1
ATOM 2837 O O . ASP B 1 8 ? -10.992 -7.938 -17.719 1 77.12 8 ASP B O 1
ATOM 2841 N N . VAL B 1 9 ? -11.453 -8.023 -15.539 1 79.25 9 VAL B N 1
ATOM 2842 C CA . VAL B 1 9 ? -12.906 -8.102 -15.695 1 79.25 9 VAL B CA 1
ATOM 2843 C C . VAL B 1 9 ? -13.469 -6.695 -15.906 1 79.25 9 VAL B C 1
ATOM 2845 O O . VAL B 1 9 ? -14.672 -6.535 -16.156 1 79.25 9 VAL B O 1
ATOM 2848 N N . TYR B 1 10 ? -12.688 -5.746 -15.828 1 78.88 10 TYR B N 1
ATOM 2849 C CA . TYR B 1 10 ? -13.125 -4.355 -15.906 1 78.88 10 TYR B CA 1
ATOM 2850 C C . TYR B 1 10 ? -13.188 -3.889 -17.359 1 78.88 10 TYR B C 1
ATOM 2852 O O . TYR B 1 10 ? -13.883 -2.922 -17.672 1 78.88 10 TYR B O 1
ATOM 2860 N N . ARG B 1 11 ? -12.562 -4.551 -18.312 1 84.06 11 ARG B N 1
ATOM 2861 C CA . ARG B 1 11 ? -12.523 -4.148 -19.719 1 84.06 11 ARG B CA 1
ATOM 2862 C C . ARG B 1 11 ? -13.109 -5.23 -20.609 1 84.06 11 ARG B C 1
ATOM 2864 O O . ARG B 1 11 ? -12.984 -5.168 -21.844 1 84.06 11 ARG B O 1
ATOM 2871 N N . ASN B 1 12 ? -13.641 -6.32 -19.922 1 80.69 12 ASN B N 1
ATOM 2872 C CA . ASN B 1 12 ? -14.234 -7.434 -20.656 1 80.69 12 ASN B CA 1
ATOM 2873 C C . ASN B 1 12 ? -15.609 -7.793 -20.109 1 80.69 12 ASN B C 1
ATOM 2875 O O . ASN B 1 12 ? -15.891 -7.582 -18.922 1 80.69 12 ASN B O 1
ATOM 2879 N N . SER B 1 13 ? -16.5 -8.211 -20.984 1 84.94 13 SER B N 1
ATOM 2880 C CA . SER B 1 13 ? -17.766 -8.781 -20.531 1 84.94 13 SER B CA 1
ATOM 2881 C C . SER B 1 13 ? -17.594 -10.227 -20.078 1 84.94 13 SER B C 1
ATOM 2883 O O . SER B 1 13 ? -17.578 -11.148 -20.891 1 84.94 13 SER B O 1
ATOM 2885 N N . VAL B 1 14 ? -17.359 -10.414 -18.844 1 88.44 14 VAL B N 1
ATOM 2886 C CA . VAL B 1 14 ? -16.969 -11.711 -18.297 1 88.44 14 VAL B CA 1
ATOM 2887 C C . VAL B 1 14 ? -18.031 -12.203 -17.328 1 88.44 14 VAL B C 1
ATOM 2889 O O . VAL B 1 14 ? -18.5 -11.445 -16.469 1 88.44 14 VAL B O 1
ATOM 2892 N N . ASN B 1 15 ? -18.453 -13.414 -17.578 1 91.5 15 ASN B N 1
ATOM 2893 C CA . ASN B 1 15 ? -19.375 -14.008 -16.625 1 91.5 15 ASN B CA 1
ATOM 2894 C C . ASN B 1 15 ? -18.672 -15.039 -15.742 1 91.5 15 ASN B C 1
ATOM 2896 O O . ASN B 1 15 ? -19.156 -15.367 -14.656 1 91.5 15 ASN B O 1
ATOM 2900 N N . MET B 1 16 ? -17.562 -15.656 -16.234 1 95.19 16 MET B N 1
ATOM 2901 C CA . MET B 1 16 ? -16.719 -16.562 -15.461 1 95.19 16 MET B CA 1
ATOM 2902 C C . MET B 1 16 ? -15.242 -16.25 -15.664 1 95.19 16 MET B C 1
ATOM 2904 O O . MET B 1 16 ? -14.773 -16.141 -16.797 1 95.19 16 MET B O 1
ATOM 2908 N N . ASP B 1 17 ? -14.539 -16.062 -14.578 1 95.62 17 ASP B N 1
ATOM 2909 C CA . ASP B 1 17 ? -13.133 -15.68 -14.672 1 95.62 17 ASP B CA 1
ATOM 2910 C C . ASP B 1 17 ? -12.219 -16.781 -14.164 1 95.62 17 ASP B C 1
ATOM 2912 O O . ASP B 1 17 ? -12 -16.906 -12.953 1 95.62 17 ASP B O 1
ATOM 2916 N N . PHE B 1 18 ? -11.633 -17.531 -15.094 1 97.69 18 PHE B N 1
ATOM 2917 C CA . PHE B 1 18 ? -10.672 -18.594 -14.773 1 97.69 18 PHE B CA 1
ATOM 2918 C C . PHE B 1 18 ? -9.25 -18.062 -14.867 1 97.69 18 PHE B C 1
ATOM 2920 O O . PHE B 1 18 ? -8.289 -18.844 -14.773 1 97.69 18 PHE B O 1
ATOM 2927 N N . SER B 1 19 ? -9.094 -16.734 -15.078 1 96.19 19 SER B N 1
ATOM 2928 C CA . SER B 1 19 ? -7.766 -16.188 -15.328 1 96.19 19 SER B CA 1
ATOM 2929 C C . SER B 1 19 ? -7.051 -15.852 -14.016 1 96.19 19 SER B C 1
ATOM 2931 O O . SER B 1 19 ? -5.84 -15.625 -14.008 1 96.19 19 SER B O 1
ATOM 2933 N N . ILE B 1 20 ? -7.754 -15.812 -12.898 1 94.69 20 ILE B N 1
ATOM 2934 C CA . ILE B 1 20 ? -7.133 -15.484 -11.617 1 94.69 20 ILE B CA 1
ATOM 2935 C C . ILE B 1 20 ? -7.133 -16.719 -10.711 1 94.69 20 ILE B C 1
ATOM 2937 O O . ILE B 1 20 ? -8.094 -17.484 -10.703 1 94.69 20 ILE B O 1
ATOM 2941 N N . ASN B 1 21 ? -6.082 -16.875 -10.039 1 96.56 21 ASN B N 1
ATOM 2942 C CA . ASN B 1 21 ? -5.852 -18.062 -9.219 1 96.56 21 ASN B CA 1
ATOM 2943 C C . ASN B 1 21 ? -6.273 -17.828 -7.77 1 96.56 21 ASN B C 1
ATOM 2945 O O . ASN B 1 21 ? -5.445 -17.891 -6.859 1 96.56 21 ASN B O 1
ATOM 2949 N N . ILE B 1 22 ? -7.539 -17.703 -7.578 1 96.56 22 ILE B N 1
ATOM 2950 C CA . ILE B 1 22 ? -8.094 -17.422 -6.254 1 96.56 22 ILE B CA 1
ATOM 2951 C C . ILE B 1 22 ? -8.82 -18.672 -5.734 1 96.56 22 ILE B C 1
ATOM 2953 O O . ILE B 1 22 ? -9.273 -19.5 -6.52 1 96.56 22 ILE B O 1
ATOM 2957 N N . ASN B 1 23 ? -8.93 -18.812 -4.465 1 98.25 23 ASN B N 1
ATOM 2958 C CA . ASN B 1 23 ? -9.578 -19.953 -3.828 1 98.25 23 ASN B CA 1
ATOM 2959 C C . ASN B 1 23 ? -11.023 -20.125 -4.305 1 98.25 23 ASN B C 1
ATOM 2961 O O . ASN B 1 23 ? -11.828 -19.203 -4.168 1 98.25 23 ASN B O 1
ATOM 2965 N N . PRO B 1 24 ? -11.383 -21.25 -4.824 1 97.69 24 PRO B N 1
ATOM 2966 C CA . PRO B 1 24 ? -12.727 -21.453 -5.355 1 97.69 24 PRO B CA 1
ATOM 2967 C C . PRO B 1 24 ? -13.789 -21.5 -4.258 1 97.69 24 PRO B C 1
ATOM 2969 O O . PRO B 1 24 ? -14.984 -21.375 -4.543 1 97.69 24 PRO B O 1
ATOM 2972 N N . LEU B 1 25 ? -13.352 -21.719 -3.072 1 97.56 25 LEU B N 1
ATOM 2973 C CA . LEU B 1 25 ? -14.312 -21.797 -1.973 1 97.56 25 LEU B CA 1
ATOM 2974 C C . LEU B 1 25 ? -14.742 -20.391 -1.53 1 97.56 25 LEU B C 1
ATOM 2976 O O . LEU B 1 25 ? -15.688 -20.25 -0.745 1 97.56 25 LEU B O 1
ATOM 2980 N N . GLY B 1 26 ? -14.086 -19.438 -2 1 97 26 GLY B N 1
ATOM 2981 C CA . GLY B 1 26 ? -14.453 -18.062 -1.693 1 97 26 GLY B CA 1
ATOM 2982 C C . GLY B 1 26 ? -13.93 -17.594 -0.349 1 97 26 GLY B C 1
ATOM 2983 O O . GLY B 1 26 ? -13.109 -18.266 0.276 1 97 26 GLY B O 1
ATOM 2984 N N . MET B 1 27 ? -14.344 -16.438 -0.018 1 97.31 27 MET B N 1
ATOM 2985 C CA . MET B 1 27 ? -13.945 -15.805 1.239 1 97.31 27 MET B CA 1
ATOM 2986 C C . MET B 1 27 ? -14.641 -16.469 2.422 1 97.31 27 MET B C 1
ATOM 2988 O O . MET B 1 27 ? -15.859 -16.656 2.408 1 97.31 27 MET B O 1
ATOM 2992 N N . PRO B 1 28 ? -13.867 -16.828 3.471 1 97.25 28 PRO B N 1
ATOM 2993 C CA . PRO B 1 28 ? -14.516 -17.359 4.668 1 97.25 28 PRO B CA 1
ATOM 2994 C C . PRO B 1 28 ? -15.516 -16.391 5.281 1 97.25 28 PRO B C 1
ATOM 2996 O O . PRO B 1 28 ? -15.281 -15.18 5.297 1 97.25 28 PRO B O 1
ATOM 2999 N N . GLU B 1 29 ? -16.578 -16.922 5.844 1 96.94 29 GLU B N 1
ATOM 3000 C CA . GLU B 1 29 ? -17.656 -16.109 6.422 1 96.94 29 GLU B CA 1
ATOM 3001 C C . GLU B 1 29 ? -17.125 -15.234 7.551 1 96.94 29 GLU B C 1
ATOM 3003 O O . GLU B 1 29 ? -17.531 -14.078 7.688 1 96.94 29 GLU B O 1
ATOM 3008 N N . GLU B 1 30 ? -16.219 -15.789 8.352 1 97.56 30 GLU B N 1
ATOM 3009 C CA . GLU B 1 30 ? -15.648 -15.047 9.477 1 97.56 30 GLU B CA 1
ATOM 3010 C C . GLU B 1 30 ? -14.836 -13.852 8.992 1 97.56 30 GLU B C 1
ATOM 3012 O O . GLU B 1 30 ? -14.812 -12.805 9.648 1 97.56 30 GLU B O 1
ATOM 3017 N N . VAL B 1 31 ? -14.195 -14.008 7.871 1 97.94 31 VAL B N 1
ATOM 3018 C CA . VAL B 1 31 ? -13.398 -12.93 7.293 1 97.94 31 VAL B CA 1
ATOM 3019 C C . VAL B 1 31 ? -14.32 -11.844 6.742 1 97.94 31 VAL B C 1
ATOM 3021 O O . VAL B 1 31 ? -14.078 -10.656 6.945 1 97.94 31 VAL B O 1
ATOM 3024 N N . GLU B 1 32 ? -15.375 -12.273 6.047 1 98.06 32 GLU B N 1
ATOM 3025 C CA . GLU B 1 32 ? -16.375 -11.32 5.559 1 98.06 32 GLU B CA 1
ATOM 3026 C C . GLU B 1 32 ? -16.953 -10.492 6.699 1 98.06 32 GLU B C 1
ATOM 3028 O O . GLU B 1 32 ? -17.078 -9.273 6.594 1 98.06 32 GLU B O 1
ATOM 3033 N N . ALA B 1 33 ? -17.312 -11.133 7.797 1 98.12 33 ALA B N 1
ATOM 3034 C CA . ALA B 1 33 ? -17.859 -10.461 8.969 1 98.12 33 ALA B CA 1
ATOM 3035 C C . ALA B 1 33 ? -16.859 -9.461 9.539 1 98.12 33 ALA B C 1
ATOM 3037 O O . ALA B 1 33 ? -17.234 -8.344 9.922 1 98.12 33 ALA B O 1
ATOM 3038 N N . ALA B 1 34 ? -15.625 -9.875 9.617 1 98.06 34 ALA B N 1
ATOM 3039 C CA . ALA B 1 34 ? -14.57 -9 10.133 1 98.06 34 ALA B CA 1
ATOM 3040 C C . ALA B 1 34 ? -14.422 -7.754 9.258 1 98.06 34 ALA B C 1
ATOM 3042 O O . ALA B 1 34 ? -14.188 -6.656 9.773 1 98.06 34 ALA B O 1
ATOM 3043 N N . LEU B 1 35 ? -14.555 -7.934 7.961 1 98.5 35 LEU B N 1
ATOM 3044 C CA . LEU B 1 35 ? -14.438 -6.816 7.035 1 98.5 35 LEU B CA 1
ATOM 3045 C C . LEU B 1 35 ? -15.586 -5.832 7.211 1 98.5 35 LEU B C 1
ATOM 3047 O O . LEU B 1 35 ? -15.383 -4.617 7.188 1 98.5 35 LEU B O 1
ATOM 3051 N N . HIS B 1 36 ? -16.766 -6.34 7.371 1 98.5 36 HIS B N 1
ATOM 3052 C CA . HIS B 1 36 ? -17.906 -5.461 7.637 1 98.5 36 HIS B CA 1
ATOM 3053 C C . HIS B 1 36 ? -17.719 -4.68 8.93 1 98.5 36 HIS B C 1
ATOM 3055 O O . HIS B 1 36 ? -17.984 -3.479 8.984 1 98.5 36 HIS B O 1
ATOM 3061 N N . LYS B 1 37 ? -17.219 -5.34 9.922 1 97.62 37 LYS B N 1
ATOM 3062 C CA . LYS B 1 37 ? -16.969 -4.684 11.203 1 97.62 37 LYS B CA 1
ATOM 3063 C C . LYS B 1 37 ? -15.867 -3.629 11.078 1 97.62 37 LYS B C 1
ATOM 3065 O O . LYS B 1 37 ? -15.922 -2.59 11.742 1 97.62 37 LYS B O 1
ATOM 3070 N N . ALA B 1 38 ? -14.914 -3.867 10.242 1 97.88 38 ALA B N 1
ATOM 3071 C CA . ALA B 1 38 ? -13.758 -2.99 10.07 1 97.88 38 ALA B CA 1
ATOM 3072 C C . ALA B 1 38 ? -14.172 -1.639 9.5 1 97.88 38 ALA B C 1
ATOM 3074 O O . ALA B 1 38 ? -13.453 -0.648 9.648 1 97.88 38 ALA B O 1
ATOM 3075 N N . VAL B 1 39 ? -15.312 -1.577 8.82 1 97.81 39 VAL B N 1
ATOM 3076 C CA . VAL B 1 39 ? -15.797 -0.333 8.219 1 97.81 39 VAL B CA 1
ATOM 3077 C C . VAL B 1 39 ? -15.898 0.746 9.297 1 97.81 39 VAL B C 1
ATOM 3079 O O . VAL B 1 39 ? -15.539 1.9 9.062 1 97.81 39 VAL B O 1
ATOM 3082 N N . LYS B 1 40 ? -16.266 0.407 10.469 1 93.5 40 LYS B N 1
ATOM 3083 C CA . LYS B 1 40 ? -16.469 1.361 11.555 1 93.5 40 LYS B CA 1
ATOM 3084 C C . LYS B 1 40 ? -15.125 1.847 12.102 1 93.5 40 LYS B C 1
ATOM 3086 O O . LYS B 1 40 ? -15.039 2.943 12.656 1 93.5 40 LYS B O 1
ATOM 3091 N N . SER B 1 41 ? -14.125 1.059 11.898 1 93.25 41 SER B N 1
ATOM 3092 C CA . SER B 1 41 ? -12.812 1.365 12.461 1 93.25 41 SER B CA 1
ATOM 3093 C C . SER B 1 41 ? -11.953 2.156 11.484 1 93.25 41 SER B C 1
ATOM 3095 O O . SER B 1 41 ? -10.859 2.604 11.828 1 93.25 41 SER B O 1
ATOM 3097 N N . CYS B 1 42 ? -12.445 2.336 10.297 1 94.62 42 CYS B N 1
ATOM 3098 C CA . CYS B 1 42 ? -11.609 2.934 9.266 1 94.62 42 CYS B CA 1
ATOM 3099 C C . CYS B 1 42 ? -11.398 4.422 9.516 1 94.62 42 CYS B C 1
ATOM 3101 O O . CYS B 1 42 ? -10.539 5.051 8.898 1 94.62 42 CYS B O 1
ATOM 3103 N N . SER B 1 43 ? -12.094 5.027 10.469 1 93.44 43 SER B N 1
ATOM 3104 C CA . SER B 1 43 ? -11.906 6.426 10.836 1 93.44 43 SER B CA 1
ATOM 3105 C C . SER B 1 43 ? -10.68 6.602 11.727 1 93.44 43 SER B C 1
ATOM 3107 O O . SER B 1 43 ? -10.305 7.727 12.07 1 93.44 43 SER B O 1
ATOM 3109 N N . GLN B 1 44 ? -10.086 5.551 12.062 1 91.38 44 GLN B N 1
ATOM 3110 C CA . GLN B 1 44 ? -8.82 5.559 12.797 1 91.38 44 GLN B CA 1
ATOM 3111 C C . GLN B 1 44 ? -7.672 5.094 11.914 1 91.38 44 GLN B C 1
ATOM 3113 O O . GLN B 1 44 ? -7.867 4.285 11 1 91.38 44 GLN B O 1
ATOM 3118 N N . TYR B 1 45 ? -6.5 5.648 12.234 1 93.44 45 TYR B N 1
ATOM 3119 C CA . TYR B 1 45 ? -5.316 5.113 11.562 1 93.44 45 TYR B CA 1
ATOM 3120 C C . TYR B 1 45 ? -5.082 3.658 11.953 1 93.44 45 TYR B C 1
ATOM 3122 O O . TYR B 1 45 ? -5.297 3.273 13.102 1 93.44 45 TYR B O 1
ATOM 3130 N N . PRO B 1 46 ? -4.648 2.875 10.969 1 96.12 46 PRO B N 1
ATOM 3131 C CA . PRO B 1 46 ? -4.258 1.51 11.328 1 96.12 46 PRO B CA 1
ATOM 3132 C C . PRO B 1 46 ? -3.113 1.475 12.344 1 96.12 46 PRO B C 1
ATOM 3134 O O . PRO B 1 46 ? -2.379 2.455 12.484 1 96.12 46 PRO B O 1
ATOM 3137 N N . ASP B 1 47 ? -3.051 0.41 13.094 1 95.5 47 ASP B N 1
ATOM 3138 C CA . ASP B 1 47 ? -1.868 0.21 13.922 1 95.5 47 ASP B CA 1
ATOM 3139 C C . ASP B 1 47 ? -0.604 0.127 13.07 1 95.5 47 ASP B C 1
ATOM 3141 O O . ASP B 1 47 ? -0.421 -0.83 12.312 1 95.5 47 ASP B O 1
ATOM 3145 N N . ILE B 1 48 ? 0.201 1.076 13.203 1 94 48 ILE B N 1
ATOM 3146 C CA . ILE B 1 48 ? 1.383 1.192 12.359 1 94 48 ILE B CA 1
ATOM 3147 C C . ILE B 1 48 ? 2.273 -0.034 12.547 1 94 48 ILE B C 1
ATOM 3149 O O . ILE B 1 48 ? 3.029 -0.403 11.641 1 94 48 ILE B O 1
ATOM 3153 N N . LYS B 1 49 ? 2.137 -0.763 13.68 1 94.38 49 LYS B N 1
ATOM 3154 C CA . LYS B 1 49 ? 2.961 -1.934 13.969 1 94.38 49 LYS B CA 1
ATOM 3155 C C . LYS B 1 49 ? 2.197 -3.225 13.695 1 94.38 49 LYS B C 1
ATOM 3157 O O . LYS B 1 49 ? 2.768 -4.316 13.758 1 94.38 49 LYS B O 1
ATOM 3162 N N . ALA B 1 50 ? 0.926 -3.127 13.414 1 96.81 50 ALA B N 1
ATOM 3163 C CA . ALA B 1 50 ? 0.067 -4.289 13.211 1 96.81 50 ALA B CA 1
ATOM 3164 C C . ALA B 1 50 ? 0.311 -5.344 14.289 1 96.81 50 ALA B C 1
ATOM 3166 O O . ALA B 1 50 ? 0.478 -6.527 13.984 1 96.81 50 ALA B O 1
ATOM 3167 N N . GLU B 1 51 ? 0.337 -4.906 15.477 1 97.06 51 GLU B N 1
ATOM 3168 C CA . GLU B 1 51 ? 0.813 -5.742 16.578 1 97.06 51 GLU B CA 1
ATOM 3169 C C . GLU B 1 51 ? -0.073 -6.969 16.766 1 97.06 51 GLU B C 1
ATOM 3171 O O . GLU B 1 51 ? 0.428 -8.086 16.906 1 97.06 51 GLU B O 1
ATOM 3176 N N . LYS B 1 52 ? -1.411 -6.77 16.812 1 97.38 52 LYS B N 1
ATOM 3177 C CA . LYS B 1 52 ? -2.33 -7.887 17.031 1 97.38 52 LYS B CA 1
ATOM 3178 C C . LYS B 1 52 ? -2.191 -8.93 15.93 1 97.38 52 LYS B C 1
ATOM 3180 O O . LYS B 1 52 ? -2.123 -10.133 16.203 1 97.38 52 LYS B O 1
ATOM 3185 N N . LEU B 1 53 ? -2.131 -8.508 14.734 1 98.25 53 LEU B N 1
ATOM 3186 C CA . LEU B 1 53 ? -1.982 -9.414 13.594 1 98.25 53 LEU B CA 1
ATOM 3187 C C . LEU B 1 53 ? -0.633 -10.125 13.641 1 98.25 53 LEU B C 1
ATOM 3189 O O . LEU B 1 53 ? -0.553 -11.328 13.391 1 98.25 53 LEU B O 1
ATOM 3193 N N . LYS B 1 54 ? 0.407 -9.359 13.906 1 98.44 54 LYS B N 1
ATOM 3194 C CA . LYS B 1 54 ? 1.757 -9.914 13.977 1 98.44 54 LYS B CA 1
ATOM 3195 C C . LYS B 1 54 ? 1.842 -11.023 15.016 1 98.44 54 LYS B C 1
ATOM 3197 O O . LYS B 1 54 ? 2.395 -12.094 14.742 1 98.44 54 LYS B O 1
ATOM 3202 N N . LYS B 1 55 ? 1.292 -10.781 16.188 1 98.25 55 LYS B N 1
ATOM 3203 C CA . LYS B 1 55 ? 1.295 -11.773 17.266 1 98.25 55 LYS B CA 1
ATOM 3204 C C . LYS B 1 55 ? 0.516 -13.023 16.859 1 98.25 55 LYS B C 1
ATOM 3206 O O . LYS B 1 55 ? 0.977 -14.141 17.078 1 98.25 55 LYS B O 1
ATOM 3211 N N . ALA B 1 56 ? -0.638 -12.82 16.312 1 98.12 56 ALA B N 1
ATOM 3212 C CA . ALA B 1 56 ? -1.484 -13.945 15.922 1 98.12 56 ALA B CA 1
ATOM 3213 C C . ALA B 1 56 ? -0.801 -14.797 14.852 1 98.12 56 ALA B C 1
ATOM 3215 O O . ALA B 1 56 ? -0.769 -16.031 14.961 1 98.12 56 ALA B O 1
ATOM 3216 N N . LEU B 1 57 ? -0.233 -14.156 13.844 1 98 57 LEU B N 1
ATOM 3217 C CA . LEU B 1 57 ? 0.409 -14.891 12.758 1 98 57 LEU B CA 1
ATOM 3218 C C . LEU B 1 57 ? 1.667 -15.602 13.242 1 98 57 LEU B C 1
ATOM 3220 O O . LEU B 1 57 ? 1.938 -16.734 12.852 1 98 57 LEU B O 1
ATOM 3224 N N . SER B 1 58 ? 2.439 -14.875 14.023 1 98.06 58 SER B N 1
ATOM 3225 C CA . SER B 1 58 ? 3.629 -15.477 14.625 1 98.06 58 SER B CA 1
ATOM 3226 C C . SER B 1 58 ? 3.291 -16.781 15.336 1 98.06 58 SER B C 1
ATOM 3228 O O . SER B 1 58 ? 3.994 -17.781 15.18 1 98.06 58 SER B O 1
ATOM 3230 N N . SER B 1 59 ? 2.234 -16.781 16.078 1 97.19 59 SER B N 1
ATOM 3231 C CA . SER B 1 59 ? 1.814 -17.953 16.844 1 97.19 59 SER B CA 1
ATOM 3232 C C . SER B 1 59 ? 1.437 -19.109 15.914 1 97.19 59 SER B C 1
ATOM 3234 O O . SER B 1 59 ? 1.832 -20.25 16.141 1 97.19 59 SER B O 1
ATOM 3236 N N . VAL B 1 60 ? 0.787 -18.828 14.898 1 94.88 60 VAL B N 1
ATOM 3237 C CA . VAL B 1 60 ? 0.29 -19.859 13.984 1 94.88 60 VAL B CA 1
ATOM 3238 C C . VAL B 1 60 ? 1.449 -20.438 13.18 1 94.88 60 VAL B C 1
ATOM 3240 O O . VAL B 1 60 ? 1.515 -21.641 12.953 1 94.88 60 VAL B O 1
ATOM 3243 N N . LEU B 1 61 ? 2.355 -19.578 12.719 1 95.12 61 LEU B N 1
ATOM 3244 C CA . LEU B 1 61 ? 3.475 -20.016 11.891 1 95.12 61 LEU B CA 1
ATOM 3245 C C . LEU B 1 61 ? 4.594 -20.578 12.758 1 95.12 61 LEU B C 1
ATOM 3247 O O . LEU B 1 61 ? 5.512 -21.219 12.234 1 95.12 61 LEU B O 1
ATOM 3251 N N . LYS B 1 62 ? 4.512 -20.328 14.039 1 95 62 LYS B N 1
ATOM 3252 C CA . LYS B 1 62 ? 5.551 -20.734 14.984 1 95 62 LYS B CA 1
ATOM 3253 C C . LYS B 1 62 ? 6.895 -20.109 14.625 1 95 62 LYS B C 1
ATOM 3255 O O . LYS B 1 62 ? 7.91 -20.797 14.547 1 95 62 LYS B O 1
ATOM 3260 N N . VAL B 1 63 ? 6.875 -18.812 14.32 1 96.81 63 VAL B N 1
ATOM 3261 C CA . VAL B 1 63 ? 8.078 -18.016 14.078 1 96.81 63 VAL B CA 1
ATOM 3262 C C . VAL B 1 63 ? 8.078 -16.781 14.984 1 96.81 63 VAL B C 1
ATOM 3264 O O . VAL B 1 63 ? 7.031 -16.406 15.516 1 96.81 63 VAL B O 1
ATOM 3267 N N . GLN B 1 64 ? 9.234 -16.188 15.211 1 97.69 64 GLN B N 1
ATOM 3268 C CA . GLN B 1 64 ? 9.328 -14.992 16.031 1 97.69 64 GLN B CA 1
ATOM 3269 C C . GLN B 1 64 ? 8.578 -13.828 15.391 1 97.69 64 GLN B C 1
ATOM 3271 O O . GLN B 1 64 ? 8.617 -13.648 14.172 1 97.69 64 GLN B O 1
ATOM 3276 N N . GLU B 1 65 ? 7.926 -13.062 16.219 1 98.12 65 GLU B N 1
ATOM 3277 C CA . GLU B 1 65 ? 7.238 -11.867 15.734 1 98.12 65 GLU B CA 1
ATOM 3278 C C . GLU B 1 65 ? 8.188 -10.969 14.953 1 98.12 65 GLU B C 1
ATOM 3280 O O . GLU B 1 65 ? 7.797 -10.375 13.938 1 98.12 65 GLU B O 1
ATOM 3285 N N . ALA B 1 66 ? 9.398 -10.898 15.406 1 97.88 66 ALA B N 1
ATOM 3286 C CA . ALA B 1 66 ? 10.398 -10 14.836 1 97.88 66 ALA B CA 1
ATOM 3287 C C . ALA B 1 66 ? 10.766 -10.414 13.422 1 97.88 66 ALA B C 1
ATOM 3289 O O . ALA B 1 66 ? 11.367 -9.641 12.672 1 97.88 66 ALA B O 1
ATOM 3290 N N . TYR B 1 67 ? 10.383 -11.656 12.977 1 98.5 67 TYR B N 1
ATOM 3291 C CA . TYR B 1 67 ? 10.711 -12.172 11.648 1 98.5 67 TYR B CA 1
ATOM 3292 C C . TYR B 1 67 ? 9.688 -11.719 10.617 1 98.5 67 TYR B C 1
ATOM 3294 O O . TYR B 1 67 ? 9.883 -11.898 9.414 1 98.5 67 TYR B O 1
ATOM 3302 N N . LEU B 1 68 ? 8.641 -11.062 11.133 1 98.69 68 LEU B N 1
ATOM 3303 C CA . LEU B 1 68 ? 7.488 -10.836 10.266 1 98.69 68 LEU B CA 1
ATOM 3304 C C . LEU B 1 68 ? 7.434 -9.383 9.797 1 98.69 68 LEU B C 1
ATOM 3306 O O . LEU B 1 68 ? 7.648 -8.469 10.586 1 98.69 68 LEU B O 1
ATOM 3310 N N . LEU B 1 69 ? 7.176 -9.164 8.531 1 98.62 69 LEU B N 1
ATOM 3311 C CA . LEU B 1 69 ? 6.812 -7.887 7.93 1 98.62 69 LEU B CA 1
ATOM 3312 C C . LEU B 1 69 ? 5.574 -8.031 7.051 1 98.62 69 LEU B C 1
ATOM 3314 O O . LEU B 1 69 ? 5.441 -9.016 6.312 1 98.62 69 LEU B O 1
ATOM 3318 N N . PHE B 1 70 ? 4.676 -7.121 7.168 1 98.75 70 PHE B N 1
ATOM 3319 C CA . PHE B 1 70 ? 3.461 -7.164 6.363 1 98.75 70 PHE B CA 1
ATOM 3320 C C . PHE B 1 70 ? 3.549 -6.184 5.199 1 98.75 70 PHE B C 1
ATOM 3322 O O . PHE B 1 70 ? 4.246 -5.172 5.285 1 98.75 70 PHE B O 1
ATOM 3329 N N . GLY B 1 71 ? 2.895 -6.52 4.113 1 98.69 71 GLY B N 1
ATOM 3330 C CA . GLY B 1 71 ? 2.846 -5.656 2.943 1 98.69 71 GLY B CA 1
ATOM 3331 C C . GLY B 1 71 ? 1.452 -5.523 2.359 1 98.69 71 GLY B C 1
ATOM 3332 O O . GLY B 1 71 ? 0.618 -6.418 2.518 1 98.69 71 GLY B O 1
ATOM 3333 N N . ASN B 1 72 ? 1.2 -4.355 1.725 1 98.5 72 ASN B N 1
ATOM 3334 C CA . ASN B 1 72 ? 0.01 -4.172 0.9 1 98.5 72 ASN B CA 1
ATOM 3335 C C . ASN B 1 72 ? 0.008 -5.117 -0.298 1 98.5 72 ASN B C 1
ATOM 3337 O O . ASN B 1 72 ? 0.098 -4.672 -1.444 1 98.5 72 ASN B O 1
ATOM 3341 N N . GLY B 1 73 ? -0.198 -6.402 0.005 1 97.56 73 GLY B N 1
ATOM 3342 C CA . GLY B 1 73 ? 0.043 -7.488 -0.932 1 97.56 73 GLY B CA 1
ATOM 3343 C C . GLY B 1 73 ? 1.499 -7.91 -0.998 1 97.56 73 GLY B C 1
ATOM 3344 O O . GLY B 1 73 ? 2.381 -7.184 -0.536 1 97.56 73 GLY B O 1
ATOM 3345 N N . ALA B 1 74 ? 1.705 -9.117 -1.562 1 98 74 ALA B N 1
ATOM 3346 C CA . ALA B 1 74 ? 3.074 -9.578 -1.781 1 98 74 ALA B CA 1
ATOM 3347 C C . ALA B 1 74 ? 3.826 -8.633 -2.717 1 98 74 ALA B C 1
ATOM 3349 O O . ALA B 1 74 ? 5.039 -8.453 -2.582 1 98 74 ALA B O 1
ATOM 3350 N N . SER B 1 75 ? 3.113 -7.996 -3.615 1 97.62 75 SER B N 1
ATOM 3351 C CA . SER B 1 75 ? 3.703 -7.109 -4.613 1 97.62 75 SER B CA 1
ATOM 3352 C C . SER B 1 75 ? 4.5 -5.988 -3.951 1 97.62 75 SER B C 1
ATOM 3354 O O . SER B 1 75 ? 5.574 -5.621 -4.426 1 97.62 75 SER B O 1
ATOM 3356 N N . GLU B 1 76 ? 3.953 -5.438 -2.867 1 98.69 76 GLU B N 1
ATOM 3357 C CA . GLU B 1 76 ? 4.668 -4.367 -2.178 1 98.69 76 GLU B CA 1
ATOM 3358 C C . GLU B 1 76 ? 5.961 -4.887 -1.549 1 98.69 76 GLU B C 1
ATOM 3360 O O . GLU B 1 76 ? 6.965 -4.176 -1.51 1 98.69 76 GLU B O 1
ATOM 3365 N N . LEU B 1 77 ? 5.914 -6.094 -1.055 1 98.88 77 LEU B N 1
ATOM 3366 C CA . LEU B 1 77 ? 7.082 -6.688 -0.411 1 98.88 77 LEU B CA 1
ATOM 3367 C C . LEU B 1 77 ? 8.195 -6.934 -1.423 1 98.88 77 LEU B C 1
ATOM 3369 O O . LEU B 1 77 ? 9.375 -6.711 -1.123 1 98.88 77 LEU B O 1
ATOM 3373 N N . PHE B 1 78 ? 7.867 -7.406 -2.66 1 98.81 78 PHE B N 1
ATOM 3374 C CA . PHE B 1 78 ? 8.875 -7.586 -3.701 1 98.81 78 PHE B CA 1
ATOM 3375 C C . PHE B 1 78 ? 9.602 -6.277 -3.988 1 98.81 78 PHE B C 1
ATOM 3377 O O . PHE B 1 78 ? 10.828 -6.25 -4.094 1 98.81 78 PHE B O 1
ATOM 3384 N N . LEU B 1 79 ? 8.844 -5.227 -4.082 1 98.69 79 LEU B N 1
ATOM 3385 C CA . LEU B 1 79 ? 9.43 -3.916 -4.336 1 98.69 79 LEU B CA 1
ATOM 3386 C C . LEU B 1 79 ? 10.32 -3.482 -3.176 1 98.69 79 LEU B C 1
ATOM 3388 O O . LEU B 1 79 ? 11.422 -2.986 -3.391 1 98.69 79 LEU B O 1
ATOM 3392 N N . GLY B 1 80 ? 9.797 -3.617 -1.948 1 98.81 80 GLY B N 1
ATOM 3393 C CA . GLY B 1 80 ? 10.602 -3.305 -0.78 1 98.81 80 GLY B CA 1
ATOM 3394 C C . GLY B 1 80 ? 11.914 -4.066 -0.738 1 98.81 80 GLY B C 1
ATOM 3395 O O . GLY B 1 80 ? 12.953 -3.506 -0.386 1 98.81 80 GLY B O 1
ATOM 3396 N N . ILE B 1 81 ? 11.859 -5.336 -1.124 1 98.94 81 ILE B N 1
ATOM 3397 C CA . ILE B 1 81 ? 13.023 -6.215 -1.097 1 98.94 81 ILE B CA 1
ATOM 3398 C C . ILE B 1 81 ? 14.078 -5.703 -2.074 1 98.94 81 ILE B C 1
ATOM 3400 O O . ILE B 1 81 ? 15.25 -5.562 -1.715 1 98.94 81 ILE B O 1
ATOM 3404 N N . VAL B 1 82 ? 13.695 -5.398 -3.285 1 98.81 82 VAL B N 1
ATOM 3405 C CA . VAL B 1 82 ? 14.688 -5.043 -4.297 1 98.81 82 VAL B CA 1
ATOM 3406 C C . VAL B 1 82 ? 15.289 -3.676 -3.977 1 98.81 82 VAL B C 1
ATOM 3408 O O . VAL B 1 82 ? 16.469 -3.428 -4.246 1 98.81 82 VAL B O 1
ATOM 3411 N N . HIS B 1 83 ? 14.531 -2.764 -3.389 1 98.75 83 HIS B N 1
ATOM 3412 C CA . HIS B 1 83 ? 15.062 -1.464 -2.994 1 98.75 83 HIS B CA 1
ATOM 3413 C C . HIS B 1 83 ? 16.031 -1.594 -1.823 1 98.75 83 HIS B C 1
ATOM 3415 O O . HIS B 1 83 ? 16.969 -0.805 -1.697 1 98.75 83 HIS B O 1
ATOM 3421 N N . ALA B 1 84 ? 15.75 -2.547 -0.972 1 98.56 84 ALA B N 1
ATOM 3422 C CA . ALA B 1 84 ? 16.609 -2.754 0.185 1 98.56 84 ALA B CA 1
ATOM 3423 C C . ALA B 1 84 ? 17.938 -3.396 -0.228 1 98.56 84 ALA B C 1
ATOM 3425 O O . ALA B 1 84 ? 19 -2.979 0.225 1 98.56 84 ALA B O 1
ATOM 3426 N N . ILE B 1 85 ? 17.828 -4.426 -1.093 1 98.5 85 ILE B N 1
ATOM 3427 C CA . ILE B 1 85 ? 19 -5.211 -1.471 1 98.5 85 ILE B CA 1
ATOM 3428 C C . ILE B 1 85 ? 19.75 -4.496 -2.588 1 98.5 85 ILE B C 1
ATOM 3430 O O . ILE B 1 85 ? 20.984 -4.535 -2.629 1 98.5 85 ILE B O 1
ATOM 3434 N N . LYS B 1 86 ? 19.031 -3.865 -3.527 1 97.75 86 LYS B N 1
ATOM 3435 C CA . LYS B 1 86 ? 19.594 -3.207 -4.703 1 97.75 86 LYS B CA 1
ATOM 3436 C C . LYS B 1 86 ? 20.516 -4.152 -5.473 1 97.75 86 LYS B C 1
ATOM 3438 O O . LYS B 1 86 ? 21.688 -3.824 -5.727 1 97.75 86 LYS B O 1
ATOM 3443 N N . PRO B 1 87 ? 19.906 -5.246 -5.906 1 98.69 87 PRO B N 1
ATOM 3444 C CA . PRO B 1 87 ? 20.75 -6.234 -6.582 1 98.69 87 PRO B CA 1
ATOM 3445 C C . PRO B 1 87 ? 21.281 -5.742 -7.926 1 98.69 87 PRO B C 1
ATOM 3447 O O . PRO B 1 87 ? 20.531 -5.133 -8.703 1 98.69 87 PRO B O 1
ATOM 3450 N N . LYS B 1 88 ? 22.562 -5.984 -8.172 1 98.38 88 LYS B N 1
ATOM 3451 C CA . LYS B 1 88 ? 23.141 -5.668 -9.477 1 98.38 88 LYS B CA 1
ATOM 3452 C C . LYS B 1 88 ? 22.766 -6.73 -10.508 1 98.38 88 LYS B C 1
ATOM 3454 O O . LYS B 1 88 ? 22.484 -6.406 -11.664 1 98.38 88 LYS B O 1
ATOM 3459 N N . LYS B 1 89 ? 22.797 -7.961 -10.07 1 98.75 89 LYS B N 1
ATOM 3460 C CA . LYS B 1 89 ? 22.484 -9.102 -10.93 1 98.75 89 LYS B CA 1
ATOM 3461 C C . LYS B 1 89 ? 21.469 -10.023 -10.273 1 98.75 89 LYS B C 1
ATOM 3463 O O . LYS B 1 89 ? 21.688 -10.516 -9.164 1 98.75 89 LYS B O 1
ATOM 3468 N N . THR B 1 90 ? 20.312 -10.227 -10.945 1 98.88 90 THR B N 1
ATOM 3469 C CA . THR B 1 90 ? 19.234 -11.055 -10.406 1 98.88 90 THR B CA 1
ATOM 3470 C C . THR B 1 90 ? 18.922 -12.211 -11.352 1 98.88 90 THR B C 1
ATOM 3472 O O . THR B 1 90 ? 18.891 -12.031 -12.57 1 98.88 90 THR B O 1
ATOM 3475 N N . LEU B 1 91 ? 18.797 -13.398 -10.781 1 98.88 91 LEU B N 1
ATOM 3476 C CA . LEU B 1 91 ? 18.469 -14.602 -11.531 1 98.88 91 LEU B CA 1
ATOM 3477 C C . LEU B 1 91 ? 16.984 -14.938 -11.375 1 98.88 91 LEU B C 1
ATOM 3479 O O . LEU B 1 91 ? 16.453 -14.945 -10.258 1 98.88 91 LEU B O 1
ATOM 3483 N N . ILE B 1 92 ? 16.266 -15.188 -12.477 1 98.75 92 ILE B N 1
ATOM 3484 C CA . ILE B 1 92 ? 14.859 -15.602 -12.492 1 98.75 92 ILE B CA 1
ATOM 3485 C C . ILE B 1 92 ? 14.68 -16.797 -13.422 1 98.75 92 ILE B C 1
ATOM 3487 O O . ILE B 1 92 ? 14.977 -16.719 -14.617 1 98.75 92 ILE B O 1
ATOM 3491 N N . PRO B 1 93 ? 14.281 -17.922 -12.914 1 98.62 93 PRO B N 1
ATOM 3492 C CA . PRO B 1 93 ? 13.82 -18.969 -13.836 1 98.62 93 PRO B CA 1
ATOM 3493 C C . PRO B 1 93 ? 12.547 -18.578 -14.586 1 98.62 93 PRO B C 1
ATOM 3495 O O . PRO B 1 93 ? 11.672 -17.922 -14.016 1 98.62 93 PRO B O 1
ATOM 3498 N N . ILE B 1 94 ? 12.438 -18.938 -15.812 1 98.44 94 ILE B N 1
ATOM 3499 C CA . ILE B 1 94 ? 11.25 -18.594 -16.594 1 98.44 94 ILE B CA 1
ATOM 3500 C C . ILE B 1 94 ? 10.688 -19.859 -17.25 1 98.44 94 ILE B C 1
ATOM 3502 O O . ILE B 1 94 ? 11.438 -20.781 -17.594 1 98.44 94 ILE B O 1
ATOM 3506 N N . PRO B 1 95 ? 9.359 -20.016 -17.438 1 98.25 95 PRO B N 1
ATOM 3507 C CA . PRO B 1 95 ? 8.398 -18.969 -17.125 1 98.25 95 PRO B CA 1
ATOM 3508 C C . PRO B 1 95 ? 8.172 -18.812 -15.617 1 98.25 95 PRO B C 1
ATOM 3510 O O . PRO B 1 95 ? 8.258 -19.781 -14.867 1 98.25 95 PRO B O 1
ATOM 3513 N N . SER B 1 96 ? 7.949 -17.594 -15.164 1 97.81 96 SER B N 1
ATOM 3514 C CA . SER B 1 96 ? 7.617 -17.25 -13.781 1 97.81 96 SER B CA 1
ATOM 3515 C C . SER B 1 96 ? 6.762 -15.992 -13.711 1 97.81 96 SER B C 1
ATOM 3517 O O . SER B 1 96 ? 6.52 -15.344 -14.727 1 97.81 96 SER B O 1
ATOM 3519 N N . PHE B 1 97 ? 6.34 -15.742 -12.633 1 97.25 97 PHE B N 1
ATOM 3520 C CA . PHE B 1 97 ? 5.473 -14.602 -12.359 1 97.25 97 PHE B CA 1
ATOM 3521 C C . PHE B 1 97 ? 6.129 -13.305 -12.805 1 97.25 97 PHE B C 1
ATOM 3523 O O . PHE B 1 97 ? 7.285 -13.039 -12.477 1 97.25 97 PHE B O 1
ATOM 3530 N N . TYR B 1 98 ? 5.43 -12.438 -13.508 1 97 98 TYR B N 1
ATOM 3531 C CA . TYR B 1 98 ? 5.926 -11.195 -14.094 1 97 98 TYR B CA 1
ATOM 3532 C C . TYR B 1 98 ? 6.277 -10.18 -13.016 1 97 98 TYR B C 1
ATOM 3534 O O . TYR B 1 98 ? 7.129 -9.312 -13.227 1 97 98 TYR B O 1
ATOM 3542 N N . GLY B 1 99 ? 5.598 -10.258 -11.875 1 97.06 99 GLY B N 1
ATOM 3543 C CA . GLY B 1 99 ? 5.773 -9.273 -10.82 1 97.06 99 GLY B CA 1
ATOM 3544 C C . GLY B 1 99 ? 7.211 -9.156 -10.352 1 97.06 99 GLY B C 1
ATOM 3545 O O . GLY B 1 99 ? 7.621 -8.102 -9.859 1 97.06 99 GLY B O 1
ATOM 3546 N N . TYR B 1 100 ? 8.062 -10.211 -10.531 1 98.38 100 TYR B N 1
ATOM 3547 C CA . TYR B 1 100 ? 9.469 -10.141 -10.164 1 98.38 100 TYR B CA 1
ATOM 3548 C C . TYR B 1 100 ? 10.219 -9.164 -11.07 1 98.38 100 TYR B C 1
ATOM 3550 O O . TYR B 1 100 ? 10.969 -8.32 -10.586 1 98.38 100 TYR B O 1
ATOM 3558 N N . GLU B 1 101 ? 9.953 -9.336 -12.383 1 97.44 101 GLU B N 1
ATOM 3559 C CA . GLU B 1 101 ? 10.562 -8.43 -13.352 1 97.44 101 GLU B CA 1
ATOM 3560 C C . GLU B 1 101 ? 10.109 -6.992 -13.117 1 97.44 101 GLU B C 1
ATOM 3562 O O . GLU B 1 101 ? 10.914 -6.062 -13.18 1 97.44 101 GLU B O 1
ATOM 3567 N N . TYR B 1 102 ? 8.836 -6.875 -12.859 1 96.75 102 TYR B N 1
ATOM 3568 C CA . TYR B 1 102 ? 8.281 -5.551 -12.586 1 96.75 102 TYR B CA 1
ATOM 3569 C C . TYR B 1 102 ? 9.016 -4.879 -11.438 1 96.75 102 TYR B C 1
ATOM 3571 O O . TYR B 1 102 ? 9.438 -3.727 -11.547 1 96.75 102 TYR B O 1
ATOM 3579 N N . ALA B 1 103 ? 9.164 -5.59 -10.336 1 98.12 103 ALA B N 1
ATOM 3580 C CA . ALA B 1 103 ? 9.844 -5.047 -9.164 1 98.12 103 ALA B CA 1
ATOM 3581 C C . ALA B 1 103 ? 11.289 -4.664 -9.492 1 98.12 103 ALA B C 1
ATOM 3583 O O . ALA B 1 103 ? 11.773 -3.613 -9.062 1 98.12 103 ALA B O 1
ATOM 3584 N N . LEU B 1 104 ? 11.914 -5.457 -10.289 1 98.38 104 LEU B N 1
ATOM 3585 C CA . LEU B 1 104 ? 13.328 -5.258 -10.586 1 98.38 104 LEU B CA 1
ATOM 3586 C C . LEU B 1 104 ? 13.531 -4.066 -11.516 1 98.38 104 LEU B C 1
ATOM 3588 O O . LEU B 1 104 ? 14.617 -3.496 -11.578 1 98.38 104 LEU B O 1
ATOM 3592 N N . GLU B 1 105 ? 12.484 -3.73 -12.281 1 96.25 105 GLU B N 1
ATOM 3593 C CA . GLU B 1 105 ? 12.547 -2.539 -13.117 1 96.25 105 GLU B CA 1
ATOM 3594 C C . GLU B 1 105 ? 12.711 -1.276 -12.281 1 96.25 105 GLU B C 1
ATOM 3596 O O . GLU B 1 105 ? 13.227 -0.265 -12.766 1 96.25 105 GLU B O 1
ATOM 3601 N N . ALA B 1 106 ? 12.273 -1.379 -11.039 1 97.19 106 ALA B N 1
ATOM 3602 C CA . ALA B 1 106 ? 12.328 -0.224 -10.148 1 97.19 106 ALA B CA 1
ATOM 3603 C C . ALA B 1 106 ? 13.766 0.074 -9.727 1 97.19 106 ALA B C 1
ATOM 3605 O O . ALA B 1 106 ? 14.062 1.172 -9.25 1 97.19 106 ALA B O 1
ATOM 3606 N N . VAL B 1 107 ? 14.516 -1.088 -9.812 1 94.75 107 VAL B N 1
ATOM 3607 C CA . VAL B 1 107 ? 15.914 -0.951 -9.422 1 94.75 107 VAL B CA 1
ATOM 3608 C C . VAL B 1 107 ? 16.828 -1.332 -10.594 1 94.75 107 VAL B C 1
ATOM 3610 O O . VAL B 1 107 ? 16.375 -1.981 -11.539 1 94.75 107 VAL B O 1
ATOM 3613 N N . ASP B 1 108 ? 17.531 -0.715 -11.336 1 90.25 108 ASP B N 1
ATOM 3614 C CA . ASP B 1 108 ? 18.406 -0.94 -12.477 1 90.25 108 ASP B CA 1
ATOM 3615 C C . ASP B 1 108 ? 19.203 -2.236 -12.312 1 90.25 108 ASP B C 1
ATOM 3617 O O . ASP B 1 108 ? 20.422 -2.242 -12.445 1 90.25 108 ASP B O 1
ATOM 3621 N N . SER B 1 109 ? 18.453 -3.371 -11.984 1 97.5 109 SER B N 1
ATOM 3622 C CA . SER B 1 109 ? 19.094 -4.68 -11.852 1 97.5 109 SER B CA 1
ATOM 3623 C C . SER B 1 109 ? 19.219 -5.371 -13.211 1 97.5 109 SER B C 1
ATOM 3625 O O . SER B 1 109 ? 18.297 -5.305 -14.031 1 97.5 109 SER B O 1
ATOM 3627 N N . ASN B 1 110 ? 20.391 -5.949 -13.477 1 98.38 110 ASN B N 1
ATOM 3628 C CA . ASN B 1 110 ? 20.531 -6.84 -14.625 1 98.38 110 ASN B CA 1
ATOM 3629 C C . ASN B 1 110 ? 19.875 -8.195 -14.367 1 98.38 110 ASN B C 1
ATOM 3631 O O . ASN B 1 110 ? 20.266 -8.914 -13.453 1 98.38 110 ASN B O 1
ATOM 3635 N N . ILE B 1 111 ? 18.906 -8.539 -15.164 1 98.5 111 ILE B N 1
ATOM 3636 C CA . ILE B 1 111 ? 18.156 -9.773 -14.945 1 98.5 111 ILE B CA 1
ATOM 3637 C C . ILE B 1 111 ? 18.703 -10.875 -15.852 1 98.5 111 ILE B C 1
ATOM 3639 O O . ILE B 1 111 ? 18.797 -10.688 -17.062 1 98.5 111 ILE B O 1
ATOM 3643 N N . ILE B 1 112 ? 19.094 -11.961 -15.25 1 98.25 112 ILE B N 1
ATOM 3644 C CA . ILE B 1 112 ? 19.484 -13.172 -15.961 1 98.25 112 ILE B CA 1
ATOM 3645 C C . ILE B 1 112 ? 18.359 -14.203 -15.891 1 98.25 112 ILE B C 1
ATOM 3647 O O . ILE B 1 112 ? 17.828 -14.469 -14.812 1 98.25 112 ILE B O 1
ATOM 3651 N N . TYR B 1 113 ? 18.062 -14.742 -17.062 1 98.38 113 TYR B N 1
ATOM 3652 C CA . TYR B 1 113 ? 16.953 -15.703 -17.125 1 98.38 113 TYR B CA 1
ATOM 3653 C C . TYR B 1 113 ? 17.484 -17.125 -17.312 1 98.38 113 TYR B C 1
ATOM 3655 O O . TYR B 1 113 ? 18.469 -17.328 -18.031 1 98.38 113 TYR B O 1
ATOM 3663 N N . PHE B 1 114 ? 16.859 -18.031 -16.656 1 98.44 114 PHE B N 1
ATOM 3664 C CA . PHE B 1 114 ? 17.109 -19.453 -16.859 1 98.44 114 PHE B CA 1
ATOM 3665 C C . PHE B 1 114 ? 15.867 -20.141 -17.438 1 98.44 114 PHE B C 1
ATOM 3667 O O . PHE B 1 114 ? 14.852 -20.266 -16.75 1 98.44 114 PHE B O 1
ATOM 3674 N N . GLN B 1 115 ? 15.945 -20.656 -18.594 1 98.12 115 GLN B N 1
ATOM 3675 C CA . GLN B 1 115 ? 14.805 -21.25 -19.281 1 98.12 115 GLN B CA 1
ATOM 3676 C C . GLN B 1 115 ? 14.5 -22.641 -18.75 1 98.12 115 GLN B C 1
ATOM 3678 O O . GLN B 1 115 ? 15.32 -23.547 -18.859 1 98.12 115 GLN B O 1
ATOM 3683 N N . LEU B 1 116 ? 13.328 -22.75 -18.172 1 97.56 116 LEU B N 1
ATOM 3684 C CA . LEU B 1 116 ? 12.867 -24.078 -17.766 1 97.56 116 LEU B CA 1
ATOM 3685 C C . LEU B 1 116 ? 12.422 -24.891 -18.969 1 97.56 116 LEU B C 1
ATOM 3687 O O . LEU B 1 116 ? 11.883 -24.344 -19.922 1 97.56 116 LEU B O 1
ATOM 3691 N N . LYS B 1 117 ? 12.547 -26.188 -18.828 1 95.94 117 LYS B N 1
ATOM 3692 C CA . LYS B 1 117 ? 12.312 -27.047 -19.969 1 95.94 117 LYS B CA 1
ATOM 3693 C C . LYS B 1 117 ? 10.914 -27.672 -19.906 1 95.94 117 LYS B C 1
ATOM 3695 O O . LYS B 1 117 ? 10.516 -28.219 -18.875 1 95.94 117 LYS B O 1
ATOM 3700 N N . GLU B 1 118 ? 10.25 -27.609 -21.016 1 95.75 118 GLU B N 1
ATOM 3701 C CA . GLU B 1 118 ? 8.898 -28.156 -21.109 1 95.75 118 GLU B CA 1
ATOM 3702 C C . GLU B 1 118 ? 8.906 -29.672 -20.891 1 95.75 118 GLU B C 1
ATOM 3704 O O . GLU B 1 118 ? 8 -30.203 -20.234 1 95.75 118 GLU B O 1
ATOM 3709 N N . ASP B 1 119 ? 9.891 -30.344 -21.438 1 94.38 119 ASP B N 1
ATOM 3710 C CA . ASP B 1 119 ? 9.945 -31.812 -21.375 1 94.38 119 ASP B CA 1
ATOM 3711 C C . ASP B 1 119 ? 10.211 -32.281 -19.953 1 94.38 119 ASP B C 1
ATOM 3713 O O . ASP B 1 119 ? 10.078 -33.469 -19.656 1 94.38 119 ASP B O 1
ATOM 3717 N N . LYS B 1 120 ? 10.547 -31.375 -19.125 1 94 120 LYS B N 1
ATOM 3718 C CA . LYS B 1 120 ? 10.68 -31.672 -17.703 1 94 120 LYS B CA 1
ATOM 3719 C C . LYS B 1 120 ? 9.555 -31.031 -16.906 1 94 120 LYS B C 1
ATOM 3721 O O . LYS B 1 120 ? 9.727 -30.719 -15.719 1 94 120 LYS B O 1
ATOM 3726 N N . SER B 1 121 ? 8.484 -30.656 -17.578 1 94.38 121 SER B N 1
ATOM 3727 C CA . SER B 1 121 ? 7.301 -30.016 -17 1 94.38 121 SER B CA 1
ATOM 3728 C C . SER B 1 121 ? 7.656 -28.719 -16.312 1 94.38 121 SER B C 1
ATOM 3730 O O . SER B 1 121 ? 7.086 -28.375 -15.266 1 94.38 121 SER B O 1
ATOM 3732 N N . PHE B 1 122 ? 8.75 -28.125 -16.781 1 96.25 122 PHE B N 1
ATOM 3733 C CA . PHE B 1 122 ? 9.18 -26.812 -16.312 1 96.25 122 PHE B CA 1
ATOM 3734 C C . PHE B 1 122 ? 9.648 -26.875 -14.859 1 96.25 122 PHE B C 1
ATOM 3736 O O . PHE B 1 122 ? 9.453 -25.922 -14.094 1 96.25 122 PHE B O 1
ATOM 3743 N N . LEU B 1 123 ? 10.125 -27.984 -14.422 1 94.94 123 LEU B N 1
ATOM 3744 C CA . LEU B 1 123 ? 10.719 -28.141 -13.102 1 94.94 123 LEU B CA 1
ATOM 3745 C C . LEU B 1 123 ? 12.211 -27.844 -13.133 1 94.94 123 LEU B C 1
ATOM 3747 O O . LEU B 1 123 ? 12.906 -28.234 -14.07 1 94.94 123 LEU B O 1
ATOM 3751 N N . LEU B 1 124 ? 12.648 -27.219 -12.078 1 95.19 124 LEU B N 1
ATOM 3752 C CA . LEU B 1 124 ? 14.086 -26.984 -11.93 1 95.19 124 LEU B CA 1
ATOM 3753 C C . LEU B 1 124 ? 14.828 -28.297 -11.703 1 95.19 124 LEU B C 1
ATOM 3755 O O . LEU B 1 124 ? 14.328 -29.188 -11 1 95.19 124 LEU B O 1
ATOM 3759 N N . ASP B 1 125 ? 15.938 -28.422 -12.305 1 94.25 125 ASP B N 1
ATOM 3760 C CA . ASP B 1 125 ? 16.766 -29.609 -12.086 1 94.25 125 ASP B CA 1
ATOM 3761 C C . ASP B 1 125 ? 18.188 -29.219 -11.719 1 94.25 125 ASP B C 1
ATOM 3763 O O . ASP B 1 125 ? 18.453 -28.062 -11.375 1 94.25 125 ASP B O 1
ATOM 3767 N N . GLU B 1 126 ? 19.109 -30.141 -11.727 1 95.25 126 GLU B N 1
ATOM 3768 C CA . GLU B 1 126 ? 20.453 -29.953 -11.188 1 95.25 126 GLU B CA 1
ATOM 3769 C C . GLU B 1 126 ? 21.234 -28.953 -12.039 1 95.25 126 GLU B C 1
ATOM 3771 O O . GLU B 1 126 ? 22.172 -28.312 -11.539 1 95.25 126 GLU B O 1
ATOM 3776 N N . SER B 1 127 ? 20.875 -28.812 -13.25 1 96.06 127 SER B N 1
ATOM 3777 C CA . SER B 1 127 ? 21.578 -27.875 -14.109 1 96.06 127 SER B CA 1
ATOM 3778 C C . SER B 1 127 ? 21.438 -26.438 -13.594 1 96.06 127 SER B C 1
ATOM 3780 O O . SER B 1 127 ? 22.266 -25.578 -13.891 1 96.06 127 SER B O 1
ATOM 3782 N N . PHE B 1 128 ? 20.406 -26.234 -12.859 1 97.62 128 PHE B N 1
ATOM 3783 C CA . PHE B 1 128 ? 20.156 -24.906 -12.305 1 97.62 128 PHE B CA 1
ATOM 3784 C C . PHE B 1 128 ? 21.234 -24.516 -11.305 1 97.62 128 PHE B C 1
ATOM 3786 O O . PHE B 1 128 ? 21.578 -23.344 -11.164 1 97.62 128 PHE B O 1
ATOM 3793 N N . PHE B 1 129 ? 21.812 -25.516 -10.609 1 97.75 129 PHE B N 1
ATOM 3794 C CA . PHE B 1 129 ? 22.844 -25.25 -9.609 1 97.75 129 PHE B CA 1
ATOM 3795 C C . PHE B 1 129 ? 24.094 -24.641 -10.25 1 97.75 129 PHE B C 1
ATOM 3797 O O . PHE B 1 129 ? 24.812 -23.875 -9.617 1 97.75 129 PHE B O 1
ATOM 3804 N N . GLU B 1 130 ? 24.234 -24.938 -11.516 1 96.62 130 GLU B N 1
ATOM 3805 C CA . GLU B 1 130 ? 25.438 -24.484 -12.227 1 96.62 130 GLU B CA 1
ATOM 3806 C C . GLU B 1 130 ? 25.359 -23 -12.539 1 96.62 130 GLU B C 1
ATOM 3808 O O . GLU B 1 130 ? 26.391 -22.344 -12.703 1 96.62 130 GLU B O 1
ATOM 3813 N N . ILE B 1 131 ? 24.219 -22.453 -12.609 1 96.94 131 ILE B N 1
ATOM 3814 C CA . ILE B 1 131 ? 24.062 -21.062 -13 1 96.94 131 ILE B CA 1
ATOM 3815 C C . ILE B 1 131 ? 24.062 -20.172 -11.766 1 96.94 131 ILE B C 1
ATOM 3817 O O . ILE B 1 131 ? 24.172 -18.938 -11.867 1 96.94 131 ILE B O 1
ATOM 3821 N N . 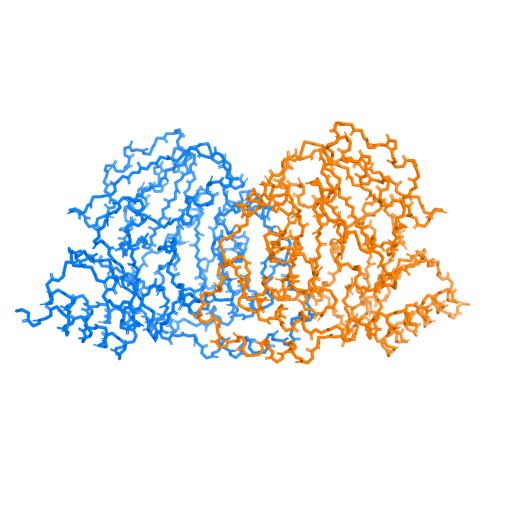LEU B 1 132 ? 23.984 -20.781 -10.617 1 98.19 132 LEU B N 1
ATOM 3822 C CA . LEU B 1 132 ? 24.078 -20.047 -9.359 1 98.19 132 LEU B CA 1
ATOM 3823 C C . LEU B 1 132 ? 25.516 -19.672 -9.039 1 98.19 132 LEU B C 1
ATOM 3825 O O . LEU B 1 132 ? 26.141 -20.266 -8.156 1 98.19 132 LEU B O 1
ATOM 3829 N N . THR B 1 133 ? 25.984 -18.641 -9.633 1 97.81 133 THR B N 1
ATOM 3830 C CA . THR B 1 133 ? 27.359 -18.203 -9.445 1 97.81 133 THR B CA 1
ATOM 3831 C C . THR B 1 133 ? 27.438 -17.078 -8.422 1 97.81 133 THR B C 1
ATOM 3833 O O . THR B 1 133 ? 26.406 -16.469 -8.086 1 97.81 133 THR B O 1
ATOM 3836 N N . GLU B 1 134 ? 28.609 -16.734 -7.945 1 97.25 134 GLU B N 1
ATOM 3837 C CA . GLU B 1 134 ? 28.828 -15.781 -6.852 1 97.25 134 GLU B CA 1
ATOM 3838 C C . GLU B 1 134 ? 28.516 -14.352 -7.289 1 97.25 134 GLU B C 1
ATOM 3840 O O . GLU B 1 134 ? 28.344 -13.469 -6.453 1 97.25 134 GLU B O 1
ATOM 3845 N N . ASP B 1 135 ? 28.438 -14.156 -8.547 1 97.88 135 ASP B N 1
ATOM 3846 C CA . ASP B 1 135 ? 28.172 -12.797 -9.031 1 97.88 135 ASP B CA 1
ATOM 3847 C C . ASP B 1 135 ? 26.672 -12.508 -9.039 1 97.88 135 ASP B C 1
ATOM 3849 O O . ASP B 1 135 ? 26.25 -11.375 -9.289 1 97.88 135 ASP B O 1
ATOM 3853 N N . ILE B 1 136 ? 25.828 -13.523 -8.766 1 98.69 136 ILE B N 1
ATOM 3854 C CA . ILE B 1 136 ? 24.391 -13.328 -8.625 1 98.69 136 ILE B CA 1
ATOM 3855 C C . ILE B 1 136 ? 24.078 -12.789 -7.227 1 98.69 136 ILE B C 1
ATOM 3857 O O . ILE B 1 136 ? 24.5 -13.367 -6.223 1 98.69 136 ILE B O 1
ATOM 3861 N N . ASP B 1 137 ? 23.344 -11.656 -7.195 1 98.81 137 ASP B N 1
ATOM 3862 C CA . ASP B 1 137 ? 23.031 -11.031 -5.914 1 98.81 137 ASP B CA 1
ATOM 3863 C C . ASP B 1 137 ? 21.703 -11.555 -5.363 1 98.81 137 ASP B C 1
ATOM 3865 O O . ASP B 1 137 ? 21.516 -11.641 -4.145 1 98.81 137 ASP B O 1
ATOM 3869 N N . LEU B 1 138 ? 20.797 -11.859 -6.242 1 98.94 138 LEU B N 1
ATOM 3870 C CA . LEU B 1 138 ? 19.422 -12.164 -5.84 1 98.94 138 LEU B CA 1
ATOM 3871 C C . LEU B 1 138 ? 18.812 -13.211 -6.762 1 98.94 138 LEU B C 1
ATOM 3873 O O . LEU B 1 138 ? 19 -13.164 -7.98 1 98.94 138 LEU B O 1
ATOM 3877 N N . LEU B 1 139 ? 18.172 -14.195 -6.207 1 98.94 139 LEU B N 1
ATOM 3878 C CA . LEU B 1 139 ? 17.375 -15.203 -6.902 1 98.94 139 LEU B CA 1
ATOM 3879 C C . LEU B 1 139 ? 15.898 -15.078 -6.531 1 98.94 139 LEU B C 1
ATOM 3881 O O . LEU B 1 139 ? 15.539 -15.102 -5.352 1 98.94 139 LEU B O 1
ATOM 3885 N N . PHE B 1 140 ? 14.992 -14.859 -7.523 1 98.88 140 PHE B N 1
ATOM 3886 C CA . PHE B 1 140 ? 13.555 -15.008 -7.324 1 98.88 140 PHE B CA 1
ATOM 3887 C C . PHE B 1 140 ? 13.102 -16.422 -7.699 1 98.88 140 PHE B C 1
ATOM 3889 O O . PHE B 1 140 ? 13.422 -16.906 -8.781 1 98.88 140 PHE B O 1
ATOM 3896 N N . LEU B 1 141 ? 12.398 -17 -6.793 1 97.62 141 LEU B N 1
ATOM 3897 C CA . LEU B 1 141 ? 11.891 -18.359 -7.008 1 97.62 141 LEU B CA 1
ATOM 3898 C C . LEU B 1 141 ? 10.492 -18.516 -6.414 1 97.62 141 LEU B C 1
ATOM 3900 O O . LEU B 1 141 ? 10.227 -18.047 -5.301 1 97.62 141 LEU B O 1
ATOM 3904 N N . ALA B 1 142 ? 9.641 -19.078 -7.184 1 97.25 142 ALA B N 1
ATOM 3905 C CA . ALA B 1 142 ? 8.312 -19.375 -6.648 1 97.25 142 ALA B CA 1
ATOM 3906 C C . ALA B 1 142 ? 8.148 -20.875 -6.43 1 97.25 142 ALA B C 1
ATOM 3908 O O . ALA B 1 142 ? 8.602 -21.688 -7.242 1 97.25 142 ALA B O 1
ATOM 3909 N N . ASN B 1 143 ? 7.527 -21.25 -5.379 1 96 143 ASN B N 1
ATOM 3910 C CA . ASN B 1 143 ? 7.238 -22.641 -5.039 1 96 143 ASN B CA 1
ATOM 3911 C C . ASN B 1 143 ? 5.887 -22.781 -4.344 1 96 143 ASN B C 1
ATOM 3913 O O . ASN B 1 143 ? 5.77 -22.531 -3.145 1 96 143 ASN B O 1
ATOM 3917 N N . PRO B 1 144 ? 4.797 -23.25 -4.996 1 96.31 144 PRO B N 1
ATOM 3918 C CA . PRO B 1 144 ? 4.816 -23.703 -6.391 1 96.31 144 PRO B CA 1
ATOM 3919 C C . PRO B 1 144 ? 4.973 -22.547 -7.379 1 96.31 144 PRO B C 1
ATOM 3921 O O . PRO B 1 144 ? 4.695 -21.391 -7.035 1 96.31 144 PRO B O 1
ATOM 3924 N N . ASN B 1 145 ? 5.449 -22.906 -8.547 1 97.44 145 ASN B N 1
ATOM 3925 C CA . ASN B 1 145 ? 5.754 -21.891 -9.555 1 97.44 145 ASN B CA 1
ATOM 3926 C C . ASN B 1 145 ? 4.496 -21.438 -10.289 1 97.44 145 ASN B C 1
ATOM 3928 O O . ASN B 1 145 ? 3.633 -22.25 -10.617 1 97.44 145 ASN B O 1
ATOM 3932 N N . ASN B 1 146 ? 4.258 -20.203 -10.461 1 97.31 146 ASN B N 1
ATOM 3933 C CA . ASN B 1 146 ? 3.285 -19.609 -11.367 1 97.31 146 ASN B CA 1
ATOM 3934 C C . ASN B 1 146 ? 3.932 -19.188 -12.688 1 97.31 146 ASN B C 1
ATOM 3936 O O . ASN B 1 146 ? 4.828 -18.344 -12.703 1 97.31 146 ASN B O 1
ATOM 3940 N N . PRO B 1 147 ? 3.629 -19.844 -13.727 1 97.94 147 PRO B N 1
ATOM 3941 C CA . PRO B 1 147 ? 2.291 -20.375 -14 1 97.94 147 PRO B CA 1
ATOM 3942 C C . PRO B 1 147 ? 2.26 -21.906 -14.039 1 97.94 147 PRO B C 1
ATOM 3944 O O . PRO B 1 147 ? 1.248 -22.5 -14.43 1 97.94 147 PRO B O 1
ATOM 3947 N N . THR B 1 148 ? 3.305 -22.578 -13.648 1 97.81 148 THR B N 1
ATOM 3948 C CA . THR B 1 148 ? 3.426 -23.984 -14.008 1 97.81 148 THR B CA 1
ATOM 3949 C C . THR B 1 148 ? 2.758 -24.875 -12.953 1 97.81 148 THR B C 1
ATOM 3951 O O . THR B 1 148 ? 2.443 -26.031 -13.219 1 97.81 148 THR B O 1
ATOM 3954 N N . GLY B 1 149 ? 2.631 -24.312 -11.773 1 96.75 149 GLY B N 1
ATOM 3955 C CA . GLY B 1 149 ? 1.944 -25.016 -10.703 1 96.75 149 GLY B CA 1
ATOM 3956 C C . GLY B 1 149 ? 2.799 -26.094 -10.062 1 96.75 149 GLY B C 1
ATOM 3957 O O . GLY B 1 149 ? 2.312 -26.875 -9.234 1 96.75 149 GLY B O 1
ATOM 3958 N N . LYS B 1 150 ? 4.066 -26.125 -10.336 1 94.44 150 LYS B N 1
ATOM 3959 C CA . LYS B 1 150 ? 4.93 -27.219 -9.883 1 94.44 150 LYS B CA 1
ATOM 3960 C C . LYS B 1 150 ? 5.566 -26.875 -8.531 1 94.44 150 LYS B C 1
ATOM 3962 O O . LYS B 1 150 ? 6.043 -25.766 -8.328 1 94.44 150 LYS B O 1
ATOM 3967 N N . LEU B 1 151 ? 5.559 -27.875 -7.703 1 94 151 LEU B N 1
ATOM 3968 C CA . LEU B 1 151 ? 6.195 -27.812 -6.395 1 94 151 LEU B CA 1
ATOM 3969 C C . LEU B 1 151 ? 7.57 -28.469 -6.434 1 94 151 LEU B C 1
ATOM 3971 O O . LEU B 1 151 ? 7.742 -29.531 -7.043 1 94 151 LEU B O 1
ATOM 3975 N N . MET B 1 152 ? 8.547 -27.844 -5.844 1 93.06 152 MET B N 1
ATOM 3976 C CA . MET B 1 152 ? 9.875 -28.438 -5.742 1 93.06 152 MET B CA 1
ATOM 3977 C C . MET B 1 152 ? 9.953 -29.422 -4.574 1 93.06 152 MET B C 1
ATOM 3979 O O . MET B 1 152 ? 9.273 -29.234 -3.561 1 93.06 152 MET B O 1
ATOM 3983 N N . ALA B 1 153 ? 10.805 -30.422 -4.73 1 92.5 153 ALA B N 1
ATOM 3984 C CA . ALA B 1 153 ? 11.031 -31.359 -3.645 1 92.5 153 ALA B CA 1
ATOM 3985 C C . ALA B 1 153 ? 11.797 -30.719 -2.498 1 92.5 153 ALA B C 1
ATOM 3987 O O . ALA B 1 153 ? 12.617 -29.812 -2.719 1 92.5 153 ALA B O 1
ATOM 3988 N N . ARG B 1 154 ? 11.523 -31.234 -1.33 1 93.19 154 ARG B N 1
ATOM 3989 C CA . ARG B 1 154 ? 12.172 -30.719 -0.127 1 93.19 154 ARG B CA 1
ATOM 3990 C C . ARG B 1 154 ? 13.695 -30.766 -0.264 1 93.19 154 ARG B C 1
ATOM 3992 O O . ARG B 1 154 ? 14.367 -29.766 0.008 1 93.19 154 ARG B O 1
ATOM 3999 N N . GLU B 1 155 ? 14.164 -31.844 -0.685 1 94.62 155 GLU B N 1
ATOM 4000 C CA . GLU B 1 155 ? 15.609 -32.031 -0.788 1 94.62 155 GLU B CA 1
ATOM 4001 C C . GLU B 1 155 ? 16.219 -31.078 -1.809 1 94.62 155 GLU B C 1
ATOM 4003 O O . GLU B 1 155 ? 17.328 -30.562 -1.612 1 94.62 155 GLU B O 1
ATOM 4008 N N . TYR B 1 156 ? 15.508 -30.875 -2.826 1 95.62 156 TYR B N 1
ATOM 4009 C CA . TYR B 1 156 ? 16 -29.969 -3.857 1 95.62 156 TYR B CA 1
ATOM 4010 C C . TYR B 1 156 ? 16.094 -28.531 -3.33 1 95.62 156 TYR B C 1
ATOM 4012 O O . TYR B 1 156 ? 17.109 -27.859 -3.521 1 95.62 156 TYR B O 1
ATOM 4020 N N . ILE B 1 157 ? 15.078 -28.062 -2.688 1 95.62 157 ILE B N 1
ATOM 4021 C CA . ILE B 1 157 ? 15.039 -26.703 -2.15 1 95.62 157 ILE B CA 1
ATOM 4022 C C . ILE B 1 157 ? 16.156 -26.531 -1.126 1 95.62 157 ILE B C 1
ATOM 4024 O O . ILE B 1 157 ? 16.828 -25.5 -1.108 1 95.62 157 ILE B O 1
ATOM 4028 N N . LYS B 1 158 ? 16.328 -27.484 -0.278 1 96.56 158 LYS B N 1
ATOM 4029 C CA . LYS B 1 158 ? 17.359 -27.406 0.748 1 96.56 158 LYS B CA 1
ATOM 4030 C C . LYS B 1 158 ? 18.75 -27.281 0.122 1 96.56 158 LYS B C 1
ATOM 4032 O O . LYS B 1 158 ? 19.547 -26.453 0.54 1 96.56 158 LYS B O 1
ATOM 4037 N N . LYS B 1 159 ? 18.969 -28.156 -0.843 1 97.81 159 LYS B N 1
ATOM 4038 C CA . LYS B 1 159 ? 20.25 -28.094 -1.543 1 97.81 159 LYS B CA 1
ATOM 4039 C C . LYS B 1 159 ? 20.438 -26.734 -2.217 1 97.81 159 LYS B C 1
ATOM 4041 O O . LYS B 1 159 ? 21.516 -26.156 -2.156 1 97.81 159 LYS B O 1
ATOM 4046 N N . LEU B 1 160 ? 19.422 -26.266 -2.855 1 98.19 160 LEU B N 1
ATOM 4047 C CA . LEU B 1 160 ? 19.453 -24.969 -3.52 1 98.19 160 LEU B CA 1
ATOM 4048 C C . LEU B 1 160 ? 19.781 -23.859 -2.529 1 98.19 160 LEU B C 1
ATOM 4050 O O . LEU B 1 160 ? 20.641 -23.016 -2.795 1 98.19 160 LEU B O 1
ATOM 4054 N N . LEU B 1 161 ? 19.094 -23.828 -1.392 1 98.19 161 LEU B N 1
ATOM 4055 C CA . LEU B 1 161 ? 19.281 -22.797 -0.379 1 98.19 161 LEU B CA 1
ATOM 4056 C C . LEU B 1 161 ? 20.688 -22.875 0.213 1 98.19 161 LEU B C 1
ATOM 4058 O O . LEU B 1 161 ? 21.297 -21.844 0.519 1 98.19 161 LEU B O 1
ATOM 4062 N N . ASP B 1 162 ? 21.188 -24.109 0.405 1 98.44 162 ASP B N 1
ATOM 4063 C CA . ASP B 1 162 ? 22.547 -24.281 0.905 1 98.44 162 ASP B CA 1
ATOM 4064 C C . ASP B 1 162 ? 23.562 -23.688 -0.061 1 98.44 162 ASP B C 1
ATOM 4066 O O . ASP B 1 162 ? 24.5 -23 0.36 1 98.44 162 ASP B O 1
ATOM 4070 N N . ILE B 1 163 ? 23.391 -23.953 -1.324 1 98.69 163 ILE B N 1
ATOM 4071 C CA . ILE B 1 163 ? 24.281 -23.422 -2.35 1 98.69 163 ILE B CA 1
ATOM 4072 C C . ILE B 1 163 ? 24.234 -21.891 -2.334 1 98.69 163 ILE B C 1
ATOM 4074 O O . ILE B 1 163 ? 25.266 -21.234 -2.354 1 98.69 163 ILE B O 1
ATOM 4078 N N . CYS B 1 164 ? 23.047 -21.312 -2.285 1 98.81 164 CYS B N 1
ATOM 4079 C CA . CYS B 1 164 ? 22.875 -19.875 -2.281 1 98.81 164 CYS B CA 1
ATOM 4080 C C . CYS B 1 164 ? 23.484 -19.25 -1.03 1 98.81 164 CYS B C 1
ATOM 4082 O O . CYS B 1 164 ? 24.094 -18.188 -1.097 1 98.81 164 CYS B O 1
ATOM 4084 N N . LYS B 1 165 ? 23.281 -19.938 0.111 1 98.5 165 LYS B N 1
ATOM 4085 C CA . LYS B 1 165 ? 23.875 -19.469 1.361 1 98.5 165 LYS B CA 1
ATOM 4086 C C . LYS B 1 165 ? 25.406 -19.422 1.251 1 98.5 165 LYS B C 1
ATOM 4088 O O . LYS B 1 165 ? 26.016 -18.406 1.603 1 98.5 165 LYS B O 1
ATOM 4093 N N . ASP B 1 166 ? 25.969 -20.453 0.746 1 98.31 166 ASP B N 1
ATOM 4094 C CA . ASP B 1 166 ? 27.406 -20.547 0.601 1 98.31 166 ASP B CA 1
ATOM 4095 C C . ASP B 1 166 ? 27.938 -19.469 -0.327 1 98.31 166 ASP B C 1
ATOM 4097 O O . ASP B 1 166 ? 29.031 -18.938 -0.114 1 98.31 166 ASP B O 1
ATOM 4101 N N . ARG B 1 167 ? 27.172 -19.141 -1.259 1 98.5 167 ARG B N 1
ATOM 4102 C CA . ARG B 1 167 ? 27.641 -18.219 -2.291 1 98.5 167 ARG B CA 1
ATOM 4103 C C . ARG B 1 167 ? 27.109 -16.812 -2.035 1 98.5 167 ARG B C 1
ATOM 4105 O O . ARG B 1 167 ? 27.25 -15.922 -2.881 1 98.5 167 ARG B O 1
ATOM 4112 N N . LYS B 1 168 ? 26.422 -16.594 -0.945 1 98.19 168 LYS B N 1
ATOM 4113 C CA . LYS B 1 168 ? 25.922 -15.312 -0.469 1 98.19 168 LYS B CA 1
ATOM 4114 C C . LYS B 1 168 ? 24.906 -14.719 -1.443 1 98.19 168 LYS B C 1
ATOM 4116 O O . LYS B 1 168 ? 24.938 -13.523 -1.732 1 98.19 168 LYS B O 1
ATOM 4121 N N . ILE B 1 169 ? 24.109 -15.578 -2.061 1 98.88 169 ILE B N 1
ATOM 4122 C CA . ILE B 1 169 ? 23.016 -15.172 -2.926 1 98.88 169 ILE B CA 1
ATOM 4123 C C . ILE B 1 169 ? 21.734 -15.016 -2.1 1 98.88 169 ILE B C 1
ATOM 4125 O O . ILE B 1 169 ? 21.328 -15.938 -1.391 1 98.88 169 ILE B O 1
ATOM 4129 N N . TRP B 1 170 ? 21.141 -13.812 -2.104 1 98.94 170 TRP B N 1
ATOM 4130 C CA . TRP B 1 170 ? 19.812 -13.664 -1.508 1 98.94 170 TRP B CA 1
ATOM 4131 C C . TRP B 1 170 ? 18.766 -14.484 -2.271 1 98.94 170 TRP B C 1
ATOM 4133 O O . TRP B 1 170 ? 18.812 -14.555 -3.502 1 98.94 170 TRP B O 1
ATOM 4143 N N . VAL B 1 171 ? 17.859 -15.117 -1.577 1 98.94 171 VAL B N 1
ATOM 4144 C CA . VAL B 1 171 ? 16.797 -15.891 -2.205 1 98.94 171 VAL B CA 1
ATOM 4145 C C . VAL B 1 171 ? 15.438 -15.344 -1.768 1 98.94 171 VAL B C 1
ATOM 4147 O O . VAL B 1 171 ? 15.125 -15.312 -0.574 1 98.94 171 VAL B O 1
ATOM 4150 N N . VAL B 1 172 ? 14.688 -14.828 -2.68 1 98.94 172 VAL B N 1
ATOM 4151 C CA . VAL B 1 172 ? 13.266 -14.609 -2.443 1 98.94 172 VAL B CA 1
ATOM 4152 C C . VAL B 1 172 ? 12.477 -15.859 -2.84 1 98.94 172 VAL B C 1
ATOM 4154 O O . VAL B 1 172 ? 12.43 -16.219 -4.02 1 98.94 172 VAL B O 1
ATOM 4157 N N . LEU B 1 173 ? 11.961 -16.5 -1.918 1 98.5 173 LEU B N 1
ATOM 4158 C CA . LEU B 1 173 ? 11.109 -17.656 -2.16 1 98.5 173 LEU B CA 1
ATOM 4159 C C . LEU B 1 173 ? 9.633 -17.281 -2.035 1 98.5 173 LEU B C 1
ATOM 4161 O O . LEU B 1 173 ? 9.141 -17.047 -0.93 1 98.5 173 LEU B O 1
ATOM 4165 N N . ASP B 1 174 ? 8.969 -17.172 -3.16 1 98.19 174 ASP B N 1
ATOM 4166 C CA . ASP B 1 174 ? 7.547 -16.844 -3.248 1 98.19 174 ASP B CA 1
ATOM 4167 C C . ASP B 1 174 ? 6.68 -18.078 -3.02 1 98.19 174 ASP B C 1
ATOM 4169 O O . ASP B 1 174 ? 6.574 -18.938 -3.896 1 98.19 174 ASP B O 1
ATOM 4173 N N . GLU B 1 175 ? 6.043 -18.109 -1.872 1 97.5 175 GLU B N 1
ATOM 4174 C CA . GLU B 1 175 ? 5.184 -19.234 -1.497 1 97.5 175 GLU B CA 1
ATOM 4175 C C . GLU B 1 175 ? 3.723 -18.812 -1.417 1 97.5 175 GLU B C 1
ATOM 4177 O O . GLU B 1 175 ? 2.971 -19.297 -0.576 1 97.5 175 GLU B O 1
ATOM 4182 N N . CYS B 1 176 ? 3.32 -17.906 -2.279 1 97.12 176 CYS B N 1
ATOM 4183 C CA . CYS B 1 176 ? 1.977 -17.344 -2.23 1 97.12 176 CYS B CA 1
ATOM 4184 C C . CYS B 1 176 ? 0.924 -18.406 -2.498 1 97.12 176 CYS B C 1
ATOM 4186 O O . CYS B 1 176 ? -0.248 -18.234 -2.162 1 97.12 176 CYS B O 1
ATOM 4188 N N . PHE B 1 177 ? 1.318 -19.562 -3.1 1 97.25 177 PHE B N 1
ATOM 4189 C CA . PHE B 1 177 ? 0.345 -20.594 -3.436 1 97.25 177 PHE B CA 1
ATOM 4190 C C . PHE B 1 177 ? 0.617 -21.859 -2.648 1 97.25 177 PHE B C 1
ATOM 4192 O O . PHE B 1 177 ? -0.009 -22.906 -2.895 1 97.25 177 PHE B O 1
ATOM 4199 N N . ILE B 1 178 ? 1.497 -21.812 -1.68 1 96 178 ILE B N 1
ATOM 4200 C CA . ILE B 1 178 ? 1.998 -23.016 -1.02 1 96 178 ILE B CA 1
ATOM 4201 C C . ILE B 1 178 ? 0.869 -23.688 -0.243 1 96 178 ILE B C 1
ATOM 4203 O O . ILE B 1 178 ? 0.826 -24.922 -0.134 1 96 178 ILE B O 1
ATOM 4207 N N . GLU B 1 179 ? -0.06 -22.922 0.233 1 94.62 179 GLU B N 1
ATOM 4208 C CA . GLU B 1 179 ? -1.113 -23.438 1.1 1 94.62 179 GLU B CA 1
ATOM 4209 C C . GLU B 1 179 ? -2.139 -24.234 0.302 1 94.62 179 GLU B C 1
ATOM 4211 O O . GLU B 1 179 ? -2.953 -24.953 0.879 1 94.62 179 GLU B O 1
ATOM 4216 N N . PHE B 1 180 ? -2.105 -24.141 -1.006 1 96.75 180 PHE B N 1
ATOM 4217 C CA . PHE B 1 180 ? -3 -24.906 -1.854 1 96.75 180 PHE B CA 1
ATOM 4218 C C . PHE B 1 180 ? -2.479 -26.328 -2.037 1 96.75 180 PHE B C 1
ATOM 4220 O O . PHE B 1 180 ? -3.205 -27.203 -2.502 1 96.75 180 PHE B O 1
ATOM 4227 N N . CYS B 1 181 ? -1.188 -26.531 -1.795 1 94.81 181 CYS B N 1
ATOM 4228 C CA . CYS B 1 181 ? -0.508 -27.766 -2.166 1 94.81 181 CYS B CA 1
ATOM 4229 C C . CYS B 1 181 ? -0.663 -28.828 -1.078 1 94.81 181 CYS B C 1
ATOM 4231 O O . CYS B 1 181 ? -0.556 -28.516 0.11 1 94.81 181 CYS B O 1
ATOM 4233 N N . GLU B 1 182 ? -0.852 -30 -1.593 1 87.56 182 GLU B N 1
ATOM 4234 C CA . GLU B 1 182 ? -0.915 -31.125 -0.671 1 87.56 182 GLU B CA 1
ATOM 4235 C C . GLU B 1 182 ? 0.455 -31.422 -0.067 1 87.56 182 GLU B C 1
ATOM 4237 O O . GLU B 1 182 ? 1.464 -31.422 -0.775 1 87.56 182 GLU B O 1
ATOM 4242 N N . ASN B 1 183 ? 0.533 -31.734 1.201 1 76.31 183 ASN B N 1
ATOM 4243 C CA . ASN B 1 183 ? 1.732 -32.188 1.905 1 76.31 183 ASN B CA 1
ATOM 4244 C C . ASN B 1 183 ? 2.918 -31.266 1.627 1 76.31 183 ASN B C 1
ATOM 4246 O O . ASN B 1 183 ? 4.047 -31.734 1.458 1 76.31 183 ASN B O 1
ATOM 4250 N N . ALA B 1 184 ? 2.588 -30.062 1.403 1 75.5 184 ALA B N 1
ATOM 4251 C CA . ALA B 1 184 ? 3.666 -29.156 1.06 1 75.5 184 ALA B CA 1
ATOM 4252 C C . ALA B 1 184 ? 4.637 -28.984 2.227 1 75.5 184 ALA B C 1
ATOM 4254 O O . ALA B 1 184 ? 4.215 -28.859 3.379 1 75.5 184 ALA B O 1
ATOM 4255 N N . PHE B 1 185 ? 5.859 -29.25 1.852 1 78.19 185 PHE B N 1
ATOM 4256 C CA . PHE B 1 185 ? 6.938 -28.891 2.764 1 78.19 185 PHE B CA 1
ATOM 4257 C C . PHE B 1 185 ? 7.238 -27.406 2.686 1 78.19 185 PHE B C 1
ATOM 4259 O O . PHE B 1 185 ? 7.422 -26.859 1.596 1 78.19 185 PHE B O 1
ATOM 4266 N N . SER B 1 186 ? 7.07 -26.797 3.904 1 83.94 186 SER B N 1
ATOM 4267 C CA . SER B 1 186 ? 7.484 -25.406 3.926 1 83.94 186 SER B CA 1
ATOM 4268 C C . SER B 1 186 ? 8.828 -25.234 4.621 1 83.94 186 SER B C 1
ATOM 4270 O O . SER B 1 186 ? 9.055 -25.797 5.695 1 83.94 186 SER B O 1
ATOM 4272 N N . ILE B 1 187 ? 9.727 -24.516 4 1 90.94 187 ILE B N 1
ATOM 4273 C CA . ILE B 1 187 ? 11.062 -24.234 4.512 1 90.94 187 ILE B CA 1
ATOM 4274 C C . ILE B 1 187 ? 10.969 -23.344 5.746 1 90.94 187 ILE B C 1
ATOM 4276 O O . ILE B 1 187 ? 11.969 -23.109 6.43 1 90.94 187 ILE B O 1
ATOM 4280 N N . LEU B 1 188 ? 9.758 -22.938 6.062 1 91.81 188 LEU B N 1
ATOM 4281 C CA . LEU B 1 188 ? 9.508 -22.062 7.203 1 91.81 188 LEU B CA 1
ATOM 4282 C C . LEU B 1 188 ? 10.039 -22.688 8.492 1 91.81 188 LEU B C 1
ATOM 4284 O O . LEU B 1 188 ? 10.516 -21.969 9.375 1 91.81 188 LEU B O 1
ATOM 4288 N N . THR B 1 189 ? 10.023 -23.984 8.609 1 90.25 189 THR B N 1
ATOM 4289 C CA . THR B 1 189 ? 10.445 -24.688 9.812 1 90.25 189 THR B CA 1
ATOM 4290 C C . THR B 1 189 ? 11.961 -24.594 9.992 1 90.25 189 THR B C 1
ATOM 4292 O O . THR B 1 189 ? 12.477 -24.844 11.086 1 90.25 189 THR B O 1
ATOM 4295 N N . GLU B 1 190 ? 12.625 -24.203 8.922 1 94.69 190 GLU B N 1
ATOM 4296 C CA . GLU B 1 190 ? 14.078 -24.094 8.969 1 94.69 190 GLU B CA 1
ATOM 4297 C C . GLU B 1 190 ? 14.539 -22.672 8.68 1 94.69 190 GLU B C 1
ATOM 4299 O O . GLU B 1 190 ? 15.672 -22.453 8.234 1 94.69 190 GLU B O 1
ATOM 4304 N N . ILE B 1 191 ? 13.719 -21.781 8.914 1 96.88 191 ILE B N 1
ATOM 4305 C CA . ILE B 1 191 ? 13.961 -20.391 8.531 1 96.88 191 ILE B CA 1
ATOM 4306 C C . ILE B 1 191 ? 15.242 -19.891 9.195 1 96.88 191 ILE B C 1
ATOM 4308 O O . ILE B 1 191 ? 15.984 -19.094 8.609 1 96.88 191 ILE B O 1
ATOM 4312 N N . ASP B 1 192 ? 15.633 -20.328 10.398 1 97.5 192 ASP B N 1
ATOM 4313 C CA . ASP B 1 192 ? 16.781 -19.859 11.164 1 97.5 192 ASP B CA 1
ATOM 4314 C C . ASP B 1 192 ? 18.094 -20.344 10.555 1 97.5 192 ASP B C 1
ATOM 4316 O O . ASP B 1 192 ? 19.156 -19.828 10.875 1 97.5 192 ASP B O 1
ATOM 4320 N N . SER B 1 193 ? 18 -21.328 9.672 1 97.19 193 SER B N 1
ATOM 4321 C CA . SER B 1 193 ? 19.203 -21.875 9.055 1 97.19 193 SER B CA 1
ATOM 4322 C C . SER B 1 193 ? 19.625 -21.047 7.852 1 97.19 193 SER B C 1
ATOM 4324 O O . SER B 1 193 ? 20.734 -21.219 7.34 1 97.19 193 SER B O 1
ATOM 4326 N N . TYR B 1 194 ? 18.828 -20.109 7.434 1 98.25 194 TYR B N 1
ATOM 4327 C CA . TYR B 1 194 ? 19.078 -19.391 6.191 1 98.25 194 TYR B CA 1
ATOM 4328 C C . TYR B 1 194 ? 18.875 -17.891 6.375 1 98.25 194 TYR B C 1
ATOM 4330 O O . TYR B 1 194 ? 17.812 -17.375 6.059 1 98.25 194 TYR B O 1
ATOM 4338 N N . GLU B 1 195 ? 19.859 -17.156 6.695 1 98.06 195 GLU B N 1
ATOM 4339 C CA . GLU B 1 195 ? 19.797 -15.727 6.93 1 98.06 195 GLU B CA 1
ATOM 4340 C C . GLU B 1 195 ? 19.641 -14.961 5.621 1 98.06 195 GLU B C 1
ATOM 4342 O O . GLU B 1 195 ? 19.281 -13.773 5.629 1 98.06 195 GLU B O 1
ATOM 4347 N N . ASN B 1 196 ? 19.922 -15.641 4.477 1 98.62 196 ASN B N 1
ATOM 4348 C CA . ASN B 1 196 ? 19.828 -15.016 3.162 1 98.62 196 ASN B CA 1
ATOM 4349 C C . ASN B 1 196 ? 18.484 -15.328 2.492 1 98.62 196 ASN B C 1
ATOM 4351 O O . ASN B 1 196 ? 18.312 -15.07 1.3 1 98.62 196 ASN B O 1
ATOM 4355 N N . LEU B 1 197 ? 17.531 -15.922 3.254 1 98.75 197 LEU B N 1
ATOM 4356 C CA . LEU B 1 197 ? 16.234 -16.344 2.701 1 98.75 197 LEU B CA 1
ATOM 4357 C C . LEU B 1 197 ? 15.141 -15.352 3.074 1 98.75 197 LEU B C 1
ATOM 4359 O O . LEU B 1 197 ? 14.977 -15.016 4.25 1 98.75 197 LEU B O 1
ATOM 4363 N N . LEU B 1 198 ? 14.43 -14.852 2.107 1 98.88 198 LEU B N 1
ATOM 4364 C CA . LEU B 1 198 ? 13.219 -14.047 2.244 1 98.88 198 LEU B CA 1
ATOM 4365 C C . LEU B 1 198 ? 12 -14.812 1.738 1 98.88 198 LEU B C 1
ATOM 4367 O O . LEU B 1 198 ? 11.805 -14.953 0.529 1 98.88 198 LEU B O 1
ATOM 4371 N N . LEU B 1 199 ? 11.219 -15.32 2.674 1 98.62 199 LEU B N 1
ATOM 4372 C CA . LEU B 1 199 ? 10.023 -16.094 2.334 1 98.62 199 LEU B CA 1
ATOM 4373 C C . LEU B 1 199 ? 8.805 -15.188 2.258 1 98.62 199 LEU B C 1
ATOM 4375 O O . LEU B 1 199 ? 8.484 -14.477 3.217 1 98.62 199 LEU B O 1
ATOM 4379 N N . VAL B 1 200 ? 8.109 -15.164 1.135 1 98.62 200 VAL B N 1
ATOM 4380 C CA . VAL B 1 200 ? 6.961 -14.289 0.939 1 98.62 200 VAL B CA 1
ATOM 4381 C C . VAL B 1 200 ? 5.691 -15.117 0.76 1 98.62 200 VAL B C 1
ATOM 4383 O O . VAL B 1 200 ? 5.676 -16.078 -0.016 1 98.62 200 VAL B O 1
ATOM 4386 N N . ARG B 1 201 ? 4.645 -14.781 1.474 1 97.88 201 ARG B N 1
ATOM 4387 C CA . ARG B 1 201 ? 3.33 -15.406 1.362 1 97.88 201 ARG B CA 1
ATOM 4388 C C . ARG B 1 201 ? 2.23 -14.352 1.278 1 97.88 201 ARG B C 1
ATOM 4390 O O . ARG B 1 201 ? 2.498 -13.156 1.401 1 97.88 201 ARG B O 1
ATOM 4397 N N . ALA B 1 202 ? 1.074 -14.766 0.904 1 96.12 202 ALA B N 1
ATOM 4398 C CA . ALA B 1 202 ? -0.037 -13.828 0.735 1 96.12 202 ALA B CA 1
ATOM 4399 C C . ALA B 1 202 ? -1.324 -14.398 1.326 1 96.12 202 ALA B C 1
ATOM 4401 O O . ALA B 1 202 ? -1.587 -15.602 1.221 1 96.12 202 ALA B O 1
ATOM 4402 N N . PHE B 1 203 ? -2.139 -13.516 1.9 1 96.5 203 PHE B N 1
ATOM 4403 C CA . PHE B 1 203 ? -3.477 -13.875 2.357 1 96.5 203 PHE B CA 1
ATOM 4404 C C . PHE B 1 203 ? -4.465 -13.875 1.194 1 96.5 203 PHE B C 1
ATOM 4406 O O . PHE B 1 203 ? -5.52 -14.508 1.271 1 96.5 203 PHE B O 1
ATOM 4413 N N . THR B 1 204 ? -4.117 -13.227 0.122 1 93.69 204 THR B N 1
ATOM 4414 C CA . THR B 1 204 ? -5.027 -12.766 -0.921 1 93.69 204 THR B CA 1
ATOM 4415 C C . THR B 1 204 ? -5.535 -13.938 -1.75 1 93.69 204 THR B C 1
ATOM 4417 O O . THR B 1 204 ? -6.656 -13.906 -2.264 1 93.69 204 THR B O 1
ATOM 4420 N N . LYS B 1 205 ? -4.711 -15.031 -1.838 1 96.44 205 LYS B N 1
ATOM 4421 C CA . LYS B 1 205 ? -5.066 -16.141 -2.721 1 96.44 205 LYS B CA 1
ATOM 4422 C C . LYS B 1 205 ? -5.844 -17.219 -1.968 1 96.44 205 LYS B C 1
ATOM 4424 O O . LYS B 1 205 ? -6.984 -17.531 -2.32 1 96.44 205 LYS B O 1
ATOM 4429 N N . ILE B 1 206 ? -5.273 -17.656 -0.9 1 97.38 206 ILE B N 1
ATOM 4430 C CA . ILE B 1 206 ? -5.801 -18.812 -0.177 1 97.38 206 ILE B CA 1
ATOM 4431 C C . ILE B 1 206 ? -7.121 -18.438 0.493 1 97.38 206 ILE B C 1
ATOM 4433 O O . ILE B 1 206 ? -8.008 -19.281 0.64 1 97.38 206 ILE B O 1
ATOM 4437 N N . TYR B 1 207 ? -7.32 -17.172 0.844 1 98.06 207 TYR B N 1
ATOM 4438 C CA . TYR B 1 207 ? -8.539 -16.766 1.534 1 98.06 207 TYR B CA 1
ATOM 4439 C C . TYR B 1 207 ? -9.453 -15.977 0.606 1 98.06 207 TYR B C 1
ATOM 4441 O O . TYR B 1 207 ? -10.461 -15.414 1.047 1 98.06 207 TYR B O 1
ATOM 4449 N N . ALA B 1 208 ? -9.078 -15.828 -0.625 1 97.81 208 ALA B N 1
ATOM 4450 C CA . ALA B 1 208 ? -9.891 -15.227 -1.677 1 97.81 208 ALA B CA 1
ATOM 4451 C C . ALA B 1 208 ? -10.242 -13.781 -1.337 1 97.81 208 ALA B C 1
ATOM 4453 O O . ALA B 1 208 ? -11.406 -13.375 -1.428 1 97.81 208 ALA B O 1
ATOM 4454 N N . ILE B 1 209 ? -9.227 -13.023 -0.975 1 98.06 209 ILE B N 1
ATOM 4455 C CA . ILE B 1 209 ? -9.453 -11.617 -0.652 1 98.06 209 ILE B CA 1
ATOM 4456 C C . ILE B 1 209 ? -8.414 -10.75 -1.356 1 98.06 209 ILE B C 1
ATOM 4458 O O . ILE B 1 209 ? -7.781 -9.898 -0.729 1 98.06 209 ILE B O 1
ATOM 4462 N N . PRO B 1 210 ? -8.242 -10.922 -2.674 1 97.38 210 PRO B N 1
ATOM 4463 C CA . PRO B 1 210 ? -7.215 -10.141 -3.369 1 97.38 210 PRO B CA 1
ATOM 4464 C C . PRO B 1 210 ? -7.457 -8.641 -3.279 1 97.38 210 PRO B C 1
ATOM 4466 O O . PRO B 1 210 ? -6.508 -7.852 -3.346 1 97.38 210 PRO B O 1
ATOM 4469 N N . GLY B 1 211 ? -8.68 -8.188 -3.102 1 97.69 211 GLY B N 1
ATOM 4470 C CA . GLY B 1 211 ? -9.023 -6.773 -3.041 1 97.69 211 GLY B CA 1
ATOM 4471 C C . GLY B 1 211 ? -8.609 -6.113 -1.74 1 97.69 211 GLY B C 1
ATOM 4472 O O . GLY B 1 211 ? -8.586 -4.887 -1.642 1 97.69 211 GLY B O 1
ATOM 4473 N N . VAL B 1 212 ? -8.328 -6.863 -0.701 1 98.44 212 VAL B N 1
ATOM 4474 C CA . VAL B 1 212 ? -7.969 -6.355 0.618 1 98.44 212 VAL B CA 1
ATOM 4475 C C . VAL B 1 212 ? -6.496 -5.945 0.629 1 98.44 212 VAL B C 1
ATOM 4477 O O . VAL B 1 212 ? -6.113 -5.004 1.329 1 98.44 212 VAL B O 1
ATOM 4480 N N . ARG B 1 213 ? -5.68 -6.637 -0.228 1 98.19 213 ARG B N 1
ATOM 4481 C CA . ARG B 1 213 ? -4.246 -6.414 -0.389 1 98.19 213 ARG B CA 1
ATOM 4482 C C . ARG B 1 213 ? -3.5 -6.695 0.91 1 98.19 213 ARG B C 1
ATOM 4484 O O . ARG B 1 213 ? -3.211 -5.777 1.679 1 98.19 213 ARG B O 1
ATOM 4491 N N . LEU B 1 214 ? -3.084 -7.91 1.121 1 98.69 214 LEU B N 1
ATOM 4492 C CA . LEU B 1 214 ? -2.357 -8.266 2.336 1 98.69 214 LEU B CA 1
ATOM 4493 C C . LEU B 1 214 ? -1.413 -9.438 2.082 1 98.69 214 LEU B C 1
ATOM 4495 O O . LEU B 1 214 ? -1.84 -10.492 1.606 1 98.69 214 LEU B O 1
ATOM 4499 N N . GLY B 1 215 ? -0.166 -9.258 2.275 1 98.56 215 GLY B N 1
ATOM 4500 C CA . GLY B 1 215 ? 0.875 -10.273 2.248 1 98.56 215 GLY B CA 1
ATOM 4501 C C . GLY B 1 215 ? 1.859 -10.148 3.395 1 98.56 215 GLY B C 1
ATOM 4502 O O . GLY B 1 215 ? 1.742 -9.25 4.227 1 98.56 215 GLY B O 1
ATOM 4503 N N . TYR B 1 216 ? 2.775 -11.109 3.484 1 98.69 216 TYR B N 1
ATOM 4504 C CA . TYR B 1 216 ? 3.779 -11.016 4.539 1 98.69 216 TYR B CA 1
ATOM 4505 C C . TYR B 1 216 ? 5.082 -11.672 4.113 1 98.69 216 TYR B C 1
ATOM 4507 O O . TYR B 1 216 ? 5.098 -12.5 3.195 1 98.69 216 TYR B O 1
ATOM 4515 N N . LEU B 1 217 ? 6.113 -11.219 4.707 1 98.69 217 LEU B N 1
ATOM 4516 C CA . LEU B 1 217 ? 7.484 -11.688 4.535 1 98.69 217 LEU B CA 1
ATOM 4517 C C . LEU B 1 217 ? 8.023 -12.266 5.836 1 98.69 217 LEU B C 1
ATOM 4519 O O . LEU B 1 217 ? 7.797 -11.711 6.914 1 98.69 217 LEU B O 1
ATOM 4523 N N . VAL B 1 218 ? 8.664 -13.445 5.812 1 98.75 218 VAL B N 1
ATOM 4524 C CA . VAL B 1 218 ? 9.344 -14.047 6.953 1 98.75 218 VAL B CA 1
ATOM 4525 C C . VAL B 1 218 ? 10.844 -14.133 6.672 1 98.75 218 VAL B C 1
ATOM 4527 O O . VAL B 1 218 ? 11.258 -14.648 5.629 1 98.75 218 VAL B O 1
ATOM 4530 N N . CYS B 1 219 ? 11.625 -13.672 7.5 1 98.75 219 CYS B N 1
ATOM 4531 C CA . CYS B 1 219 ? 13.086 -13.703 7.395 1 98.75 219 CYS B CA 1
ATOM 4532 C C . CYS B 1 219 ? 13.727 -13.672 8.773 1 98.75 219 CYS B C 1
ATOM 4534 O O . CYS B 1 219 ? 13.281 -12.938 9.656 1 98.75 219 CYS B O 1
ATOM 4536 N N . SER B 1 220 ? 14.75 -14.445 8.977 1 98.56 220 SER B N 1
ATOM 4537 C CA . SER B 1 220 ? 15.406 -14.508 10.281 1 98.56 220 SER B CA 1
ATOM 4538 C C . SER B 1 220 ? 16.469 -13.422 10.414 1 98.56 220 SER B C 1
ATOM 4540 O O . SER B 1 220 ? 16.969 -13.164 11.516 1 98.56 220 SER B O 1
ATOM 4542 N N . ASN B 1 221 ? 16.875 -12.797 9.305 1 98.62 221 ASN B N 1
ATOM 4543 C CA . ASN B 1 221 ? 17.891 -11.75 9.297 1 98.62 221 ASN B CA 1
ATOM 4544 C C . ASN B 1 221 ? 17.297 -10.391 9.656 1 98.62 221 ASN B C 1
ATOM 4546 O O . ASN B 1 221 ? 16.734 -9.711 8.805 1 98.62 221 ASN B O 1
ATOM 4550 N N . LYS B 1 222 ? 17.469 -9.938 10.867 1 97.81 222 LYS B N 1
ATOM 4551 C CA . LYS B 1 222 ? 16.859 -8.711 11.375 1 97.81 222 LYS B CA 1
ATOM 4552 C C . LYS B 1 222 ? 17.391 -7.484 10.625 1 97.81 222 LYS B C 1
ATOM 4554 O O . LYS B 1 222 ? 16.641 -6.523 10.406 1 97.81 222 LYS B O 1
ATOM 4559 N N . GLY B 1 223 ? 18.641 -7.5 10.273 1 98.31 223 GLY B N 1
ATOM 4560 C CA . GLY B 1 223 ? 19.234 -6.391 9.555 1 98.31 223 GLY B CA 1
ATOM 4561 C C . GLY B 1 223 ? 18.547 -6.105 8.227 1 98.31 223 GLY B C 1
ATOM 4562 O O . GLY B 1 223 ? 18.188 -4.961 7.945 1 98.31 223 GLY B O 1
ATOM 4563 N N . ILE B 1 224 ? 18.359 -7.188 7.391 1 98.62 224 ILE B N 1
ATOM 4564 C CA . ILE B 1 224 ? 17.719 -6.996 6.09 1 98.62 224 ILE B CA 1
ATOM 4565 C C . ILE B 1 224 ? 16.25 -6.633 6.285 1 98.62 224 ILE B C 1
ATOM 4567 O O . ILE B 1 224 ? 15.695 -5.855 5.508 1 98.62 224 ILE B O 1
ATOM 4571 N N . LEU B 1 225 ? 15.602 -7.16 7.332 1 98.62 225 LEU B N 1
ATOM 4572 C CA . LEU B 1 225 ? 14.203 -6.836 7.605 1 98.62 225 LEU B CA 1
ATOM 4573 C C . LEU B 1 225 ? 14.039 -5.348 7.902 1 98.62 225 LEU B C 1
ATOM 4575 O O . LEU B 1 225 ? 13.094 -4.715 7.422 1 98.62 225 LEU B O 1
ATOM 4579 N N . GLU B 1 226 ? 14.938 -4.812 8.688 1 98.12 226 GLU B N 1
ATOM 4580 C CA . GLU B 1 226 ? 14.891 -3.385 8.992 1 98.12 226 GLU B CA 1
ATOM 4581 C C . GLU B 1 226 ? 15.094 -2.543 7.734 1 98.12 226 GLU B C 1
ATOM 4583 O O . GLU B 1 226 ? 14.438 -1.514 7.559 1 98.12 226 GLU B O 1
ATOM 4588 N N . LYS B 1 227 ? 15.992 -2.994 6.898 1 98.38 227 LYS B N 1
ATOM 4589 C CA . LYS B 1 227 ? 16.234 -2.289 5.641 1 98.38 227 LYS B CA 1
ATOM 4590 C C . LYS B 1 227 ? 14.992 -2.334 4.75 1 98.38 227 LYS B C 1
ATOM 4592 O O . LYS B 1 227 ? 14.641 -1.336 4.117 1 98.38 227 LYS B O 1
ATOM 4597 N N . ILE B 1 228 ? 14.336 -3.49 4.703 1 98.81 228 ILE B N 1
ATOM 4598 C CA . ILE B 1 228 ? 13.133 -3.629 3.893 1 98.81 228 ILE B CA 1
ATOM 4599 C C . ILE B 1 228 ? 12.008 -2.768 4.48 1 98.81 228 ILE B C 1
ATOM 4601 O O . ILE B 1 228 ? 11.289 -2.09 3.742 1 98.81 228 ILE B O 1
ATOM 4605 N N . LYS B 1 229 ? 11.852 -2.811 5.762 1 98.38 229 LYS B N 1
ATOM 4606 C CA . LYS B 1 229 ? 10.836 -2.016 6.441 1 98.38 229 LYS B CA 1
ATOM 4607 C C . LYS B 1 229 ? 10.953 -0.539 6.078 1 98.38 229 LYS B C 1
ATOM 4609 O O . LYS B 1 229 ? 9.945 0.137 5.867 1 98.38 229 LYS B O 1
ATOM 4614 N N . LYS B 1 230 ? 12.141 -0.038 5.973 1 97.56 230 LYS B N 1
ATOM 4615 C CA . LYS B 1 230 ? 12.398 1.363 5.652 1 97.56 230 LYS B CA 1
ATOM 4616 C C . LYS B 1 230 ? 12 1.682 4.215 1 97.56 230 LYS B C 1
ATOM 4618 O O . LYS B 1 230 ? 11.914 2.852 3.832 1 97.56 230 LYS B O 1
ATOM 4623 N N . GLN B 1 231 ? 11.75 0.637 3.42 1 98.62 231 GLN B N 1
ATOM 4624 C CA . GLN B 1 231 ? 11.328 0.821 2.035 1 98.62 231 GLN B CA 1
ATOM 4625 C C . GLN B 1 231 ? 9.812 0.714 1.896 1 98.62 231 GLN B C 1
ATOM 4627 O O . GLN B 1 231 ? 9.281 0.758 0.784 1 98.62 231 GLN B O 1
ATOM 4632 N N . LEU B 1 232 ? 9.109 0.476 2.971 1 98.5 232 LEU B N 1
ATOM 4633 C CA . LEU B 1 232 ? 7.648 0.436 2.99 1 98.5 232 LEU B CA 1
ATOM 4634 C C . LEU B 1 232 ? 7.078 1.73 3.559 1 98.5 232 LEU B C 1
ATOM 4636 O O . LEU B 1 232 ? 7.68 2.344 4.441 1 98.5 232 LEU B O 1
ATOM 4640 N N . PRO B 1 233 ? 5.93 2.146 2.984 1 97.69 233 PRO B N 1
ATOM 4641 C CA . PRO B 1 233 ? 5.32 3.359 3.531 1 97.69 233 PRO B CA 1
ATOM 4642 C C . PRO B 1 233 ? 4.875 3.193 4.984 1 97.69 233 PRO B C 1
ATOM 4644 O O . PRO B 1 233 ? 4.621 2.072 5.43 1 97.69 233 PRO B O 1
ATOM 4647 N N . GLU B 1 234 ? 4.832 4.367 5.637 1 94.31 234 GLU B N 1
ATOM 4648 C CA . GLU B 1 234 ? 4.164 4.363 6.934 1 94.31 234 GLU B CA 1
ATOM 4649 C C . GLU B 1 234 ? 2.695 3.973 6.793 1 94.31 234 GLU B C 1
ATOM 4651 O O . GLU B 1 234 ? 2.031 4.363 5.832 1 94.31 234 GLU B O 1
ATOM 4656 N N . TRP B 1 235 ? 2.135 3.16 7.695 1 95.94 235 TRP B N 1
ATOM 4657 C CA . TRP B 1 235 ? 0.755 2.686 7.652 1 95.94 235 TRP B CA 1
ATOM 4658 C C . TRP B 1 235 ? 0.466 1.969 6.34 1 95.94 235 TRP B C 1
ATOM 4660 O O . TRP B 1 235 ? -0.53 2.26 5.672 1 95.94 235 TRP B O 1
ATOM 4670 N N . ASN B 1 236 ? 1.359 1.046 6.02 1 97.62 236 ASN B N 1
ATOM 4671 C CA . ASN B 1 236 ? 1.29 0.459 4.684 1 97.62 236 ASN B CA 1
ATOM 4672 C C . ASN B 1 236 ? 0.161 -0.562 4.578 1 97.62 236 ASN B C 1
ATOM 4674 O O . ASN B 1 236 ? -0.223 -0.958 3.477 1 97.62 236 ASN B O 1
ATOM 4678 N N . ILE B 1 237 ? -0.419 -1.016 5.676 1 97.81 237 ILE B N 1
ATOM 4679 C CA . ILE B 1 237 ? -1.542 -1.943 5.59 1 97.81 237 ILE B CA 1
ATOM 4680 C C . ILE B 1 237 ? -2.789 -1.304 6.195 1 97.81 237 ILE B C 1
ATOM 4682 O O . ILE B 1 237 ? -2.727 -0.71 7.277 1 97.81 237 ILE B O 1
ATOM 4686 N N . SER B 1 238 ? -3.869 -1.422 5.543 1 98.25 238 SER B N 1
ATOM 4687 C CA . SER B 1 238 ? -5.125 -0.773 5.914 1 98.25 238 SER B CA 1
ATOM 4688 C C . SER B 1 238 ? -5.738 -1.422 7.148 1 98.25 238 SER B C 1
ATOM 4690 O O . SER B 1 238 ? -5.301 -2.492 7.578 1 98.25 238 SER B O 1
ATOM 4692 N N . THR B 1 239 ? -6.723 -0.74 7.711 1 98 239 THR B N 1
ATOM 4693 C CA . THR B 1 239 ? -7.504 -1.317 8.797 1 98 239 THR B CA 1
ATOM 4694 C C . THR B 1 239 ? -8.188 -2.604 8.344 1 98 239 THR B C 1
ATOM 4696 O O . THR B 1 239 ? -8.266 -3.572 9.109 1 98 239 THR B O 1
ATOM 4699 N N . PHE B 1 240 ? -8.656 -2.639 7.086 1 98.5 240 PHE B N 1
ATOM 4700 C CA . PHE B 1 240 ? -9.297 -3.826 6.527 1 98.5 240 PHE B CA 1
ATOM 4701 C C . PHE B 1 240 ? -8.32 -4.988 6.465 1 98.5 240 PHE B C 1
ATOM 4703 O O . PHE B 1 240 ? -8.656 -6.117 6.832 1 98.5 240 PHE B O 1
ATOM 4710 N N . ALA B 1 241 ? -7.137 -4.715 5.988 1 98.62 241 ALA B N 1
ATOM 4711 C CA . ALA B 1 241 ? -6.109 -5.75 5.875 1 98.62 241 ALA B CA 1
ATOM 4712 C C . ALA B 1 241 ? -5.785 -6.355 7.234 1 98.62 241 ALA B C 1
ATOM 4714 O O . ALA B 1 241 ? -5.68 -7.578 7.367 1 98.62 241 ALA B O 1
ATOM 4715 N N . GLN B 1 242 ? -5.637 -5.5 8.227 1 98.31 242 GLN B N 1
ATOM 4716 C CA . GLN B 1 242 ? -5.281 -5.988 9.555 1 98.31 242 GLN B CA 1
ATOM 4717 C C . GLN B 1 242 ? -6.406 -6.828 10.156 1 98.31 242 GLN B C 1
ATOM 4719 O O . GLN B 1 242 ? -6.164 -7.922 10.672 1 98.31 242 GLN B O 1
ATOM 4724 N N . GLU B 1 243 ? -7.66 -6.355 10.055 1 98.12 243 GLU B N 1
ATOM 4725 C CA . GLU B 1 243 ? -8.797 -7.082 10.609 1 98.12 243 GLU B CA 1
ATOM 4726 C C . GLU B 1 243 ? -9.055 -8.375 9.844 1 98.12 243 GLU B C 1
ATOM 4728 O O . GLU B 1 243 ? -9.352 -9.414 10.445 1 98.12 243 GLU B O 1
ATOM 4733 N N . ALA B 1 244 ? -8.961 -8.312 8.523 1 98.38 244 ALA B N 1
ATOM 4734 C CA . ALA B 1 244 ? -9.109 -9.523 7.715 1 98.38 244 ALA B CA 1
ATOM 4735 C C . ALA B 1 244 ? -8.023 -10.539 8.047 1 98.38 244 ALA B C 1
ATOM 4737 O O . ALA B 1 244 ? -8.297 -11.727 8.195 1 98.38 244 ALA B O 1
ATOM 4738 N N . GLY B 1 245 ? -6.766 -10.039 8.117 1 98.44 245 GLY B N 1
ATOM 4739 C CA . GLY B 1 245 ? -5.66 -10.922 8.453 1 98.44 245 GLY B CA 1
ATOM 4740 C C . GLY B 1 245 ? -5.863 -11.656 9.766 1 98.44 245 GLY B C 1
ATOM 4741 O O . GLY B 1 245 ? -5.613 -12.859 9.859 1 98.44 245 GLY B O 1
ATOM 4742 N N . LEU B 1 246 ? -6.312 -10.953 10.773 1 98 246 LEU B N 1
ATOM 4743 C CA . LEU B 1 246 ? -6.566 -11.539 12.086 1 98 246 LEU B CA 1
ATOM 4744 C C . LEU B 1 246 ? -7.617 -12.641 11.992 1 98 246 LEU B C 1
ATOM 4746 O O . LEU B 1 246 ? -7.477 -13.695 12.625 1 98 246 LEU B O 1
ATOM 4750 N N . ALA B 1 247 ? -8.664 -12.367 11.219 1 98.06 247 ALA B N 1
ATOM 4751 C CA . ALA B 1 247 ? -9.719 -13.367 11.031 1 98.06 247 ALA B CA 1
ATOM 4752 C C . ALA B 1 247 ? -9.195 -14.57 10.25 1 98.06 247 ALA B C 1
ATOM 4754 O O . ALA B 1 247 ? -9.555 -15.711 10.547 1 98.06 247 ALA B O 1
ATOM 4755 N N . CYS B 1 248 ? -8.352 -14.352 9.273 1 97.81 248 CYS B N 1
ATOM 4756 C CA . CYS B 1 248 ? -7.801 -15.398 8.414 1 97.81 248 CYS B CA 1
ATOM 4757 C C . CYS B 1 248 ? -6.922 -16.359 9.211 1 97.81 248 CYS B C 1
ATOM 4759 O O . CYS B 1 248 ? -7.016 -17.578 9.039 1 97.81 248 CYS B O 1
ATOM 4761 N N . VAL B 1 249 ? -6.082 -15.812 10.062 1 95.88 249 VAL B N 1
ATOM 4762 C CA . VAL B 1 249 ? -5.105 -16.594 10.805 1 95.88 249 VAL B CA 1
ATOM 4763 C C . VAL B 1 249 ? -5.824 -17.641 11.648 1 95.88 249 VAL B C 1
ATOM 4765 O O . VAL B 1 249 ? -5.277 -18.719 11.914 1 95.88 249 VAL B O 1
ATOM 4768 N N . ASN B 1 250 ? -7.031 -17.453 11.969 1 90.19 250 ASN B N 1
ATOM 4769 C CA . ASN B 1 250 ? -7.805 -18.344 12.836 1 90.19 250 ASN B CA 1
ATOM 4770 C C . ASN B 1 250 ? -8.656 -19.312 12.023 1 90.19 250 ASN B C 1
ATOM 4772 O O . ASN B 1 250 ? -9.695 -19.781 12.5 1 90.19 250 ASN B O 1
ATOM 4776 N N . GLN B 1 251 ? -8.211 -19.672 10.758 1 91.31 251 GLN B N 1
ATOM 4777 C CA . GLN B 1 251 ? -9.031 -20.531 9.906 1 91.31 251 GLN B CA 1
ATOM 4778 C C . GLN B 1 251 ? -8.234 -21.734 9.414 1 91.31 251 GLN B C 1
ATOM 4780 O O . GLN B 1 251 ? -8.188 -22.016 8.219 1 91.31 251 GLN B O 1
ATOM 4785 N N . PRO B 1 252 ? -7.707 -22.562 10.289 1 88.56 252 PRO B N 1
ATOM 4786 C CA . PRO B 1 252 ? -6.938 -23.719 9.805 1 88.56 252 PRO B CA 1
ATOM 4787 C C . PRO B 1 252 ? -7.801 -24.734 9.078 1 88.56 252 PRO B C 1
ATOM 4789 O O . PRO B 1 252 ? -7.348 -25.359 8.109 1 88.56 252 PRO B O 1
ATOM 4792 N N . SER B 1 253 ? -9 -24.953 9.5 1 94.69 253 SER B N 1
ATOM 4793 C CA . SER B 1 253 ? -9.891 -25.922 8.867 1 94.69 253 SER B CA 1
ATOM 4794 C C . SER B 1 253 ? -10.234 -25.516 7.441 1 94.69 253 SER B C 1
ATOM 4796 O O . SER B 1 253 ? -10.438 -26.359 6.574 1 94.69 253 SER B O 1
ATOM 4798 N N . PHE B 1 254 ? -10.32 -24.234 7.238 1 96.38 254 PHE B N 1
ATOM 4799 C CA . PHE B 1 254 ? -10.625 -23.719 5.906 1 96.38 254 PHE B CA 1
ATOM 4800 C C . PHE B 1 254 ? -9.531 -24.109 4.914 1 96.38 254 PHE B C 1
ATOM 4802 O O . PHE B 1 254 ? -9.82 -24.5 3.781 1 96.38 254 PHE B O 1
ATOM 4809 N N . ILE B 1 255 ? -8.273 -24.047 5.301 1 94.88 255 ILE B N 1
ATOM 4810 C CA . ILE B 1 255 ? -7.145 -24.375 4.449 1 94.88 255 ILE B CA 1
ATOM 4811 C C . ILE B 1 255 ? -7.188 -25.859 4.098 1 94.88 255 ILE B C 1
ATOM 4813 O O . ILE B 1 255 ? -7.035 -26.234 2.932 1 94.88 255 ILE B O 1
ATOM 4817 N N . ALA B 1 256 ? -7.426 -26.672 5.102 1 94.81 256 ALA B N 1
ATOM 4818 C CA . ALA B 1 256 ? -7.488 -28.109 4.875 1 94.81 256 ALA B CA 1
ATOM 4819 C C . ALA B 1 256 ? -8.594 -28.469 3.883 1 94.81 256 ALA B C 1
ATOM 4821 O O . ALA B 1 256 ? -8.391 -29.281 2.982 1 94.81 256 ALA B O 1
ATOM 4822 N N . LYS B 1 257 ? -9.75 -27.844 4.07 1 97.19 257 LYS B N 1
ATOM 4823 C CA . LYS B 1 257 ? -10.867 -28.047 3.152 1 97.19 257 LYS B CA 1
ATOM 4824 C C . LYS B 1 257 ? -10.5 -27.609 1.738 1 97.19 257 LYS B C 1
ATOM 4826 O O . LYS B 1 257 ? -10.875 -28.266 0.763 1 97.19 257 LYS B O 1
ATOM 4831 N N . THR B 1 258 ? -9.812 -26.5 1.676 1 97.62 258 THR B N 1
ATOM 4832 C CA . THR B 1 258 ? -9.391 -25.969 0.387 1 97.62 258 THR B CA 1
ATOM 4833 C C . THR B 1 258 ? -8.477 -26.938 -0.336 1 97.62 258 THR B C 1
ATOM 4835 O O . THR B 1 258 ? -8.656 -27.219 -1.525 1 97.62 258 THR B O 1
ATOM 4838 N N . VAL B 1 259 ? -7.488 -27.484 0.364 1 96.94 259 VAL B N 1
ATOM 4839 C CA . VAL B 1 259 ? -6.516 -28.406 -0.228 1 96.94 259 VAL B CA 1
ATOM 4840 C C . VAL B 1 259 ? -7.234 -29.609 -0.814 1 96.94 259 VAL B C 1
ATOM 4842 O O . VAL B 1 259 ? -6.98 -30 -1.959 1 96.94 259 VAL B O 1
ATOM 4845 N N . ASP B 1 260 ? -8.125 -30.172 -0.074 1 97.38 260 ASP B N 1
ATOM 4846 C CA . ASP B 1 260 ? -8.867 -31.344 -0.514 1 97.38 260 ASP B CA 1
ATOM 4847 C C . ASP B 1 260 ? -9.734 -31.016 -1.726 1 97.38 260 ASP B C 1
ATOM 4849 O O . ASP B 1 260 ? -9.766 -31.781 -2.697 1 97.38 260 ASP B O 1
ATOM 4853 N N . TYR B 1 261 ? -10.438 -29.922 -1.619 1 98.44 261 TYR B N 1
ATOM 4854 C CA . TYR B 1 261 ? -11.352 -29.516 -2.684 1 98.44 261 TYR B CA 1
ATOM 4855 C C . TYR B 1 261 ? -10.594 -29.234 -3.975 1 98.44 261 TYR B C 1
ATOM 4857 O O . TYR B 1 261 ? -10.977 -29.703 -5.043 1 98.44 261 TYR B O 1
ATOM 4865 N N . VAL B 1 262 ? -9.508 -28.484 -3.865 1 98.31 262 VAL B N 1
ATOM 4866 C CA . VAL B 1 262 ? -8.727 -28.078 -5.027 1 98.31 262 VAL B CA 1
ATOM 4867 C C . VAL B 1 262 ? -8.086 -29.297 -5.676 1 98.31 262 VAL B C 1
ATOM 4869 O O . VAL B 1 262 ? -8.047 -29.406 -6.902 1 98.31 262 VAL B O 1
ATOM 4872 N N . LYS B 1 263 ? -7.613 -30.188 -4.84 1 97.38 263 LYS B N 1
ATOM 4873 C CA . LYS B 1 263 ? -7.039 -31.422 -5.363 1 97.38 263 LYS B CA 1
ATOM 4874 C C . LYS B 1 263 ? -8.039 -32.156 -6.238 1 97.38 263 LYS B C 1
ATOM 4876 O O . LYS B 1 263 ? -7.73 -32.531 -7.371 1 97.38 263 LYS B O 1
ATOM 4881 N N . LYS B 1 264 ? -9.188 -32.344 -5.754 1 98.19 264 LYS B N 1
ATOM 4882 C CA . LYS B 1 264 ? -10.234 -33.062 -6.453 1 98.19 264 LYS B CA 1
ATOM 4883 C C . LYS B 1 264 ? -10.633 -32.375 -7.746 1 98.19 264 LYS B C 1
ATOM 4885 O O . LYS B 1 264 ? -10.727 -33 -8.797 1 98.19 264 LYS B O 1
ATOM 4890 N N . GLU B 1 265 ? -10.883 -31.078 -7.66 1 98.56 265 GLU B N 1
ATOM 4891 C CA . GLU B 1 265 ? -11.352 -30.328 -8.812 1 98.56 265 GLU B CA 1
ATOM 4892 C C . GLU B 1 265 ? -10.242 -30.156 -9.852 1 98.56 265 GLU B C 1
ATOM 4894 O O . GLU B 1 265 ? -10.516 -30.125 -11.055 1 98.56 265 GLU B O 1
ATOM 4899 N N . ARG B 1 266 ? -9.016 -30.031 -9.398 1 98.44 266 ARG B N 1
ATOM 4900 C CA . ARG B 1 266 ? -7.875 -29.969 -10.312 1 98.44 266 ARG B CA 1
ATOM 4901 C C . ARG B 1 266 ? -7.766 -31.25 -11.133 1 98.44 266 ARG B C 1
ATOM 4903 O O . ARG B 1 266 ? -7.582 -31.203 -12.352 1 98.44 266 ARG B O 1
ATOM 4910 N N . GLN B 1 267 ? -7.906 -32.375 -10.477 1 97.94 267 GLN B N 1
ATOM 4911 C CA . GLN B 1 267 ? -7.852 -33.656 -11.148 1 97.94 267 GLN B CA 1
ATOM 4912 C C . GLN B 1 267 ? -8.992 -33.812 -12.156 1 97.94 267 GLN B C 1
ATOM 4914 O O . GLN B 1 267 ? -8.789 -34.312 -13.258 1 97.94 267 GLN B O 1
ATOM 4919 N N . PHE B 1 268 ? -10.156 -33.375 -11.758 1 98.56 268 PHE B N 1
ATOM 4920 C CA . PHE B 1 268 ? -11.312 -33.406 -12.656 1 98.56 268 PHE B CA 1
ATOM 4921 C C . PHE B 1 268 ? -11.023 -32.625 -13.922 1 98.56 268 PHE B C 1
ATOM 4923 O O . PHE B 1 268 ? -11.258 -33.094 -15.031 1 98.56 268 PHE B O 1
ATOM 4930 N N . LEU B 1 269 ? -10.523 -31.375 -13.766 1 98.62 269 LEU B N 1
ATOM 4931 C CA . LEU B 1 269 ? -10.242 -30.516 -14.906 1 98.62 269 LEU B CA 1
ATOM 4932 C C . LEU B 1 269 ? -9.172 -31.109 -15.805 1 98.62 269 LEU B C 1
ATOM 4934 O O . LEU B 1 269 ? -9.305 -31.125 -17.031 1 98.62 269 LEU B O 1
ATOM 4938 N N . ILE B 1 270 ? -8.078 -31.594 -15.164 1 98.31 270 ILE B N 1
ATOM 4939 C CA . ILE B 1 270 ? -6.984 -32.188 -15.93 1 98.31 270 ILE B CA 1
ATOM 4940 C C . ILE B 1 270 ? -7.512 -33.375 -16.75 1 98.31 270 ILE B C 1
ATOM 4942 O O . ILE B 1 270 ? -7.227 -33.469 -17.953 1 98.31 270 ILE B O 1
ATOM 4946 N N . TYR B 1 271 ? -8.297 -34.188 -16.109 1 98 271 TYR B N 1
ATOM 4947 C CA . TYR B 1 271 ? -8.867 -35.344 -16.781 1 98 271 TYR B CA 1
ATOM 4948 C C . TYR B 1 271 ? -9.727 -34.906 -17.969 1 98 271 TYR B C 1
ATOM 4950 O O . TYR B 1 271 ? -9.555 -35.406 -19.078 1 98 271 TYR B O 1
ATOM 4958 N N . GLN B 1 272 ? -10.633 -34 -17.734 1 97.62 272 GLN B N 1
ATOM 4959 C CA . GLN B 1 272 ? -11.562 -33.531 -18.766 1 97.62 272 GLN B CA 1
ATOM 4960 C C . GLN B 1 272 ? -10.82 -32.875 -19.922 1 97.62 272 GLN B C 1
ATOM 4962 O O . GLN B 1 272 ? -11.141 -33.094 -21.078 1 97.62 272 GLN B O 1
ATOM 4967 N N . LEU B 1 273 ? -9.867 -32.031 -19.625 1 97.06 273 LEU B N 1
ATOM 4968 C CA . LEU B 1 273 ? -9.109 -31.328 -20.641 1 97.06 273 LEU B CA 1
ATOM 4969 C C . LEU B 1 273 ? -8.289 -32.312 -21.5 1 97.06 273 LEU B C 1
ATOM 4971 O O . LEU B 1 273 ? -8.211 -32.156 -22.719 1 97.06 273 LEU B O 1
ATOM 4975 N N . ASN B 1 274 ? -7.68 -33.281 -20.828 1 96.62 274 ASN B N 1
ATOM 4976 C CA . ASN B 1 274 ? -6.949 -34.312 -21.547 1 96.62 274 ASN B CA 1
ATOM 4977 C C . ASN B 1 274 ? -7.871 -35.094 -22.484 1 96.62 274 ASN B C 1
ATOM 4979 O O . ASN B 1 274 ? -7.496 -35.375 -23.625 1 96.62 274 ASN B O 1
ATOM 4983 N N . GLN B 1 275 ? -9.031 -35.375 -22.016 1 95.5 275 GLN B N 1
ATOM 4984 C CA . GLN B 1 275 ? -10.008 -36.094 -22.828 1 95.5 275 GLN B CA 1
ATOM 4985 C C . GLN B 1 275 ? -10.398 -35.281 -24.062 1 95.5 275 GLN B C 1
ATOM 4987 O O . GLN B 1 275 ? -10.672 -35.875 -25.109 1 95.5 275 GLN B O 1
ATOM 4992 N N . LEU B 1 276 ? -10.398 -34.062 -23.891 1 94.19 276 LEU B N 1
ATOM 4993 C CA . LEU B 1 276 ? -10.766 -33.156 -25 1 94.19 276 LEU B CA 1
ATOM 4994 C C . LEU B 1 276 ? -9.57 -32.906 -25.922 1 94.19 276 LEU B C 1
ATOM 4996 O O . LEU B 1 276 ? -9.688 -32.188 -26.906 1 94.19 276 LEU B O 1
ATOM 5000 N N . GLY B 1 277 ? -8.406 -33.469 -25.562 1 92.88 277 GLY B N 1
ATOM 5001 C CA . GLY B 1 277 ? -7.258 -33.438 -26.453 1 92.88 277 GLY B CA 1
ATOM 5002 C C . GLY B 1 277 ? -6.262 -32.344 -26.125 1 92.88 277 GLY B C 1
ATOM 5003 O O . GLY B 1 277 ? -5.336 -32.094 -26.906 1 92.88 277 GLY B O 1
ATOM 5004 N N . PHE B 1 278 ? -6.43 -31.688 -25.062 1 95.56 278 PHE B N 1
ATOM 5005 C CA . PHE B 1 278 ? -5.496 -30.641 -24.672 1 95.56 278 PHE B CA 1
ATOM 5006 C C . PHE B 1 278 ? -4.348 -31.203 -23.859 1 95.56 278 PHE B C 1
ATOM 5008 O O . PHE B 1 278 ? -4.551 -32.094 -23.031 1 95.56 278 PHE B O 1
ATOM 5015 N N . LYS B 1 279 ? -3.207 -30.703 -24.125 1 96.81 279 LYS B N 1
ATOM 5016 C CA . LYS B 1 279 ? -2.051 -31.078 -23.312 1 96.81 279 LYS B CA 1
ATOM 5017 C C . LYS B 1 279 ? -2.014 -30.281 -22 1 96.81 279 LYS B C 1
ATOM 5019 O O . LYS B 1 279 ? -1.879 -29.047 -22.016 1 96.81 279 LYS B O 1
ATOM 5024 N N . THR B 1 280 ? -2.148 -30.953 -20.938 1 97.81 280 THR B N 1
ATOM 5025 C CA . THR B 1 280 ? -2.047 -30.297 -19.625 1 97.81 280 THR B CA 1
ATOM 5026 C C . THR B 1 280 ? -0.724 -30.656 -18.953 1 97.81 280 THR B C 1
ATOM 5028 O O . THR B 1 280 ? -0.113 -31.672 -19.266 1 97.81 280 THR B O 1
ATOM 5031 N N . PHE B 1 281 ? -0.231 -29.797 -18.109 1 97.44 281 PHE B N 1
ATOM 5032 C CA . PHE B 1 281 ? 0.95 -30.047 -17.297 1 97.44 281 PHE B CA 1
ATOM 5033 C C . PHE B 1 281 ? 0.559 -30.328 -15.852 1 97.44 281 PHE B C 1
ATOM 5035 O O . PHE B 1 281 ? -0.404 -29.766 -15.344 1 97.44 281 PHE B O 1
ATOM 5042 N N . PRO B 1 282 ? 1.241 -31.297 -15.234 1 95.12 282 PRO B N 1
ATOM 5043 C CA . PRO B 1 282 ? 0.936 -31.562 -13.828 1 95.12 282 PRO B CA 1
ATOM 5044 C C . PRO B 1 282 ? 1.062 -30.312 -12.953 1 95.12 282 PRO B C 1
ATOM 5046 O O . PRO B 1 282 ? 1.969 -29.5 -13.156 1 95.12 282 PRO B O 1
ATOM 5049 N N . SER B 1 283 ? 0.174 -30.203 -12 1 96.44 283 SER B N 1
ATOM 5050 C CA . SER B 1 283 ? 0.152 -29.047 -11.109 1 96.44 283 SER B CA 1
ATOM 5051 C C . SER B 1 283 ? -0.178 -29.453 -9.68 1 96.44 283 SER B C 1
ATOM 5053 O O . SER B 1 283 ? -0.897 -30.438 -9.453 1 96.44 283 SER B O 1
ATOM 5055 N N . GLU B 1 284 ? 0.439 -28.75 -8.742 1 95.69 284 GLU B N 1
ATOM 5056 C CA . GLU B 1 284 ? 0.108 -28.938 -7.336 1 95.69 284 GLU B CA 1
ATOM 5057 C C . GLU B 1 284 ? -0.633 -27.734 -6.777 1 95.69 284 GLU B C 1
ATOM 5059 O O . GLU B 1 284 ? -1.022 -27.719 -5.605 1 95.69 284 GLU B O 1
ATOM 5064 N N . ALA B 1 285 ? -0.859 -26.719 -7.539 1 96.94 285 ALA B N 1
ATOM 5065 C CA . ALA B 1 285 ? -1.498 -25.469 -7.133 1 96.94 285 ALA B CA 1
ATOM 5066 C C . ALA B 1 285 ? -2.955 -25.422 -7.586 1 96.94 285 ALA B C 1
ATOM 5068 O O . ALA B 1 285 ? -3.502 -26.438 -8.039 1 96.94 285 ALA B O 1
ATOM 5069 N N . ASN B 1 286 ? -3.641 -24.344 -7.387 1 98.38 286 ASN B N 1
ATOM 5070 C CA . ASN B 1 286 ? -5.043 -24.203 -7.758 1 98.38 286 ASN B CA 1
ATOM 5071 C C . ASN B 1 286 ? -5.199 -23.672 -9.18 1 98.38 286 ASN B C 1
ATOM 5073 O O . ASN B 1 286 ? -6.117 -22.906 -9.469 1 98.38 286 ASN B O 1
ATOM 5077 N N . PHE B 1 287 ? -4.297 -24.047 -10.039 1 98.62 287 PHE B N 1
ATOM 5078 C CA . PHE B 1 287 ? -4.363 -23.719 -11.453 1 98.62 287 PHE B CA 1
ATOM 5079 C C . PHE B 1 287 ? -3.609 -24.734 -12.297 1 98.62 287 PHE B C 1
ATOM 5081 O O . PHE B 1 287 ? -2.803 -25.5 -11.766 1 98.62 287 PHE B O 1
ATOM 5088 N N . ILE B 1 288 ? -3.908 -24.719 -13.562 1 98.44 288 ILE B N 1
ATOM 5089 C CA . ILE B 1 288 ? -3.361 -25.688 -14.5 1 98.44 288 ILE B CA 1
ATOM 5090 C C . ILE B 1 288 ? -2.824 -24.984 -15.742 1 98.44 288 ILE B C 1
ATOM 5092 O O . ILE B 1 288 ? -3.533 -24.188 -16.359 1 98.44 288 ILE B O 1
ATOM 5096 N N . LEU B 1 289 ? -1.558 -25.219 -16.016 1 98.62 289 LEU B N 1
ATOM 5097 C CA . LEU B 1 289 ? -1 -24.797 -17.297 1 98.62 289 LEU B CA 1
ATOM 5098 C C . LEU B 1 289 ? -1.337 -25.797 -18.406 1 98.62 289 LEU B C 1
ATOM 5100 O O . LEU B 1 289 ? -1.257 -27.016 -18.188 1 98.62 289 LEU B O 1
ATOM 5104 N N . LEU B 1 290 ? -1.728 -25.312 -19.578 1 98.06 290 LEU B N 1
ATOM 5105 C CA . LEU B 1 290 ? -2.014 -26.188 -20.703 1 98.06 290 LEU B CA 1
ATOM 5106 C C . LEU B 1 290 ? -1.529 -25.578 -22.016 1 98.06 290 LEU B C 1
ATOM 5108 O O . LEU B 1 290 ? -1.202 -24.391 -22.062 1 98.06 290 LEU B O 1
ATOM 5112 N N . TYR B 1 291 ? -1.377 -26.375 -22.953 1 97.31 291 TYR B N 1
ATOM 5113 C CA . TYR B 1 291 ? -0.995 -25.953 -24.297 1 97.31 291 TYR B CA 1
ATOM 5114 C C . TYR B 1 291 ? -2.043 -26.375 -25.328 1 97.31 291 TYR B C 1
ATOM 5116 O O . TYR B 1 291 ? -2.6 -27.469 -25.234 1 97.31 291 TYR B O 1
ATOM 5124 N N . SER B 1 292 ? -2.334 -25.5 -26.172 1 95.94 292 SER B N 1
ATOM 5125 C CA . SER B 1 292 ? -3.211 -25.781 -27.297 1 95.94 292 SER B CA 1
ATOM 5126 C C . SER B 1 292 ? -2.814 -24.969 -28.531 1 95.94 292 SER B C 1
ATOM 5128 O O . SER B 1 292 ? -2.5 -23.781 -28.422 1 95.94 292 SER B O 1
ATOM 5130 N N . GLU B 1 293 ? -2.818 -25.578 -29.656 1 94.19 293 GLU B N 1
ATOM 5131 C CA . GLU B 1 293 ? -2.641 -24.844 -30.906 1 94.19 293 GLU B CA 1
ATOM 5132 C C . GLU B 1 293 ? -3.896 -24.062 -31.266 1 94.19 293 GLU B C 1
ATOM 5134 O O . GLU B 1 293 ? -3.838 -23.125 -32.062 1 94.19 293 GLU B O 1
ATOM 5139 N N . LYS B 1 294 ? -4.98 -24.438 -30.688 1 92.75 294 LYS B N 1
ATOM 5140 C CA . LYS B 1 294 ? -6.25 -23.75 -30.922 1 92.75 294 LYS B CA 1
ATOM 5141 C C . LYS B 1 294 ? -6.332 -22.453 -30.125 1 92.75 294 LYS B C 1
ATOM 5143 O O . LYS B 1 294 ? -5.797 -22.359 -29.016 1 92.75 294 LYS B O 1
ATOM 5148 N N . PRO B 1 295 ? -6.988 -21.469 -30.719 1 94.75 295 PRO B N 1
ATOM 5149 C CA . PRO B 1 295 ? -7.113 -20.188 -30.016 1 94.75 295 PRO B CA 1
ATOM 5150 C C . PRO B 1 295 ? -8.117 -20.234 -28.875 1 94.75 295 PRO B C 1
ATOM 5152 O O . PRO B 1 295 ? -9.164 -19.578 -28.938 1 94.75 295 PRO B O 1
ATOM 5155 N N . LEU B 1 296 ? -7.793 -20.828 -27.859 1 95.62 296 LEU B N 1
ATOM 5156 C CA . LEU B 1 296 ? -8.672 -21.125 -26.734 1 95.62 296 LEU B CA 1
ATOM 5157 C C . LEU B 1 296 ? -9.102 -19.828 -26.031 1 95.62 296 LEU B C 1
ATOM 5159 O O . LEU B 1 296 ? -10.273 -19.688 -25.672 1 95.62 296 LEU B O 1
ATOM 5163 N N . TYR B 1 297 ? -8.156 -18.891 -25.828 1 95.69 297 TYR B N 1
ATOM 5164 C CA . TYR B 1 297 ? -8.43 -17.641 -25.125 1 95.69 297 TYR B CA 1
ATOM 5165 C C . TYR B 1 297 ? -9.523 -16.844 -25.828 1 95.69 297 TYR B C 1
ATOM 5167 O O . TYR B 1 297 ? -10.539 -16.5 -25.203 1 95.69 297 TYR B O 1
ATOM 5175 N N . GLU B 1 298 ? -9.344 -16.562 -27.094 1 95 298 GLU B N 1
ATOM 5176 C CA . GLU B 1 298 ? -10.297 -15.773 -27.875 1 95 298 GLU B CA 1
ATOM 5177 C C . GLU B 1 298 ? -11.656 -16.453 -27.938 1 95 298 GLU B C 1
ATOM 5179 O O . GLU B 1 298 ? -12.695 -15.805 -27.828 1 95 298 GLU B O 1
ATOM 5184 N N . THR B 1 299 ? -11.625 -17.734 -28.109 1 95.12 299 THR B N 1
ATOM 5185 C CA . THR B 1 299 ? -12.844 -18.516 -28.25 1 95.12 299 THR B CA 1
ATOM 5186 C C . THR B 1 299 ? -13.672 -18.469 -26.984 1 95.12 299 THR B C 1
ATOM 5188 O O . THR B 1 299 ? -14.883 -18.234 -27.031 1 95.12 299 THR B O 1
ATOM 5191 N N . LEU B 1 300 ? -13.039 -18.672 -25.906 1 96.44 300 LEU B N 1
ATOM 5192 C CA . LEU B 1 300 ? -13.742 -18.703 -24.625 1 96.44 300 LEU B CA 1
ATOM 5193 C C . LEU B 1 300 ? -14.18 -17.297 -24.219 1 96.44 300 LEU B C 1
ATOM 5195 O O . LEU B 1 300 ? -15.25 -17.109 -23.641 1 96.44 300 LEU B O 1
ATOM 5199 N N . LEU B 1 301 ? -13.344 -16.297 -24.516 1 95.62 301 LEU B N 1
ATOM 5200 C CA . LEU B 1 301 ? -13.688 -14.914 -24.203 1 95.62 301 LEU B CA 1
ATOM 5201 C C . LEU B 1 301 ? -14.984 -14.508 -24.906 1 95.62 301 LEU B C 1
ATOM 5203 O O . LEU B 1 301 ? -15.805 -13.797 -24.312 1 95.62 301 LEU B O 1
ATOM 5207 N N . LYS B 1 302 ? -15.172 -14.898 -26.125 1 95.06 302 LYS B N 1
ATOM 5208 C CA . LYS B 1 302 ? -16.391 -14.625 -26.891 1 95.06 302 LYS B CA 1
ATOM 5209 C C . LYS B 1 302 ? -17.625 -15.18 -26.188 1 95.06 302 LYS B C 1
ATOM 5211 O O . LYS B 1 302 ? -18.734 -14.688 -26.375 1 95.06 302 LYS B O 1
ATOM 5216 N N . ARG B 1 303 ? -17.375 -16.172 -25.391 1 95.19 303 ARG B N 1
ATOM 5217 C CA . ARG B 1 303 ? -18.469 -16.797 -24.656 1 95.19 303 ARG B CA 1
ATOM 5218 C C . ARG B 1 303 ? -18.547 -16.266 -23.219 1 95.19 303 ARG B C 1
ATOM 5220 O O . ARG B 1 303 ? -19.25 -16.828 -22.375 1 95.19 303 ARG B O 1
ATOM 5227 N N . GLY B 1 304 ? -17.719 -15.305 -22.891 1 95.56 304 GLY B N 1
ATOM 5228 C CA . GLY B 1 304 ? -17.75 -14.664 -21.594 1 95.56 304 GLY B CA 1
ATOM 5229 C C . GLY B 1 304 ? -16.906 -15.398 -20.547 1 95.56 304 GLY B C 1
ATOM 5230 O O . GLY B 1 304 ? -17.062 -15.172 -19.344 1 95.56 304 GLY B O 1
ATOM 5231 N N . ILE B 1 305 ? -16.109 -16.328 -21 1 97.19 305 ILE B N 1
ATOM 5232 C CA . ILE B 1 305 ? -15.234 -17.062 -20.109 1 97.19 305 ILE B CA 1
ATOM 5233 C C . ILE B 1 305 ? -13.797 -16.578 -20.266 1 97.19 305 ILE B C 1
ATOM 5235 O O . ILE B 1 305 ? -13.203 -16.703 -21.344 1 97.19 305 ILE B O 1
ATOM 5239 N N . LEU B 1 306 ? -13.25 -16.031 -19.188 1 96.06 306 LEU B N 1
ATOM 5240 C CA . LEU B 1 306 ? -11.898 -15.484 -19.219 1 96.06 306 LEU B CA 1
ATOM 5241 C C . LEU B 1 306 ? -10.898 -16.5 -18.672 1 96.06 306 LEU B C 1
ATOM 5243 O O . LEU B 1 306 ? -11.07 -17.016 -17.578 1 96.06 306 LEU B O 1
ATOM 5247 N N . ILE B 1 307 ? -9.93 -16.859 -19.438 1 97.31 307 ILE B N 1
ATOM 5248 C CA . ILE B 1 307 ? -8.789 -17.641 -18.984 1 97.31 307 ILE B CA 1
ATOM 5249 C C . ILE B 1 307 ? -7.504 -16.844 -19.156 1 97.31 307 ILE B C 1
ATOM 5251 O O . ILE B 1 307 ? -7.527 -15.719 -19.672 1 97.31 307 ILE B O 1
ATOM 5255 N N . ARG B 1 308 ? -6.426 -17.328 -18.703 1 97.69 308 ARG B N 1
ATOM 5256 C CA . ARG B 1 308 ? -5.168 -16.609 -18.812 1 97.69 308 ARG B CA 1
ATOM 5257 C C . ARG B 1 308 ? -4.395 -17.016 -20.062 1 97.69 308 ARG B C 1
ATOM 5259 O O . ARG B 1 308 ? -4.043 -18.188 -20.219 1 97.69 308 ARG B O 1
ATOM 5266 N N . ASP B 1 309 ? -4.227 -16.078 -20.953 1 97.44 309 ASP B N 1
ATOM 5267 C CA . ASP B 1 309 ? -3.279 -16.266 -22.047 1 97.44 309 ASP B CA 1
ATOM 5268 C C . ASP B 1 309 ? -1.841 -16.078 -21.562 1 97.44 309 ASP B C 1
ATOM 5270 O O . ASP B 1 309 ? -1.458 -15 -21.125 1 97.44 309 ASP B O 1
ATOM 5274 N N . CYS B 1 310 ? -1.065 -17.125 -21.688 1 97.69 310 CYS B N 1
ATOM 5275 C CA . CYS B 1 310 ? 0.257 -17.109 -21.062 1 97.69 310 CYS B CA 1
ATOM 5276 C C . CYS B 1 310 ? 1.332 -16.766 -22.094 1 97.69 310 CYS B C 1
ATOM 5278 O O . CYS B 1 310 ? 2.523 -16.938 -21.828 1 97.69 310 CYS B O 1
ATOM 5280 N N . GLU B 1 311 ? 0.919 -16.25 -23.234 1 95.88 311 GLU B N 1
ATOM 5281 C CA . GLU B 1 311 ? 1.864 -15.898 -24.281 1 95.88 311 GLU B CA 1
ATOM 5282 C C . GLU B 1 311 ? 2.85 -14.828 -23.812 1 95.88 311 GLU B C 1
ATOM 5284 O O . GLU B 1 311 ? 3.996 -14.797 -24.25 1 95.88 311 GLU B O 1
ATOM 5289 N N . ASN B 1 312 ? 2.441 -14.07 -22.844 1 94 312 ASN B N 1
ATOM 5290 C CA . ASN B 1 312 ? 3.279 -12.953 -22.438 1 94 312 ASN B CA 1
ATOM 5291 C C . ASN B 1 312 ? 4.188 -13.336 -21.266 1 94 312 ASN B C 1
ATOM 5293 O O . ASN B 1 312 ? 4.984 -12.523 -20.797 1 94 312 ASN B O 1
ATOM 5297 N N . PHE B 1 313 ? 4.047 -14.516 -20.75 1 96.44 313 PHE B N 1
ATOM 5298 C CA . PHE B 1 313 ? 5.062 -15.008 -19.828 1 96.44 313 PHE B CA 1
ATOM 5299 C C . PHE B 1 313 ? 6.383 -15.242 -20.547 1 96.44 313 PHE B C 1
ATOM 5301 O O . PHE B 1 313 ? 6.43 -15.961 -21.547 1 96.44 313 PHE B O 1
ATOM 5308 N N . ARG B 1 314 ? 7.414 -14.641 -20.047 1 96.38 314 ARG B N 1
ATOM 5309 C CA . ARG B 1 314 ? 8.727 -14.945 -20.609 1 96.38 314 ARG B CA 1
ATOM 5310 C C . ARG B 1 314 ? 9.023 -16.438 -20.531 1 96.38 314 ARG B C 1
ATOM 5312 O O . ARG B 1 314 ? 8.82 -17.062 -19.484 1 96.38 314 ARG B O 1
ATOM 5319 N N . GLY B 1 315 ? 9.414 -17.047 -21.641 1 96.56 315 GLY B N 1
ATOM 5320 C CA . GLY B 1 315 ? 9.711 -18.469 -21.641 1 96.56 315 GLY B CA 1
ATOM 5321 C C . GLY B 1 315 ? 8.578 -19.312 -22.203 1 96.56 315 GLY B C 1
ATOM 5322 O O . GLY B 1 315 ? 8.742 -20.516 -22.422 1 96.56 315 GLY B O 1
ATOM 5323 N N . LEU B 1 316 ? 7.438 -18.656 -22.406 1 97.62 316 LEU B N 1
ATOM 5324 C CA . LEU B 1 316 ? 6.312 -19.328 -23.047 1 97.62 316 LEU B CA 1
ATOM 5325 C C . LEU B 1 316 ? 5.945 -18.656 -24.359 1 97.62 316 LEU B C 1
ATOM 5327 O O . LEU B 1 316 ? 6.406 -17.547 -24.641 1 97.62 316 LEU B O 1
ATOM 5331 N N . SER B 1 317 ? 5.262 -19.328 -25.219 1 96.12 317 SER B N 1
ATOM 5332 C CA . SER B 1 317 ? 4.859 -18.828 -26.516 1 96.12 317 SER B CA 1
ATOM 5333 C C . SER B 1 317 ? 3.344 -18.891 -26.703 1 96.12 317 SER B C 1
ATOM 5335 O O . SER B 1 317 ? 2.623 -19.281 -25.781 1 96.12 317 SER B O 1
ATOM 5337 N N . LYS B 1 318 ? 2.953 -18.453 -27.828 1 96.44 318 LYS B N 1
ATOM 5338 C CA . LYS B 1 318 ? 1.541 -18.594 -28.172 1 96.44 318 LYS B CA 1
ATOM 5339 C C . LYS B 1 318 ? 1.07 -20.031 -28.031 1 96.44 318 LYS B C 1
ATOM 5341 O O . LYS B 1 318 ? 1.79 -20.969 -28.391 1 96.44 318 LYS B O 1
ATOM 5346 N N . GLY B 1 319 ? -0.124 -20.156 -27.453 1 97.25 319 GLY B N 1
ATOM 5347 C CA . GLY B 1 319 ? -0.698 -21.484 -27.297 1 97.25 319 GLY B CA 1
ATOM 5348 C C . GLY B 1 319 ? -0.72 -21.953 -25.844 1 97.25 319 GLY B C 1
ATOM 5349 O O . GLY B 1 319 ? -1.434 -22.906 -25.516 1 97.25 319 GLY B O 1
ATOM 5350 N N . TYR B 1 320 ? 0.103 -21.344 -25.016 1 98.12 320 TYR B N 1
ATOM 5351 C CA . TYR B 1 320 ? 0.076 -21.672 -23.594 1 98.12 320 TYR B CA 1
ATOM 5352 C C . TYR B 1 320 ? -1.01 -20.875 -22.875 1 98.12 320 TYR B C 1
ATOM 5354 O O . TYR B 1 320 ? -1.143 -19.672 -23.078 1 98.12 320 TYR B O 1
ATOM 5362 N N . TYR B 1 321 ? -1.834 -21.578 -22.109 1 98.25 321 TYR B N 1
ATOM 5363 C CA . TYR B 1 321 ? -2.904 -20.984 -21.312 1 98.25 321 TYR B CA 1
ATOM 5364 C C . TYR B 1 321 ? -2.857 -21.5 -19.875 1 98.25 321 TYR B C 1
ATOM 5366 O O . TYR B 1 321 ? -2.211 -22.516 -19.594 1 98.25 321 TYR B O 1
ATOM 5374 N N . ARG B 1 322 ? -3.396 -20.812 -19.016 1 98.56 322 ARG B N 1
ATOM 5375 C CA . ARG B 1 322 ? -3.557 -21.25 -17.625 1 98.56 322 ARG B CA 1
ATOM 5376 C C . ARG B 1 322 ? -5.008 -21.109 -17.172 1 98.56 322 ARG B C 1
ATOM 5378 O O . ARG B 1 322 ? -5.664 -20.109 -17.469 1 98.56 322 ARG B O 1
ATOM 5385 N N . ILE B 1 323 ? -5.457 -22.078 -16.516 1 98.25 323 ILE B N 1
ATOM 5386 C CA . ILE B 1 323 ? -6.832 -22.125 -16.031 1 98.25 323 ILE B CA 1
ATOM 5387 C C . ILE B 1 323 ? -6.84 -22.344 -14.516 1 98.25 323 ILE B C 1
ATOM 5389 O O . ILE B 1 323 ? -6.211 -23.281 -14.016 1 98.25 323 ILE B O 1
ATOM 5393 N N . ALA B 1 324 ? -7.543 -21.5 -13.836 1 98.44 324 ALA B N 1
ATOM 5394 C CA . ALA B 1 324 ? -7.715 -21.656 -12.391 1 98.44 324 ALA B CA 1
ATOM 5395 C C . ALA B 1 324 ? -8.719 -22.766 -12.078 1 98.44 324 ALA B C 1
ATOM 5397 O O . ALA B 1 324 ? -9.656 -23 -12.852 1 98.44 324 ALA B O 1
ATOM 5398 N N . VAL B 1 325 ? -8.508 -23.422 -10.992 1 98.62 325 VAL B N 1
ATOM 5399 C CA . VAL B 1 325 ? -9.492 -24.359 -10.461 1 98.62 325 VAL B CA 1
ATOM 5400 C C . VAL B 1 325 ? -10.641 -23.594 -9.812 1 98.62 325 VAL B C 1
ATOM 5402 O O . VAL B 1 325 ? -10.406 -22.703 -8.984 1 98.62 325 VAL B O 1
ATOM 5405 N N . LYS B 1 326 ? -11.859 -23.859 -10.242 1 98.25 326 LYS B N 1
ATOM 5406 C CA . LYS B 1 326 ? -13.039 -23.203 -9.695 1 98.25 326 LYS B CA 1
ATOM 5407 C C . LYS B 1 326 ? -14 -24.203 -9.078 1 98.25 326 LYS B C 1
ATOM 5409 O O . LYS B 1 326 ? -13.586 -25.297 -8.688 1 98.25 326 LYS B O 1
ATOM 5414 N N . THR B 1 327 ? -15.18 -23.812 -8.781 1 97.94 327 THR B N 1
ATOM 5415 C CA . THR B 1 327 ? -16.172 -24.734 -8.258 1 97.94 327 THR B CA 1
ATOM 5416 C C . THR B 1 327 ? -16.516 -25.812 -9.289 1 97.94 327 THR B C 1
ATOM 5418 O O . THR B 1 327 ? -16.328 -25.594 -10.492 1 97.94 327 THR B O 1
ATOM 5421 N N . ARG B 1 328 ? -17.031 -26.938 -8.812 1 98.31 328 ARG B N 1
ATOM 5422 C CA . ARG B 1 328 ? -17.422 -28 -9.727 1 98.31 328 ARG B CA 1
ATOM 5423 C C . ARG B 1 328 ? -18.375 -27.484 -10.805 1 98.31 328 ARG B C 1
ATOM 5425 O O . ARG B 1 328 ? -18.203 -27.781 -11.984 1 98.31 328 ARG B O 1
ATOM 5432 N N . LYS B 1 329 ? -19.328 -26.672 -10.391 1 98.06 329 LYS B N 1
ATOM 5433 C CA . LYS B 1 329 ? -20.297 -26.109 -11.336 1 98.06 329 LYS B CA 1
ATOM 5434 C C . LYS B 1 329 ? -19.594 -25.266 -12.398 1 98.06 329 LYS B C 1
ATOM 5436 O O . LYS B 1 329 ? -19.875 -25.406 -13.594 1 98.06 329 LYS B O 1
ATOM 5441 N N . GLU B 1 330 ? -18.703 -24.391 -12 1 98.19 330 GLU B N 1
ATOM 5442 C CA . GLU B 1 330 ? -17.969 -23.547 -12.93 1 98.19 330 GLU B CA 1
ATOM 5443 C C . GLU B 1 330 ? -17.031 -24.391 -13.797 1 98.19 330 GLU B C 1
ATOM 5445 O O . GLU B 1 330 ? -16.906 -24.141 -15 1 98.19 330 GLU B O 1
ATOM 5450 N N . ASN B 1 331 ? -16.375 -25.359 -13.195 1 98.69 331 ASN B N 1
ATOM 5451 C CA . ASN B 1 331 ? -15.484 -26.25 -13.93 1 98.69 331 ASN B CA 1
ATOM 5452 C C . ASN B 1 331 ? -16.234 -27.016 -15.023 1 98.69 331 ASN B C 1
ATOM 5454 O O . ASN B 1 331 ? -15.742 -27.125 -16.156 1 98.69 331 ASN B O 1
ATOM 5458 N N . GLU B 1 332 ? -17.375 -27.5 -14.664 1 98.44 332 GLU B N 1
ATOM 5459 C CA . GLU B 1 332 ? -18.188 -28.219 -15.633 1 98.44 332 GLU B CA 1
ATOM 5460 C C . GLU B 1 332 ? -18.625 -27.312 -16.781 1 98.44 332 GLU B C 1
ATOM 5462 O O . GLU B 1 332 ? -18.672 -27.734 -17.938 1 98.44 332 GLU B O 1
ATOM 5467 N N . ARG B 1 333 ? -18.969 -26.109 -16.422 1 97.75 333 ARG B N 1
ATOM 5468 C CA . ARG B 1 333 ? -19.375 -25.141 -17.438 1 97.75 333 ARG B CA 1
ATOM 5469 C C . ARG B 1 333 ? -18.234 -24.828 -18.391 1 97.75 333 ARG B C 1
ATOM 5471 O O . ARG B 1 333 ? -18.438 -24.672 -19.609 1 97.75 333 ARG B O 1
ATOM 5478 N N . LEU B 1 334 ? -17.047 -24.719 -17.859 1 98.06 334 LEU B N 1
ATOM 5479 C CA . LEU B 1 334 ? -15.875 -24.516 -18.703 1 98.06 334 LEU B CA 1
ATOM 5480 C C . LEU B 1 334 ? -15.664 -25.688 -19.656 1 98.06 334 LEU B C 1
ATOM 5482 O O . LEU B 1 334 ? -15.484 -25.484 -20.859 1 98.06 334 LEU B O 1
ATOM 5486 N N . VAL B 1 335 ? -15.688 -26.875 -19.125 1 97.56 335 VAL B N 1
ATOM 5487 C CA . VAL B 1 335 ? -15.461 -28.078 -19.922 1 97.56 335 VAL B CA 1
ATOM 5488 C C . VAL B 1 335 ? -16.531 -28.188 -21.016 1 97.56 335 VAL B C 1
ATOM 5490 O O . VAL B 1 335 ? -16.203 -28.516 -22.172 1 97.56 335 VAL B O 1
ATOM 5493 N N . LYS B 1 336 ? -17.734 -27.875 -20.625 1 97.31 336 LYS B N 1
ATOM 5494 C CA . LYS B 1 336 ? -18.828 -27.906 -21.594 1 97.31 336 LYS B CA 1
ATOM 5495 C C . LYS B 1 336 ? -18.594 -26.891 -22.719 1 97.31 336 LYS B C 1
ATOM 5497 O O . LYS B 1 336 ? -18.781 -27.219 -23.891 1 97.31 336 LYS B O 1
ATOM 5502 N N . ALA B 1 337 ? -18.234 -25.703 -22.344 1 96.88 337 ALA B N 1
ATOM 5503 C CA . ALA B 1 337 ? -17.984 -24.656 -23.328 1 96.88 337 ALA B CA 1
ATOM 5504 C C . ALA B 1 337 ? -16.891 -25.078 -24.297 1 96.88 337 ALA B C 1
ATOM 5506 O O . ALA B 1 337 ? -16.984 -24.859 -25.516 1 96.88 337 ALA B O 1
ATOM 5507 N N . ILE B 1 338 ? -15.859 -25.703 -23.828 1 96.62 338 ILE B N 1
ATOM 5508 C CA . ILE B 1 338 ? -14.742 -26.156 -24.641 1 96.62 338 ILE B CA 1
ATOM 5509 C C . ILE B 1 338 ? -15.195 -27.281 -25.562 1 96.62 338 ILE B C 1
ATOM 5511 O O . ILE B 1 338 ? -14.883 -27.297 -26.75 1 96.62 338 ILE B O 1
ATOM 5515 N N . SER B 1 339 ? -15.906 -28.172 -24.969 1 95.62 339 SER B N 1
ATOM 5516 C CA . SER B 1 339 ? -16.391 -29.328 -25.719 1 95.62 339 SER B CA 1
ATOM 5517 C C . SER B 1 339 ? -17.312 -28.891 -26.859 1 95.62 339 SER B C 1
ATOM 5519 O O . SER B 1 339 ? -17.266 -29.484 -27.938 1 95.62 339 SER B O 1
ATOM 5521 N N . GLU B 1 340 ? -18.094 -27.906 -26.625 1 95.5 340 GLU B N 1
ATOM 5522 C CA . GLU B 1 340 ? -19.016 -27.406 -27.641 1 95.5 340 GLU B CA 1
ATOM 5523 C C . GLU B 1 340 ? -18.266 -26.797 -28.812 1 95.5 340 GLU B C 1
ATOM 5525 O O . GLU B 1 340 ? -18.734 -26.844 -29.953 1 95.5 340 GLU B O 1
ATOM 5530 N N . VAL B 1 341 ? -17.172 -26.281 -28.562 1 91.62 341 VAL B N 1
ATOM 5531 C CA . VAL B 1 341 ? -16.422 -25.609 -29.609 1 91.62 341 VAL B CA 1
ATOM 5532 C C . VAL B 1 341 ? -15.469 -26.594 -30.281 1 91.62 341 VAL B C 1
ATOM 5534 O O . VAL B 1 341 ? -15.32 -26.594 -31.5 1 91.62 341 VAL B O 1
ATOM 5537 N N . TYR B 1 342 ? -14.82 -27.391 -29.531 1 86.25 342 TYR B N 1
ATOM 5538 C CA . TYR B 1 342 ? -13.734 -28.188 -30.078 1 86.25 342 TYR B CA 1
ATOM 5539 C C . TYR B 1 342 ? -14.078 -29.672 -30.031 1 86.25 342 TYR B C 1
ATOM 5541 O O . TYR B 1 342 ? -13.352 -30.5 -30.578 1 86.25 342 TYR B O 1
ATOM 5549 N N . GLY B 1 343 ? -15 -30.156 -29.266 1 72.19 343 GLY B N 1
ATOM 5550 C CA . GLY B 1 343 ? -15.359 -31.547 -29.125 1 72.19 343 GLY B CA 1
ATOM 5551 C C . GLY B 1 343 ? -15.938 -32.156 -30.391 1 72.19 343 GLY B C 1
ATOM 5552 O O . GLY B 1 343 ? -15.883 -33.375 -30.578 1 72.19 343 GLY B O 1
ATOM 5553 N N . LYS B 1 344 ? -16.828 -31.469 -31.125 1 58.97 344 LYS B N 1
ATOM 5554 C CA . LYS B 1 344 ? -17.531 -32.125 -32.219 1 58.97 344 LYS B CA 1
ATOM 5555 C C . LYS B 1 344 ? -16.547 -32.562 -33.312 1 58.97 344 LYS B C 1
ATOM 5557 O O . LYS B 1 344 ? -16.953 -33.156 -34.312 1 58.97 344 LYS B O 1
ATOM 5562 N N . GLU B 1 345 ? -15.102 -32.5 -33.25 1 44.34 345 GLU B N 1
ATOM 5563 C CA . GLU B 1 345 ? -14.562 -33.25 -34.375 1 44.34 345 GLU B CA 1
ATOM 5564 C C . GLU B 1 345 ? -14.406 -34.719 -34.062 1 44.34 345 GLU B C 1
ATOM 5566 O O . GLU B 1 345 ? -14.086 -35.094 -32.938 1 44.34 345 GLU B O 1
#

Solvent-accessible surface area (backbone atoms only — not comparable to full-atom values): 35314 Å² total; per-residue (Å²): 131,85,64,95,59,55,62,65,58,86,86,41,76,60,80,43,73,28,25,43,69,41,35,54,83,42,54,50,68,64,30,53,52,34,39,56,57,30,61,75,51,18,60,36,65,35,61,72,76,40,56,71,38,42,52,52,44,19,62,74,71,71,46,60,54,84,28,55,46,77,22,35,15,48,48,34,44,51,37,14,44,41,68,50,66,56,41,60,25,31,40,35,57,22,55,37,59,62,66,59,58,51,32,37,68,58,38,93,39,44,76,43,77,41,77,47,42,69,95,57,67,53,50,88,56,75,72,55,61,72,70,67,46,68,76,35,40,29,35,54,42,51,42,32,25,44,65,47,12,40,64,74,54,66,69,56,52,50,52,52,51,51,53,28,54,74,43,64,23,32,34,38,39,34,33,48,46,33,71,42,28,75,89,57,80,65,67,70,85,50,37,83,80,33,63,45,39,39,38,33,33,37,52,22,28,74,41,15,30,40,5,53,26,32,16,34,37,42,32,60,33,60,69,60,49,52,44,23,52,51,53,46,40,72,51,48,44,31,29,48,26,47,41,28,48,47,42,52,67,74,39,66,66,58,45,56,51,46,24,56,50,43,52,54,44,41,51,50,50,52,51,54,41,44,72,68,67,38,50,67,45,77,50,44,37,50,33,37,23,31,42,36,94,59,70,56,54,65,57,35,39,77,71,18,33,36,50,23,68,35,41,80,33,58,76,46,46,83,39,32,33,32,39,30,38,49,41,71,70,57,45,50,50,50,53,48,57,48,37,70,72,63,47,82,114,129,86,64,96,59,55,62,65,59,86,86,44,79,60,82,42,73,28,25,42,68,42,35,53,84,41,54,49,66,66,28,55,52,34,40,56,58,29,62,75,50,18,60,36,65,36,63,74,74,40,57,72,40,41,52,53,45,20,63,74,70,70,48,63,54,85,28,56,45,77,22,36,15,48,49,33,43,49,36,13,44,39,68,49,68,56,41,60,25,31,39,35,56,22,55,38,59,63,66,60,58,52,31,36,66,56,38,92,38,46,75,44,77,43,78,46,42,70,94,56,67,53,49,87,56,76,72,56,62,72,70,67,47,67,76,33,38,30,34,55,43,51,42,33,26,45,64,46,12,41,65,75,53,67,68,56,51,52,53,51,51,50,52,28,54,77,43,64,22,33,34,39,40,36,33,47,45,35,73,43,28,75,87,56,80,65,69,71,86,50,38,82,81,34,64,46,39,39,38,33,31,38,52,21,27,74,41,15,29,40,5,52,26,32,15,35,37,43,31,62,31,59,68,61,50,53,44,23,52,52,51,47,41,70,52,48,45,33,30,47,26,46,41,27,49,47,41,51,67,73,39,67,66,57,45,56,52,45,25,56,50,42,52,54,44,42,50,50,49,52,51,53,41,43,73,70,69,38,49,68,46,76,48,45,37,49,34,36,23,31,43,36,93,58,68,58,54,65,58,35,39,77,72,18,33,37,50,23,68,35,40,79,32,57,77,44,45,82,40,33,33,34,39,29,39,50,41,70,69,56,46,49,50,52,53,48,55,48,37,71,72,62,47,83,112

Sequence (690 aa):
MKGIHGGDVYRNSVNMDFSININPLGMPEEVEAALHKAVKSCSQYPDIKAEKLKKALSSVLKVQEAYLLFGNGASELFLGIVHAIKPKKTLIPIPSFYGYEYALEAVDSNIIYFQLKEDKSFLLDESFFEILTEDIDLLFLANPNNPTGKLMAREYIKKLLDICKDRKIWVVLDECFIEFCENAFSILTEIDSYENLLLVRAFTKIYAIPGVRLGYLVCSNKGILEKIKKQLPEWNISTFAQEAGLACVNQPSFIAKTVDYVKKERQFLIYQLNQLGFKTFPSEANFILLYSEKPLYETLLKRGILIRDCENFRGLSKGYYRIAVKTRKENERLVKAISEVYGKEMKGIHGGDVYRNSVNMDFSININPLGMPEEVEAALHKAVKSCSQYPDIKAEKLKKALSSVLKVQEAYLLFGNGASELFLGIVHAIKPKKTLIPIPSFYGYEYALEAVDSNIIYFQLKEDKSFLLDESFFEILTEDIDLLFLANPNNPTGKLMAREYIKKLLDICKDRKIWVVLDECFIEFCENAFSILTEIDSYENLLLVRAFTKIYAIPGVRLGYLVCSNKGILEKIKKQLPEWNISTFAQEAGLACVNQPSFIAKTVDYVKKERQFLIYQLNQLGFKTFPSEANFILLYSEKPLYETLLKRGILIRDCENFRGLSKGYYRIAVKTRKENERLVKAISEVYGKE

Organism: NCBI:txid1450156

InterPro domains:
  IPR004839 Aminotransferase, class I/classII, large domain [PF00155] (16-338)
  IPR015421 Pyridoxal phosphate-dependent transferase, major domain [G3DSA:3.40.640.10] (27-251)
  IPR015422 Pyridoxal phosphate-dependent transferase, small domain [G3DSA:3.90.1150.10] (16-338)
  IPR015424 Pyridoxal phosphate-dependent transferase [SSF53383] (16-340)

pLDDT: mean 95.58, std 6.47, range [44.34, 98.94]

Foldseek 3Di:
DADPAFDPVVPALFPAGQADAAQQVAADPLLVVLLVVLVVVQVDFPDLLLVLLLVLLCVLLVHDSLQKDKFLALLLLLLLLCVLQLWQEEEEEPLADCSNVVSCVVHNHHYDYDFADVVVLRDDDPVVLVVLALSHAEYEEEAVGPPSQDHDDPVVVVVSLVSCQVSNHAYEYEDQFQLLFDPRDDCSVVQLVHQSYKYKYFPCHLNVPVVQRMIMIGHPNSVSVVSSVVSADRSRHGSSRSSSSSSSSPPPVSSVVSNVQLVVQVVVLCVLCVVLPWAWGDHRGQKIKTFDPDPLQVQVSVVNYHWAQCCPRPNDHGGITMGGRHDPVSSVVSSVSSCVVRVPD/DADLAFDPVVPAQFPAGQADAAQQVAADPLLVVLLVVLVVVQVDFPDLLLVLLLVLLCVLLVHDSLQKDKFLALLLLLLLLCVLQLWQEEEEEPLARCSNVVSCVVRNHHYDYDFADVVVLRDDDPVVLVVLALSHAEYEEEAVGPPSQDHDDPVVVVVSLVSCQVSNHAYEYEDQFQLLFDPRDDCSVVQLVHQSYKYKYFPCHLNVPVVQRMIMIGHPNSVSVVSSVVSADRSRHGSSRSSSSSSSSPPPVSSVVSNVQLVVQVVVLCVLCVVLPWAWGDHRGQKIKTFDPDPLQVQVSVVNYHWAQCCPRPNDHGGITMGGRHDPVSSVVSSVSSCVVRVPD

Nearest PDB structures (foldseek):
  1lc7-assembly1_A  TM=9.744E-01  e=2.590E-37  Salmonella enterica
  3ffh-assembly1_A  TM=8.709E-01  e=6.965E-26  Listeria innocua
  4wbt-assembly1_C-2  TM=9.099E-01  e=3.652E-22  Sinorhizobium meliloti 1021
  4wbt-assembly2_B-3  TM=9.120E-01  e=3.652E-22  Sinorhizobium meliloti 1021
  2gb3-assembly3_E  TM=8.869E-01  e=6.660E-23  Thermotoga maritima

Radius of gyration: 26.63 Å; Cα contacts (8 Å, |Δi|>4): 1399; chains: 2; bounding box: 52×72×74 Å